Protein AF-W1WI88-F1 (afdb_monomer_lite)

pLDDT: mean 97.7, std 4.2, range [40.69, 98.94]

Radius of gyration: 24.07 Å; chains: 1; bounding box: 67×52×65 Å

Structure (mmCIF, N/CA/C/O backbone):
data_AF-W1WI88-F1
#
_entry.id   AF-W1WI88-F1
#
loop_
_atom_site.group_PDB
_atom_site.id
_atom_site.type_symbol
_atom_site.label_atom_id
_atom_site.label_alt_id
_atom_site.label_comp_id
_atom_site.label_asym_id
_atom_site.label_entity_id
_atom_site.label_seq_id
_atom_site.pdbx_PDB_ins_code
_atom_site.Cartn_x
_atom_site.Cartn_y
_atom_site.Cartn_z
_atom_site.occupancy
_atom_site.B_iso_or_equiv
_atom_site.auth_seq_id
_atom_site.auth_comp_id
_atom_site.auth_asym_id
_atom_site.auth_atom_id
_atom_site.pdbx_PDB_model_num
ATOM 1 N N . CYS A 1 1 ? -7.755 -5.174 -35.617 1.00 89.06 1 CYS A N 1
ATOM 2 C CA . CYS A 1 1 ? -6.726 -5.798 -34.753 1.00 89.06 1 CYS A CA 1
ATOM 3 C C . CYS A 1 1 ? -5.711 -6.658 -35.519 1.00 89.06 1 CYS A C 1
ATOM 5 O O . CYS A 1 1 ? -4.756 -7.088 -34.895 1.00 89.06 1 CYS A O 1
ATOM 7 N N . GLY A 1 2 ? -5.879 -6.930 -36.824 1.00 97.69 2 GLY A N 1
ATOM 8 C CA . GLY A 1 2 ? -4.971 -7.823 -37.565 1.00 97.69 2 GLY A CA 1
ATOM 9 C C . GLY A 1 2 ? -5.277 -9.318 -37.391 1.00 97.69 2 GLY A C 1
ATOM 10 O O . GLY A 1 2 ? -4.699 -10.138 -38.091 1.00 97.69 2 GLY A O 1
ATOM 11 N N . THR A 1 3 ? -6.217 -9.676 -36.510 1.00 98.12 3 THR A N 1
ATOM 12 C CA . THR A 1 3 ? -6.721 -11.046 -36.353 1.00 98.12 3 THR A CA 1
ATOM 13 C C . THR A 1 3 ? -7.597 -11.448 -37.551 1.00 98.12 3 THR A C 1
ATOM 15 O O . THR A 1 3 ? -8.496 -10.678 -37.906 1.00 98.12 3 THR A O 1
ATOM 18 N N . PRO A 1 4 ? -7.388 -12.636 -38.157 1.00 98.56 4 PRO A N 1
ATOM 19 C CA . PRO A 1 4 ? -8.269 -13.179 -39.192 1.00 98.56 4 PRO A CA 1
ATOM 20 C C . PRO A 1 4 ? -9.727 -13.296 -38.731 1.00 98.56 4 PRO A C 1
ATOM 22 O O . PRO A 1 4 ? -10.005 -13.577 -37.563 1.00 98.56 4 PRO A O 1
ATOM 25 N N . LYS A 1 5 ? -10.671 -13.069 -39.650 1.00 98.50 5 LYS A N 1
ATOM 26 C CA . LYS A 1 5 ? -12.104 -12.986 -39.323 1.00 98.50 5 LYS A CA 1
ATOM 27 C C . LYS A 1 5 ? -12.667 -14.310 -38.802 1.00 98.50 5 LYS A C 1
ATOM 29 O O . LYS A 1 5 ? -13.429 -14.302 -37.845 1.00 98.50 5 LYS A O 1
ATOM 34 N N . ASP A 1 6 ? -12.304 -15.421 -39.425 1.00 98.44 6 ASP A N 1
ATOM 35 C CA . ASP A 1 6 ? -12.693 -16.776 -39.029 1.00 98.44 6 ASP A CA 1
ATOM 36 C C . ASP A 1 6 ? -12.187 -17.125 -37.621 1.00 98.44 6 ASP A C 1
ATOM 38 O O . ASP A 1 6 ? -12.952 -17.606 -36.786 1.00 98.44 6 ASP A O 1
ATOM 42 N N . ALA A 1 7 ? -10.931 -16.783 -37.317 1.00 98.50 7 ALA A N 1
ATOM 43 C CA . ALA A 1 7 ? -10.364 -16.963 -35.984 1.00 98.50 7 ALA A CA 1
ATOM 44 C C . ALA A 1 7 ? -11.092 -16.112 -34.929 1.00 98.50 7 ALA A C 1
ATOM 46 O O . ALA A 1 7 ? -11.388 -16.597 -33.838 1.00 98.50 7 ALA A O 1
ATOM 47 N N . PHE A 1 8 ? -11.415 -14.856 -35.256 1.00 98.62 8 PHE A N 1
ATOM 48 C CA . PHE A 1 8 ? -12.185 -13.983 -34.368 1.00 98.62 8 PHE A CA 1
ATOM 49 C C . PHE A 1 8 ? -13.597 -14.524 -34.110 1.00 98.62 8 PHE A C 1
ATOM 51 O O . PHE A 1 8 ? -14.016 -14.595 -32.956 1.00 98.62 8 PHE A O 1
ATOM 58 N N . LEU A 1 9 ? -14.306 -14.954 -35.160 1.00 98.62 9 LEU A N 1
ATOM 59 C CA . LEU A 1 9 ? -15.650 -15.524 -35.038 1.00 98.62 9 LEU A CA 1
ATOM 60 C C . LEU A 1 9 ? -15.662 -16.762 -34.139 1.00 98.62 9 LEU A C 1
ATOM 62 O O . LEU A 1 9 ? -16.508 -16.849 -33.257 1.00 98.62 9 LEU A O 1
ATOM 66 N N . LYS A 1 10 ? -14.670 -17.647 -34.275 1.00 98.56 10 LYS A N 1
ATOM 67 C CA . LYS A 1 10 ? -14.534 -18.826 -33.411 1.00 98.56 10 LYS A CA 1
ATOM 68 C C . LYS A 1 10 ? -14.400 -18.465 -31.926 1.00 98.56 10 LYS A C 1
ATOM 70 O O . LYS A 1 10 ? -14.991 -19.115 -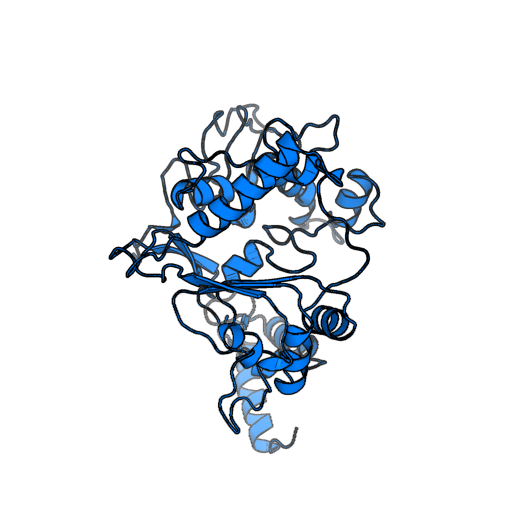31.070 1.00 98.56 10 LYS A O 1
ATOM 75 N N . VAL A 1 11 ? -13.640 -17.416 -31.604 1.00 98.31 11 VAL A N 1
ATOM 76 C CA . VAL A 1 11 ? -13.515 -16.921 -30.221 1.00 98.31 11 VAL A CA 1
ATOM 77 C C . VAL A 1 11 ? -14.839 -16.331 -29.728 1.00 98.31 11 VAL A C 1
ATOM 79 O O . VAL A 1 11 ? -15.234 -16.594 -28.594 1.00 98.31 11 VAL A O 1
ATOM 82 N N . CYS A 1 12 ? -15.542 -15.568 -30.571 1.00 98.56 12 CYS A N 1
ATOM 83 C CA . CYS A 1 12 ? -16.867 -15.046 -30.240 1.00 98.56 12 CYS A CA 1
ATOM 84 C C . CYS A 1 12 ? -17.872 -16.165 -29.950 1.00 98.56 12 CYS A C 1
ATOM 86 O O . CYS A 1 12 ? -18.596 -16.056 -28.968 1.00 98.56 12 CYS A O 1
ATOM 88 N N . GLU A 1 13 ? -17.896 -17.227 -30.758 1.00 98.50 13 GLU A N 1
ATOM 89 C CA . GLU A 1 13 ? -18.774 -18.388 -30.563 1.00 98.50 13 GLU A CA 1
ATOM 90 C C . GLU A 1 13 ? -18.522 -19.055 -29.204 1.00 98.50 13 GLU A C 1
ATOM 92 O O . GLU A 1 13 ? -19.452 -19.201 -28.414 1.00 98.50 13 GLU A O 1
ATOM 97 N N . TYR A 1 14 ? -17.263 -19.359 -28.873 1.00 97.88 14 TYR A N 1
ATOM 98 C CA . TYR A 1 14 ? -16.917 -19.991 -27.593 1.00 97.88 14 TYR A CA 1
ATOM 99 C C . TYR A 1 14 ? -17.259 -19.133 -26.375 1.00 97.88 14 TYR A C 1
ATOM 101 O O . TYR A 1 14 ? -17.728 -19.657 -25.368 1.00 97.88 14 TYR A O 1
ATOM 109 N N . ILE A 1 15 ? -17.048 -17.818 -26.453 1.00 98.06 15 ILE A N 1
ATOM 110 C CA . ILE A 1 15 ? -17.423 -16.904 -25.368 1.00 98.06 15 ILE A CA 1
ATOM 111 C C . ILE A 1 15 ? -18.952 -16.778 -25.276 1.00 98.06 15 ILE A C 1
ATOM 113 O O . ILE A 1 15 ? -19.502 -16.755 -24.179 1.00 98.06 15 ILE A O 1
ATOM 117 N N . ALA A 1 16 ? -19.657 -16.719 -26.408 1.00 98.31 16 ALA A N 1
ATOM 118 C CA . ALA A 1 16 ? -21.111 -16.580 -26.436 1.00 98.31 16 ALA A CA 1
ATOM 119 C C . ALA A 1 16 ? -21.834 -17.804 -25.854 1.00 98.31 16 ALA A C 1
ATOM 121 O O . ALA A 1 16 ? -22.878 -17.641 -25.221 1.00 98.31 16 ALA A O 1
ATOM 122 N N . GLU A 1 17 ? -21.277 -19.012 -25.998 1.00 98.19 17 GLU A N 1
ATOM 123 C CA . GLU A 1 17 ? -21.824 -20.220 -25.364 1.00 98.19 17 GLU A CA 1
ATOM 124 C C . GLU A 1 17 ? -21.946 -20.100 -23.840 1.00 98.19 17 GLU A C 1
ATOM 126 O O . GLU A 1 17 ? -22.826 -20.723 -23.248 1.00 98.19 17 GLU A O 1
ATOM 131 N N . THR A 1 18 ? -21.107 -19.286 -23.195 1.00 98.56 18 THR A N 1
ATOM 132 C CA . THR A 1 18 ? -21.155 -19.077 -21.741 1.00 98.56 18 THR A CA 1
ATOM 133 C C . THR A 1 18 ? -22.167 -18.012 -21.324 1.00 98.56 18 THR A C 1
ATOM 135 O O . THR A 1 18 ? -22.068 -17.480 -20.229 1.00 98.56 18 THR A O 1
ATOM 138 N N . SER A 1 19 ? -23.096 -17.637 -22.206 1.00 98.31 19 SER A N 1
ATOM 139 C CA . SER A 1 19 ? -24.311 -16.912 -21.815 1.00 98.31 19 SER A CA 1
ATOM 140 C C . SER A 1 19 ? -25.380 -17.847 -21.234 1.00 98.31 19 SER A C 1
ATOM 142 O O . SER A 1 19 ? -26.339 -17.379 -20.621 1.00 98.31 19 SER A O 1
ATOM 144 N N . ALA A 1 20 ? -25.232 -19.165 -21.423 1.00 98.19 20 ALA A N 1
ATOM 145 C CA . ALA A 1 20 ? -26.083 -20.163 -20.790 1.00 98.19 20 ALA A CA 1
ATOM 146 C C . ALA A 1 20 ? -25.820 -20.214 -19.276 1.00 98.19 20 ALA A C 1
ATOM 148 O O . ALA A 1 20 ? -24.674 -20.180 -18.842 1.00 98.19 20 ALA A O 1
ATOM 149 N N . HIS A 1 21 ? -26.878 -20.340 -18.471 1.00 95.38 21 HIS A N 1
ATOM 150 C CA . HIS A 1 21 ? -26.800 -20.267 -17.003 1.00 95.38 21 HIS A CA 1
ATOM 151 C C . HIS A 1 21 ? -25.928 -21.346 -16.336 1.00 95.38 21 HIS A C 1
ATOM 153 O O . HIS A 1 21 ? -25.533 -21.181 -15.183 1.00 95.38 21 HIS A O 1
ATOM 159 N N . ASP A 1 22 ? -25.655 -22.449 -17.028 1.00 97.12 22 ASP A N 1
ATOM 160 C CA . ASP A 1 22 ? -24.872 -23.596 -16.560 1.00 97.12 22 ASP A CA 1
ATOM 161 C C . ASP A 1 22 ? -23.448 -23.643 -17.143 1.00 97.12 22 ASP A C 1
ATOM 163 O O . ASP A 1 22 ? -22.700 -24.589 -16.887 1.00 97.12 22 ASP A O 1
ATOM 167 N N . LYS A 1 23 ? -23.047 -22.620 -17.906 1.00 98.25 23 LYS A N 1
ATOM 168 C CA . LYS A 1 23 ? -21.704 -22.472 -18.472 1.00 98.25 23 LYS A CA 1
ATOM 169 C C . LYS A 1 23 ? -21.080 -21.162 -18.010 1.00 98.25 23 LYS A C 1
ATOM 171 O O . LYS A 1 23 ? -21.751 -20.147 -17.906 1.00 98.25 23 LYS A O 1
ATOM 176 N N . THR A 1 24 ? -19.767 -21.162 -17.800 1.00 98.31 24 THR A N 1
ATOM 177 C CA . THR A 1 24 ? -19.031 -19.963 -17.381 1.00 98.31 24 THR A CA 1
ATOM 178 C C . THR A 1 24 ? -17.762 -19.769 -18.195 1.00 98.31 24 THR A C 1
ATOM 180 O O . THR A 1 24 ? -17.035 -20.730 -18.448 1.00 98.31 24 THR A O 1
ATOM 183 N N . ALA A 1 25 ? -17.450 -18.519 -18.543 1.00 97.81 25 ALA A N 1
ATOM 184 C CA . ALA A 1 25 ? -16.123 -18.131 -19.016 1.00 97.81 25 ALA A CA 1
ATOM 185 C C . ALA A 1 25 ? -15.347 -17.446 -17.891 1.00 97.81 25 ALA A C 1
ATOM 187 O O . ALA A 1 25 ? -15.894 -16.624 -17.152 1.00 97.81 25 ALA A O 1
ATOM 188 N N . SER A 1 26 ? -14.048 -17.726 -17.812 1.00 98.19 26 SER A N 1
ATOM 189 C CA . SER A 1 26 ? -13.123 -17.029 -16.923 1.00 98.19 26 SER A CA 1
ATOM 190 C C . SER A 1 26 ? -12.024 -16.352 -17.727 1.00 98.19 26 SER A C 1
ATOM 192 O O . SER A 1 26 ? -11.381 -16.981 -18.567 1.00 98.19 26 SER A O 1
ATOM 194 N N . PHE A 1 27 ? -11.789 -15.068 -17.459 1.00 98.38 27 PHE A N 1
ATOM 195 C CA . PHE A 1 27 ? -10.719 -14.313 -18.106 1.00 98.38 27 PHE A CA 1
ATOM 196 C C . PHE A 1 27 ? -9.508 -14.210 -17.189 1.00 98.38 27 PHE A C 1
ATOM 198 O O . PHE A 1 27 ? -9.597 -13.631 -16.107 1.00 98.38 27 PHE A O 1
ATOM 205 N N . LEU A 1 28 ? -8.374 -14.734 -17.651 1.00 98.69 28 LEU A N 1
ATOM 206 C CA . LEU A 1 28 ? -7.077 -14.633 -16.991 1.00 98.69 28 LEU A CA 1
ATOM 207 C C . LEU A 1 28 ? -6.239 -13.593 -17.735 1.00 98.69 28 LEU A C 1
ATOM 209 O O . LEU A 1 28 ? -5.938 -13.768 -18.916 1.00 98.69 28 LEU A O 1
ATOM 213 N N . TYR A 1 29 ? -5.870 -12.505 -17.064 1.00 98.50 29 TYR A N 1
ATOM 214 C CA . TYR A 1 29 ? -5.080 -11.437 -17.680 1.00 98.50 29 TYR A CA 1
ATOM 215 C C . TYR A 1 29 ? -4.119 -10.782 -16.684 1.00 98.50 29 TYR A C 1
ATOM 217 O O . TYR A 1 29 ? -4.297 -10.883 -15.472 1.00 98.50 29 TYR A O 1
ATOM 225 N N . ALA A 1 30 ? -3.111 -10.087 -17.216 1.00 98.19 30 ALA A N 1
ATOM 226 C CA . ALA A 1 30 ? -2.157 -9.285 -16.451 1.00 98.19 30 ALA A CA 1
ATOM 227 C C . ALA A 1 30 ? -1.624 -8.114 -17.310 1.00 98.19 30 ALA A C 1
ATOM 229 O O . ALA A 1 30 ? -2.399 -7.310 -17.836 1.00 98.19 30 ALA A O 1
ATOM 230 N N . LEU A 1 31 ? -0.301 -8.033 -17.494 1.00 97.31 31 LEU A N 1
ATOM 231 C CA . LEU A 1 31 ? 0.408 -6.880 -18.064 1.00 97.31 31 LEU A CA 1
ATOM 232 C C . LEU A 1 31 ? 0.049 -6.567 -19.521 1.00 97.31 31 LEU A C 1
ATOM 234 O O . LEU A 1 31 ? 0.024 -5.399 -19.914 1.00 97.31 31 LEU A O 1
ATOM 238 N N . GLY A 1 32 ? -0.297 -7.598 -20.299 1.00 97.81 32 GLY A N 1
ATOM 239 C CA . GLY A 1 32 ? -0.681 -7.460 -21.706 1.00 97.81 32 GLY A CA 1
ATOM 240 C C . GLY A 1 32 ? -1.884 -6.540 -21.937 1.00 97.81 32 GLY A C 1
ATOM 241 O O . GLY A 1 32 ? -2.043 -6.028 -23.039 1.00 97.81 32 GLY A O 1
ATOM 242 N N . TRP A 1 33 ? -2.705 -6.280 -20.913 1.00 98.12 33 TRP A N 1
ATOM 243 C CA . TRP A 1 33 ? -3.790 -5.296 -20.989 1.00 98.12 33 TRP A CA 1
ATOM 244 C C . TRP A 1 33 ? -3.512 -4.021 -20.202 1.00 98.12 33 TRP A C 1
ATOM 246 O O . TRP A 1 33 ? -3.953 -2.962 -20.641 1.00 98.12 33 TRP A O 1
ATOM 256 N N . THR A 1 34 ? -2.785 -4.082 -19.082 1.00 97.31 34 THR A N 1
ATOM 257 C CA . THR A 1 34 ? -2.619 -2.935 -18.170 1.00 97.31 34 THR A CA 1
ATOM 258 C C . THR A 1 34 ? -1.582 -1.918 -18.644 1.00 97.31 34 THR A C 1
ATOM 260 O O . THR A 1 34 ? -1.784 -0.725 -18.439 1.00 97.31 34 THR A O 1
ATOM 263 N N . GLN A 1 35 ? -0.495 -2.348 -19.296 1.00 97.31 35 GLN A N 1
ATOM 264 C CA . GLN A 1 35 ? 0.653 -1.482 -19.619 1.00 97.31 35 GLN A CA 1
ATOM 265 C C . GLN A 1 35 ? 0.470 -0.684 -20.918 1.00 97.31 35 GLN A C 1
ATOM 267 O O . GLN A 1 35 ? 1.306 -0.711 -21.817 1.00 97.31 35 GLN A O 1
ATOM 272 N N . HIS A 1 36 ? -0.656 0.016 -21.018 1.00 97.44 36 HIS A N 1
ATOM 273 C CA . HIS A 1 36 ? -1.029 0.843 -22.161 1.00 97.44 36 HIS A CA 1
ATOM 274 C C . HIS A 1 36 ? -1.662 2.139 -21.654 1.00 97.44 36 HIS A C 1
ATOM 276 O O . HIS A 1 36 ? -2.296 2.147 -20.600 1.00 97.44 36 HIS A O 1
ATOM 282 N N . SER A 1 37 ? -1.597 3.216 -22.439 1.00 98.00 37 SER A N 1
ATOM 283 C CA . SER A 1 37 ? -2.299 4.473 -22.124 1.00 98.00 37 SER A CA 1
ATOM 284 C C . SER A 1 37 ? -3.819 4.299 -21.979 1.00 98.00 37 SER A C 1
ATOM 286 O O . SER A 1 37 ? -4.475 5.090 -21.310 1.00 98.00 37 SER A O 1
ATOM 288 N N . VAL A 1 38 ? -4.376 3.235 -22.568 1.00 97.88 38 VAL A N 1
ATOM 289 C CA . VAL A 1 38 ? -5.792 2.845 -22.487 1.00 97.88 38 VAL A CA 1
ATOM 290 C C . VAL A 1 38 ? -6.016 1.571 -21.663 1.00 97.88 38 VAL A C 1
ATOM 292 O O . VAL A 1 38 ? -7.067 0.940 -21.772 1.00 97.88 38 VAL A O 1
ATOM 295 N N . GLY A 1 39 ? -5.050 1.164 -20.834 1.00 98.25 39 GLY A N 1
ATOM 296 C CA . GLY A 1 39 ? -5.084 -0.136 -20.159 1.00 98.25 39 GLY A CA 1
ATOM 297 C C . GLY A 1 39 ? -6.320 -0.352 -19.281 1.00 98.25 39 GLY A C 1
ATOM 298 O O . GLY A 1 39 ? -6.920 -1.426 -19.296 1.00 98.25 39 GLY A O 1
ATOM 299 N N . ALA A 1 40 ? -6.790 0.698 -18.603 1.00 98.12 40 ALA A N 1
ATOM 300 C CA . ALA A 1 40 ? -8.039 0.651 -17.844 1.00 98.12 40 ALA A CA 1
ATOM 301 C C . ALA A 1 40 ? -9.269 0.368 -18.732 1.00 98.12 40 ALA A C 1
ATOM 303 O O . ALA A 1 40 ? -10.177 -0.355 -18.320 1.00 98.12 40 ALA A O 1
ATOM 304 N N . GLN A 1 41 ? -9.298 0.889 -19.965 1.00 98.50 41 GLN A N 1
ATOM 305 C CA . GLN A 1 41 ? -10.407 0.665 -20.900 1.00 98.50 41 GLN A CA 1
ATOM 306 C C . GLN A 1 41 ? -10.398 -0.752 -21.483 1.00 98.50 41 GLN A C 1
ATOM 308 O O . GLN A 1 41 ? -11.467 -1.337 -21.668 1.00 98.50 41 GLN A O 1
ATOM 313 N N . ASN A 1 42 ? -9.216 -1.346 -21.686 1.00 98.62 42 ASN A N 1
ATOM 314 C CA . ASN A 1 42 ? -9.104 -2.763 -22.053 1.00 98.62 42 ASN A CA 1
ATOM 315 C C . ASN A 1 42 ? -9.808 -3.646 -21.007 1.00 98.62 42 ASN A C 1
ATOM 317 O O . ASN A 1 42 ? -10.640 -4.487 -21.345 1.00 98.62 42 ASN A O 1
ATOM 321 N N . ILE A 1 43 ? -9.537 -3.390 -19.724 1.00 98.50 43 ILE A N 1
ATOM 322 C CA . ILE A 1 43 ? -10.124 -4.140 -18.606 1.00 98.50 43 ILE A CA 1
ATOM 323 C C . ILE A 1 43 ? -11.627 -3.877 -18.492 1.00 98.50 43 ILE A C 1
ATOM 325 O O . ILE A 1 43 ? -12.400 -4.823 -18.348 1.00 98.50 43 ILE A O 1
ATOM 329 N N . ARG A 1 44 ? -12.058 -2.612 -18.601 1.00 98.69 44 ARG A N 1
ATOM 330 C CA . ARG A 1 44 ? -13.483 -2.236 -18.608 1.00 98.69 44 ARG A CA 1
ATOM 331 C C . ARG A 1 44 ? -14.264 -2.996 -19.674 1.00 98.69 44 ARG A C 1
ATOM 333 O O . ARG A 1 44 ? -15.341 -3.501 -19.377 1.00 98.69 44 ARG A O 1
ATOM 340 N N . THR A 1 45 ? -13.708 -3.114 -20.877 1.00 98.75 45 THR A N 1
ATOM 341 C CA . THR A 1 45 ? -14.346 -3.825 -21.993 1.00 98.75 45 THR A CA 1
ATOM 342 C C . THR A 1 45 ? -14.577 -5.297 -21.653 1.00 98.75 45 THR A C 1
ATOM 344 O O . THR A 1 45 ? -15.687 -5.798 -21.810 1.00 98.75 45 THR A O 1
ATOM 347 N N . MET A 1 46 ? -13.568 -5.985 -21.115 1.00 98.50 46 MET A N 1
ATOM 348 C CA . MET A 1 46 ? -13.717 -7.383 -20.702 1.00 98.50 46 MET A CA 1
ATOM 349 C C . MET A 1 46 ? -14.675 -7.540 -19.508 1.00 98.50 46 MET A C 1
ATOM 351 O O . MET A 1 46 ? -15.505 -8.447 -19.509 1.00 98.50 46 MET A O 1
ATOM 355 N N . ALA A 1 47 ? -14.643 -6.631 -18.529 1.00 98.69 47 ALA A N 1
ATOM 356 C CA . ALA A 1 47 ? -15.585 -6.661 -17.410 1.00 98.69 47 ALA A CA 1
ATOM 357 C C . ALA A 1 47 ? -17.043 -6.510 -17.885 1.00 98.69 47 ALA A C 1
ATOM 359 O O . ALA A 1 47 ? -17.928 -7.204 -17.391 1.00 98.69 47 ALA A O 1
ATOM 360 N N . MET A 1 48 ? -17.294 -5.653 -18.883 1.00 98.88 48 MET A N 1
ATOM 361 C CA . MET A 1 48 ? -18.613 -5.519 -19.511 1.00 98.88 48 MET A CA 1
ATOM 362 C C . MET A 1 48 ? -19.059 -6.819 -20.190 1.00 98.88 48 MET A C 1
ATOM 364 O O . MET A 1 48 ? -20.220 -7.191 -20.053 1.00 98.88 48 MET A O 1
ATOM 368 N N . ILE A 1 49 ? -18.151 -7.535 -20.863 1.00 98.62 49 ILE A N 1
ATOM 369 C CA . ILE A 1 49 ? -18.446 -8.855 -21.445 1.00 98.62 49 ILE A CA 1
ATOM 370 C C . ILE A 1 49 ? -18.873 -9.836 -20.345 1.00 98.62 49 ILE A C 1
ATOM 372 O O . ILE A 1 49 ? -19.929 -10.450 -20.459 1.00 98.62 49 ILE A O 1
ATOM 376 N N . GLN A 1 50 ? -18.120 -9.934 -19.246 1.00 98.69 50 GLN A N 1
ATOM 377 C CA . GLN A 1 50 ? -18.462 -10.844 -18.144 1.00 98.69 50 GLN A CA 1
ATOM 378 C C . GLN A 1 50 ? -19.806 -10.515 -17.479 1.00 98.69 50 GLN A C 1
ATOM 380 O O . GLN A 1 50 ? -20.515 -11.431 -17.065 1.00 98.69 50 GLN A O 1
ATOM 385 N N . LEU A 1 51 ? -20.176 -9.233 -17.397 1.00 98.69 51 LEU A N 1
ATOM 386 C CA . LEU A 1 51 ? -21.492 -8.810 -16.909 1.00 98.69 51 LEU A CA 1
ATOM 387 C C . LEU A 1 51 ? -22.616 -9.194 -17.879 1.00 98.69 51 LEU A C 1
ATOM 389 O O . LEU A 1 51 ? -23.634 -9.715 -17.435 1.00 98.69 51 LEU A O 1
ATOM 393 N N . LEU A 1 52 ? -22.429 -8.977 -19.186 1.00 98.62 52 LEU A N 1
ATOM 394 C CA . LEU A 1 52 ? -23.411 -9.349 -20.214 1.00 98.62 52 LEU A CA 1
ATOM 395 C C . LEU A 1 52 ? -23.663 -10.861 -20.264 1.00 98.62 52 LEU A C 1
ATOM 397 O O . LEU A 1 52 ? -24.780 -11.281 -20.547 1.00 98.62 52 LEU A O 1
ATOM 401 N N . LEU A 1 53 ? -22.637 -11.664 -19.980 1.00 98.38 53 LEU A N 1
ATOM 402 C CA . LEU A 1 53 ? -22.722 -13.125 -19.954 1.00 98.38 53 LEU A CA 1
ATOM 403 C C . LEU A 1 53 ? -23.201 -13.685 -18.605 1.00 98.38 53 LEU A C 1
ATOM 405 O O . LEU A 1 53 ? -23.431 -14.881 -18.504 1.00 98.38 53 LEU A O 1
ATOM 409 N N . GLY A 1 54 ? -23.339 -12.859 -17.560 1.00 98.31 54 GLY A N 1
ATOM 410 C CA . GLY A 1 54 ? -23.736 -13.335 -16.228 1.00 98.31 54 GLY A CA 1
ATOM 411 C C . GLY A 1 54 ? -22.663 -14.157 -15.497 1.00 98.31 54 GLY A C 1
ATOM 412 O O . GLY A 1 54 ? -22.981 -14.903 -14.577 1.00 98.31 54 GLY A O 1
ATOM 413 N N . ASN A 1 55 ? -21.386 -14.008 -15.863 1.00 98.50 55 ASN A N 1
ATOM 414 C CA . ASN A 1 55 ? -20.283 -14.829 -15.343 1.00 98.50 55 ASN A CA 1
ATOM 415 C C . ASN A 1 55 ? -19.682 -14.327 -14.014 1.00 98.50 55 ASN A C 1
ATOM 417 O O . ASN A 1 55 ? -18.809 -14.980 -13.435 1.00 98.50 55 ASN A O 1
ATOM 421 N N . MET A 1 56 ? -20.077 -13.145 -13.535 1.00 98.56 56 MET A N 1
ATOM 422 C CA . MET A 1 56 ? -19.541 -12.556 -12.302 1.00 98.56 56 MET A CA 1
ATOM 423 C C . MET A 1 56 ? -20.156 -13.206 -11.059 1.00 98.56 56 MET A C 1
ATOM 425 O O . MET A 1 56 ? -21.370 -13.305 -10.947 1.00 98.56 56 MET A O 1
ATOM 429 N N . GLY A 1 57 ? -19.314 -13.605 -10.100 1.00 97.50 57 GLY A N 1
ATOM 430 C CA . GLY A 1 57 ? -19.754 -14.266 -8.862 1.00 97.50 57 GLY A CA 1
ATOM 431 C C . GLY A 1 57 ? -19.932 -15.785 -8.974 1.00 97.50 57 GLY A C 1
ATOM 432 O O . GLY A 1 57 ? -20.206 -16.432 -7.969 1.00 97.50 57 GLY A O 1
ATOM 433 N N . MET A 1 58 ? -19.724 -16.357 -10.163 1.00 98.06 58 MET A N 1
ATOM 434 C CA . MET A 1 58 ? -19.872 -17.790 -10.423 1.00 98.06 58 MET A CA 1
ATOM 435 C C . MET A 1 58 ? -18.549 -18.547 -10.247 1.00 98.06 58 MET A C 1
ATOM 437 O O . MET A 1 58 ? -17.481 -18.059 -10.632 1.00 98.06 58 MET A O 1
ATOM 441 N N . ALA A 1 59 ? -18.615 -19.773 -9.720 1.00 97.94 59 ALA A N 1
ATOM 442 C CA . ALA A 1 59 ? -17.485 -20.703 -9.746 1.00 97.94 59 ALA A CA 1
ATOM 443 C C . ALA A 1 59 ? -17.118 -21.036 -11.202 1.00 97.94 59 ALA A C 1
ATOM 445 O O . ALA A 1 59 ? -17.999 -21.262 -12.023 1.00 97.94 59 ALA A O 1
ATOM 446 N N . GLY A 1 60 ? -15.824 -21.023 -11.535 1.00 97.00 60 GLY A N 1
ATOM 447 C CA . GLY A 1 60 ? -15.360 -21.184 -12.921 1.00 97.00 60 GLY A CA 1
ATOM 448 C C . GLY A 1 60 ? -15.550 -19.949 -13.816 1.00 97.00 60 GLY A C 1
ATOM 449 O O . GLY A 1 60 ? -15.128 -19.977 -14.970 1.00 97.00 60 GLY A O 1
ATOM 450 N N . GLY A 1 61 ? -16.142 -18.866 -13.298 1.00 98.00 61 GLY A N 1
ATOM 451 C CA . GLY A 1 61 ? -16.359 -17.608 -14.010 1.00 98.00 61 GLY A CA 1
ATOM 452 C C . GLY A 1 61 ? -15.401 -16.485 -13.600 1.00 98.00 61 GLY A C 1
ATOM 453 O O . GLY A 1 61 ? -14.223 -16.700 -13.296 1.00 98.00 61 GLY A O 1
ATOM 454 N N . GLY A 1 62 ? -15.933 -15.262 -13.577 1.00 98.06 62 GLY A N 1
ATOM 455 C CA . GLY A 1 62 ? -15.284 -14.088 -13.000 1.00 98.06 62 GLY A CA 1
ATOM 456 C C . GLY A 1 62 ? -14.136 -13.483 -13.810 1.00 98.06 62 GLY A C 1
ATOM 457 O O . GLY A 1 62 ? -13.868 -13.824 -14.963 1.00 98.06 62 GLY A O 1
ATOM 458 N N . VAL A 1 63 ? -13.477 -12.517 -13.178 1.00 98.44 63 VAL A N 1
ATOM 459 C CA . VAL A 1 63 ? -12.350 -11.771 -13.734 1.00 98.44 63 VAL A CA 1
ATOM 460 C C . VAL A 1 63 ? -11.113 -12.077 -12.903 1.00 98.44 63 VAL A C 1
ATOM 462 O O . VAL A 1 63 ? -10.925 -11.527 -11.818 1.00 98.44 63 VAL A O 1
ATOM 465 N N . ASN A 1 64 ? -10.255 -12.947 -13.426 1.00 98.50 64 ASN A N 1
ATOM 466 C CA . ASN A 1 64 ? -9.017 -13.342 -12.775 1.00 98.50 64 ASN A CA 1
ATOM 467 C C . ASN A 1 64 ? -7.880 -12.420 -13.227 1.00 98.50 64 ASN A C 1
ATOM 469 O O . ASN A 1 64 ? -7.058 -12.760 -14.078 1.00 98.50 64 ASN A O 1
ATOM 473 N N . ALA A 1 65 ? -7.849 -11.223 -12.636 1.00 98.19 65 ALA A N 1
ATOM 474 C CA . ALA A 1 65 ? -6.716 -10.311 -12.738 1.00 98.19 65 ALA A CA 1
ATOM 475 C C . ALA A 1 65 ? -5.523 -10.919 -11.985 1.00 98.19 65 ALA A C 1
ATOM 477 O O . ALA A 1 65 ? -5.488 -10.903 -10.752 1.00 98.19 65 ALA A O 1
ATOM 478 N N . LEU A 1 66 ? -4.575 -11.509 -12.711 1.00 97.62 66 LEU A N 1
ATOM 479 C CA . LEU A 1 66 ? -3.445 -12.224 -12.127 1.00 97.62 66 LEU A CA 1
ATOM 480 C C . LEU A 1 66 ? -2.399 -11.222 -11.640 1.00 97.62 66 LEU A C 1
ATOM 482 O O . LEU A 1 66 ? -1.857 -10.429 -12.413 1.00 97.62 66 LEU A O 1
ATOM 486 N N . ARG A 1 67 ? -2.144 -11.238 -10.332 1.00 96.50 67 ARG A N 1
ATOM 487 C CA . ARG A 1 67 ? -1.171 -10.349 -9.686 1.00 96.50 67 ARG A CA 1
ATOM 488 C C . ARG A 1 67 ? 0.256 -10.845 -9.951 1.00 96.50 67 ARG A C 1
ATOM 490 O O . ARG A 1 67 ? 0.469 -12.037 -10.136 1.00 96.50 67 ARG A O 1
ATOM 497 N N . GLY A 1 68 ? 1.205 -9.906 -9.991 1.00 96.25 68 GLY A N 1
ATOM 498 C CA . GLY A 1 68 ? 2.622 -10.155 -10.286 1.00 96.25 68 GLY A CA 1
ATOM 499 C C . GLY A 1 68 ? 3.424 -10.618 -9.067 1.00 96.25 68 GLY A C 1
ATOM 500 O O . GLY A 1 68 ? 3.449 -11.805 -8.763 1.00 96.25 68 GLY A O 1
ATOM 501 N N . HIS A 1 69 ? 4.107 -9.689 -8.383 1.00 98.19 69 HIS A N 1
ATOM 502 C CA . HIS A 1 69 ? 4.894 -10.015 -7.185 1.00 98.19 69 HIS A CA 1
ATOM 503 C C . HIS A 1 69 ? 4.061 -10.741 -6.120 1.00 98.19 69 HIS A C 1
ATOM 505 O O . HIS A 1 69 ? 2.868 -10.473 -5.965 1.00 98.19 69 HIS A O 1
ATOM 511 N N . SER A 1 70 ? 4.734 -11.591 -5.339 1.00 97.81 70 SER A N 1
ATOM 512 C CA . SER A 1 70 ? 4.142 -12.439 -4.294 1.00 97.81 70 SER A CA 1
ATOM 513 C C . SER A 1 70 ? 3.212 -11.693 -3.335 1.00 97.81 70 SER A C 1
ATOM 515 O O . SER A 1 70 ? 2.199 -12.257 -2.935 1.00 97.81 70 SER A O 1
ATOM 517 N N . ASN A 1 71 ? 3.534 -10.437 -3.003 1.00 98.56 71 ASN A N 1
ATOM 518 C CA . ASN A 1 71 ? 2.761 -9.600 -2.085 1.00 98.56 71 ASN A CA 1
ATOM 519 C C . ASN A 1 71 ? 2.310 -8.255 -2.687 1.00 98.56 71 ASN A C 1
ATOM 521 O O . ASN A 1 71 ? 2.015 -7.318 -1.947 1.00 98.56 71 ASN A O 1
ATOM 525 N N . ILE A 1 72 ? 2.239 -8.114 -4.022 1.00 98.31 72 ILE A N 1
ATOM 526 C CA . ILE A 1 72 ? 1.768 -6.845 -4.622 1.00 98.31 72 ILE A CA 1
ATOM 527 C C . ILE A 1 72 ? 0.327 -6.526 -4.208 1.00 98.31 72 ILE A C 1
ATOM 529 O O . ILE A 1 72 ? -0.031 -5.360 -4.061 1.00 98.31 72 ILE A O 1
ATOM 533 N N . GLN A 1 73 ? -0.486 -7.564 -3.982 1.00 98.75 73 GLN A N 1
ATOM 534 C CA . GLN A 1 73 ? -1.833 -7.414 -3.446 1.00 98.75 73 GLN A CA 1
ATOM 535 C C . GLN A 1 73 ? -1.781 -6.812 -2.038 1.00 98.75 73 GLN A C 1
ATOM 537 O O . GLN A 1 73 ? -2.420 -5.793 -1.818 1.00 98.75 73 GLN A O 1
ATOM 542 N N . GLY A 1 74 ? -0.947 -7.347 -1.140 1.00 98.69 74 GLY A N 1
ATOM 543 C CA . GLY A 1 74 ? -0.828 -6.854 0.233 1.00 98.69 74 GLY A CA 1
ATOM 544 C C . GLY A 1 74 ? -0.281 -5.430 0.323 1.00 98.69 74 GLY A C 1
ATOM 545 O O . GLY A 1 74 ? -0.820 -4.621 1.066 1.00 98.69 74 GLY A O 1
ATOM 546 N N . LEU A 1 75 ? 0.726 -5.067 -0.480 1.00 98.69 75 LEU A N 1
ATOM 547 C CA . LEU A 1 75 ? 1.223 -3.681 -0.521 1.00 98.69 75 LEU A CA 1
ATOM 548 C C . LEU A 1 75 ? 0.178 -2.702 -1.083 1.00 98.69 75 LEU A C 1
ATOM 550 O O . LEU A 1 75 ? 0.123 -1.550 -0.656 1.00 98.69 75 LEU A O 1
ATOM 554 N N . THR A 1 76 ? -0.674 -3.159 -2.007 1.00 98.75 76 THR A N 1
ATOM 555 C CA . THR A 1 76 ? -1.823 -2.372 -2.484 1.00 98.75 76 THR A CA 1
ATOM 556 C C . THR A 1 76 ? -2.882 -2.238 -1.389 1.00 98.75 76 THR A C 1
ATOM 558 O O . THR A 1 76 ? -3.375 -1.138 -1.152 1.00 98.75 76 THR A O 1
ATOM 561 N N . ASP A 1 77 ? -3.189 -3.331 -0.685 1.00 98.81 77 ASP A N 1
ATOM 562 C CA . ASP A 1 77 ? -4.127 -3.364 0.442 1.00 98.81 77 ASP A CA 1
ATOM 563 C C . ASP A 1 77 ? -3.673 -2.431 1.578 1.00 98.81 77 ASP A C 1
ATOM 565 O O . ASP A 1 77 ? -4.494 -1.734 2.166 1.00 98.81 77 ASP A O 1
ATOM 569 N N . LEU A 1 78 ? -2.366 -2.357 1.845 1.00 98.81 78 LEU A N 1
ATOM 570 C CA . LEU A 1 78 ? -1.747 -1.470 2.839 1.00 98.81 78 LEU A CA 1
ATOM 571 C C . LEU A 1 78 ? -1.525 -0.032 2.334 1.00 98.81 78 LEU A C 1
ATOM 573 O O . LEU A 1 78 ? -1.084 0.824 3.096 1.00 98.81 78 LEU A O 1
ATOM 577 N N . GLY A 1 79 ? -1.862 0.264 1.076 1.00 98.50 79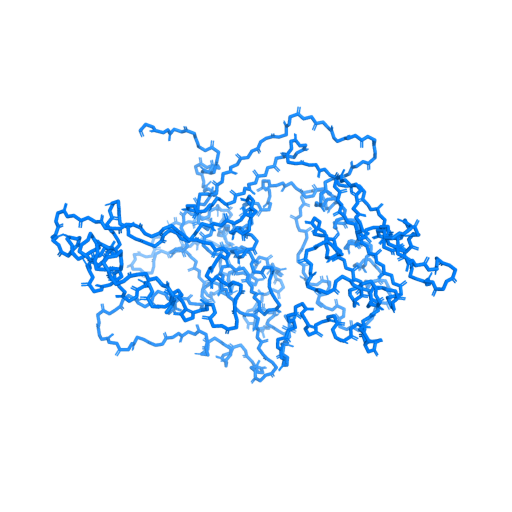 GLY A N 1
ATOM 578 C CA . GLY A 1 79 ? -1.875 1.627 0.553 1.00 98.50 79 GLY A CA 1
ATOM 579 C C . GLY A 1 79 ? -0.498 2.217 0.249 1.00 98.50 79 GLY A C 1
ATOM 580 O O . GLY A 1 79 ? -0.337 3.430 0.340 1.00 98.50 79 GLY A O 1
ATOM 581 N N . LEU A 1 80 ? 0.487 1.406 -0.156 1.00 98.56 80 LEU A N 1
ATOM 582 C CA . LEU A 1 80 ? 1.821 1.877 -0.565 1.00 98.56 80 LEU A CA 1
ATOM 583 C C . LEU A 1 80 ? 1.787 2.483 -1.986 1.00 98.56 80 LEU A C 1
ATOM 585 O O . LEU A 1 80 ? 2.493 2.060 -2.902 1.00 98.56 80 LEU A O 1
ATOM 589 N N . LEU A 1 81 ? 0.922 3.481 -2.170 1.00 98.19 81 LEU A N 1
ATOM 590 C CA . LEU A 1 81 ? 0.720 4.277 -3.379 1.00 98.19 81 LEU A CA 1
ATOM 591 C C . LEU A 1 81 ? 0.575 5.751 -2.978 1.00 98.19 81 LEU A C 1
ATOM 593 O O . LEU A 1 81 ? 0.085 6.062 -1.898 1.00 98.19 81 LEU A O 1
ATOM 597 N N . SER A 1 82 ? 0.965 6.671 -3.866 1.00 98.00 82 SER A N 1
ATOM 598 C CA . SER A 1 82 ? 1.171 8.100 -3.550 1.00 98.00 82 SER A CA 1
ATOM 599 C C . SER A 1 82 ? 0.040 8.800 -2.781 1.00 98.00 82 SER A C 1
ATOM 601 O O . SER A 1 82 ? 0.325 9.743 -2.050 1.00 98.00 82 SER A O 1
ATOM 603 N N . GLN A 1 83 ? -1.219 8.413 -2.988 1.00 98.19 83 GLN A N 1
ATOM 604 C CA . GLN A 1 83 ? -2.394 9.069 -2.398 1.00 98.19 83 GLN A CA 1
ATOM 605 C C . GLN A 1 83 ? -3.206 8.119 -1.513 1.00 98.19 83 GLN A C 1
ATOM 607 O O . GLN A 1 83 ? -4.318 8.451 -1.109 1.00 98.19 83 GLN A O 1
ATOM 612 N N . SER A 1 84 ? -2.691 6.924 -1.241 1.00 98.62 84 SER A N 1
ATOM 613 C CA . SER A 1 84 ? -3.434 5.865 -0.572 1.00 98.62 84 SER A CA 1
ATOM 614 C C . SER A 1 84 ? -3.135 5.807 0.922 1.00 98.62 84 SER A C 1
ATOM 616 O O . SER A 1 84 ? -2.094 6.245 1.402 1.00 98.62 84 SER A O 1
ATOM 618 N N . LEU A 1 85 ? -4.095 5.250 1.647 1.00 98.88 85 LEU A N 1
ATOM 619 C CA . LEU A 1 85 ? -3.996 4.792 3.024 1.00 98.88 85 LEU A CA 1
ATOM 620 C C . LEU A 1 85 ? -4.406 3.308 3.063 1.00 98.88 85 LEU A C 1
ATOM 622 O O . LEU A 1 85 ? -5.089 2.843 2.139 1.00 98.88 85 LEU A O 1
ATOM 626 N N . PRO A 1 86 ? -4.025 2.561 4.114 1.00 98.88 86 PRO A N 1
ATOM 627 C CA . PRO A 1 86 ? -4.437 1.173 4.288 1.00 98.88 86 PRO A CA 1
ATOM 628 C C . PRO A 1 86 ? -5.944 0.941 4.116 1.00 98.88 86 PRO A C 1
ATOM 630 O O . PRO A 1 86 ? -6.780 1.774 4.467 1.00 98.88 86 PRO A O 1
ATOM 633 N N . GLY A 1 87 ? -6.308 -0.221 3.582 1.00 98.62 87 GLY A N 1
ATOM 634 C CA . GLY A 1 87 ? -7.691 -0.621 3.350 1.00 98.62 87 GLY A CA 1
ATOM 635 C C . GLY A 1 87 ? -8.387 0.185 2.256 1.00 98.62 87 GLY A C 1
ATOM 636 O O . GLY A 1 87 ? -9.575 0.475 2.377 1.00 98.62 87 GLY A O 1
ATOM 637 N N . TYR A 1 88 ? -7.668 0.554 1.190 1.00 98.75 88 TYR A N 1
ATOM 638 C CA . TYR A 1 88 ? -8.208 1.335 0.065 1.00 98.75 88 TYR A CA 1
ATOM 639 C C . TYR A 1 88 ? -8.770 2.708 0.471 1.00 98.75 88 TYR A C 1
ATOM 641 O O . TYR A 1 88 ? -9.604 3.281 -0.233 1.00 98.75 88 TYR A O 1
ATOM 649 N N . MET A 1 89 ? -8.322 3.242 1.607 1.00 98.62 89 MET A N 1
ATOM 650 C CA . MET A 1 89 ? -8.616 4.613 1.999 1.00 98.62 89 MET A CA 1
ATOM 651 C C . MET A 1 89 ? -7.706 5.580 1.236 1.00 98.62 89 MET A C 1
ATOM 653 O O . MET A 1 89 ? -6.702 5.190 0.640 1.00 98.62 89 MET A O 1
ATOM 657 N N . THR A 1 90 ? -8.064 6.859 1.234 1.00 98.50 90 THR A N 1
ATOM 658 C CA . THR A 1 90 ? -7.324 7.892 0.493 1.00 98.50 90 THR A CA 1
ATOM 659 C C . THR A 1 90 ? -6.767 8.920 1.467 1.00 98.50 90 THR A C 1
ATOM 661 O O . THR A 1 90 ? -7.470 9.334 2.391 1.00 98.50 90 THR A O 1
ATOM 664 N N . LEU A 1 91 ? -5.523 9.355 1.269 1.00 98.75 91 LEU A N 1
ATOM 665 C CA . LEU A 1 91 ? -4.991 10.538 1.943 1.00 98.75 91 LEU A CA 1
ATOM 666 C C . LEU A 1 91 ? -5.869 11.761 1.629 1.00 98.75 91 LEU A C 1
ATOM 668 O O . LEU A 1 91 ? -6.392 11.873 0.515 1.00 98.75 91 LEU A O 1
ATOM 672 N N . PRO A 1 92 ? -6.036 12.700 2.570 1.00 98.62 92 PRO A N 1
ATOM 673 C CA . PRO A 1 92 ? -6.736 13.943 2.279 1.00 98.62 92 PRO A CA 1
ATOM 674 C C . PRO A 1 92 ? -6.018 14.753 1.191 1.00 98.62 92 PRO A C 1
ATOM 676 O O . PRO A 1 92 ? -4.792 14.804 1.137 1.00 98.62 92 PRO A O 1
ATOM 679 N N . SER A 1 93 ? -6.781 15.416 0.326 1.00 98.56 93 SER A N 1
ATOM 680 C CA . SER A 1 93 ? -6.235 16.474 -0.537 1.00 98.56 93 SER A CA 1
ATOM 681 C C . SER A 1 93 ? -6.095 17.779 0.246 1.00 98.56 93 SER A C 1
ATOM 683 O O . SER A 1 93 ? -6.808 17.993 1.227 1.00 98.56 93 SER A O 1
ATOM 685 N N . GLU A 1 94 ? -5.259 18.708 -0.217 1.00 98.19 94 GLU A N 1
ATOM 686 C CA . GLU A 1 94 ? -5.129 20.040 0.404 1.00 98.19 94 GLU A CA 1
ATOM 687 C C . GLU A 1 94 ? -6.443 20.846 0.422 1.00 98.19 94 GLU A C 1
ATOM 689 O O . GLU A 1 94 ? -6.621 21.736 1.248 1.00 98.19 94 GLU A O 1
ATOM 694 N N . LYS A 1 95 ? -7.395 20.504 -0.457 1.00 98.19 95 LYS A N 1
ATOM 695 C CA . LYS A 1 95 ? -8.717 21.145 -0.550 1.00 98.19 95 LYS A CA 1
ATOM 696 C C . LYS A 1 95 ? -9.689 20.676 0.534 1.00 98.19 95 LYS A C 1
ATOM 698 O O . LYS A 1 95 ? -10.733 21.291 0.723 1.00 98.19 95 LYS A O 1
ATOM 703 N N . GLN A 1 96 ? -9.381 19.573 1.213 1.00 98.50 96 GLN A N 1
ATOM 704 C CA . GLN A 1 96 ? -10.170 19.035 2.318 1.00 98.50 96 GLN A CA 1
ATOM 705 C C . GLN A 1 96 ? -9.563 19.543 3.627 1.00 98.50 96 GLN A C 1
ATOM 707 O O . GLN A 1 96 ? -8.752 18.871 4.263 1.00 98.50 96 GLN A O 1
ATOM 712 N N . THR A 1 97 ? -9.925 20.772 3.987 1.00 97.19 97 THR A N 1
ATOM 713 C CA . THR A 1 97 ? -9.314 21.529 5.090 1.00 97.19 97 THR A CA 1
ATOM 714 C C . THR A 1 97 ? -9.692 21.031 6.481 1.00 97.19 97 THR A C 1
ATOM 716 O O . THR A 1 97 ? -9.072 21.437 7.454 1.00 97.19 97 THR A O 1
ATOM 719 N N . ASP A 1 98 ? -10.693 20.160 6.584 1.00 98.62 98 ASP A N 1
ATOM 720 C CA . ASP A 1 98 ? -11.180 19.599 7.839 1.00 98.62 98 ASP A CA 1
ATOM 721 C C . ASP A 1 98 ? -11.670 18.153 7.652 1.00 98.62 98 ASP A C 1
ATOM 723 O O . ASP A 1 98 ? -11.941 17.691 6.532 1.00 98.62 98 ASP A O 1
ATOM 727 N N . LEU A 1 99 ? -11.796 17.439 8.774 1.00 98.75 99 LEU A N 1
ATOM 728 C CA . LEU A 1 99 ? -12.208 16.038 8.805 1.00 98.75 99 LEU A CA 1
ATOM 729 C C . LEU A 1 99 ? -13.610 15.823 8.221 1.00 98.75 99 LEU A C 1
ATOM 731 O O . LEU A 1 99 ? -13.834 14.838 7.518 1.00 98.75 99 LEU A O 1
ATOM 735 N N . GLN A 1 100 ? -14.558 16.726 8.476 1.00 98.62 100 GLN A N 1
ATOM 736 C CA . GLN A 1 100 ? -15.936 16.564 8.011 1.00 98.62 100 GLN A CA 1
ATOM 737 C C . GLN A 1 100 ? -16.013 16.620 6.482 1.00 98.62 100 GLN A C 1
ATOM 739 O O . GLN A 1 100 ? -16.684 15.790 5.859 1.00 98.62 100 GLN A O 1
ATOM 744 N N . THR A 1 101 ? -15.301 17.562 5.866 1.00 98.56 101 THR A N 1
ATOM 745 C CA . THR A 1 101 ? -15.190 17.712 4.413 1.00 98.56 101 THR A CA 1
ATOM 746 C C . THR A 1 101 ? -14.542 16.475 3.792 1.00 98.56 101 THR A C 1
ATOM 748 O O . THR A 1 101 ? -15.044 15.941 2.798 1.00 98.56 101 THR A O 1
ATOM 751 N N . TYR A 1 102 ? -13.471 15.963 4.405 1.00 98.81 102 TYR A N 1
ATOM 752 C CA . TYR A 1 102 ? -12.819 14.724 3.981 1.00 98.81 102 TYR A CA 1
ATOM 753 C C . TYR A 1 102 ? -13.753 13.506 4.054 1.00 98.81 102 TYR A C 1
ATOM 755 O O . TYR A 1 102 ? -13.905 12.786 3.063 1.00 98.81 102 TYR A O 1
ATOM 763 N N . LEU A 1 103 ? -14.414 13.285 5.194 1.00 98.75 103 LEU A N 1
ATOM 764 C CA . LEU A 1 103 ? -15.312 12.145 5.383 1.00 98.75 103 LEU A CA 1
ATOM 765 C C . LEU A 1 103 ? -16.513 12.223 4.440 1.00 98.75 103 LEU A C 1
ATOM 767 O O . LEU A 1 103 ? -16.878 11.219 3.836 1.00 98.75 103 LEU A O 1
ATOM 771 N N . THR A 1 104 ? -17.087 13.411 4.247 1.00 98.44 104 THR A N 1
ATOM 772 C CA . THR A 1 104 ? -18.214 13.617 3.322 1.00 98.44 104 THR A CA 1
ATOM 773 C C . THR A 1 104 ? -17.834 13.269 1.884 1.00 98.44 104 THR A C 1
ATOM 775 O O . THR A 1 104 ? -18.614 12.631 1.182 1.00 98.44 104 THR A O 1
ATOM 778 N N . ALA A 1 105 ? -16.632 13.652 1.446 1.00 98.38 105 ALA A N 1
ATOM 779 C CA . ALA A 1 105 ? -16.155 13.364 0.096 1.00 98.38 105 ALA A CA 1
ATOM 780 C C . ALA A 1 105 ? -15.881 11.869 -0.144 1.00 98.38 105 ALA A C 1
ATOM 782 O O . ALA A 1 105 ? -16.051 11.393 -1.264 1.00 98.38 105 ALA A O 1
ATOM 783 N N . ASN A 1 106 ? -15.471 11.134 0.894 1.00 98.56 106 ASN A N 1
ATOM 784 C CA . ASN A 1 106 ? -15.102 9.718 0.797 1.00 98.56 106 ASN A CA 1
ATOM 785 C C . ASN A 1 106 ? -16.212 8.748 1.239 1.00 98.56 106 ASN A C 1
ATOM 787 O O . ASN A 1 106 ? -16.057 7.536 1.100 1.00 98.56 106 ASN A O 1
ATOM 791 N N . THR A 1 107 ? -17.340 9.257 1.742 1.00 98.62 107 THR A N 1
ATOM 792 C CA . THR A 1 107 ? -18.491 8.443 2.153 1.00 98.62 107 THR A CA 1
ATOM 793 C C . THR A 1 107 ? -19.593 8.553 1.096 1.00 98.62 107 THR A C 1
ATOM 795 O O . THR A 1 107 ? -20.389 9.498 1.130 1.00 98.62 107 THR A O 1
ATOM 798 N N . PRO A 1 108 ? -19.666 7.623 0.126 1.00 97.62 108 PRO A N 1
ATOM 799 C CA . PRO A 1 108 ? -20.669 7.686 -0.926 1.00 97.62 108 PRO A CA 1
ATOM 800 C C . PRO A 1 108 ? -22.075 7.526 -0.348 1.00 97.62 108 PRO A C 1
ATOM 802 O O . PRO A 1 108 ? -22.311 6.743 0.574 1.00 97.62 108 PRO A O 1
ATOM 805 N N . LYS A 1 109 ? -23.034 8.242 -0.936 1.00 96.19 109 LYS A N 1
ATOM 806 C CA . LYS A 1 109 ? -24.461 8.054 -0.656 1.00 96.19 109 LYS A CA 1
ATOM 807 C C . LYS A 1 109 ? -25.017 6.948 -1.561 1.00 96.19 109 LYS A C 1
ATOM 809 O O . LYS A 1 109 ? -24.593 6.858 -2.716 1.00 96.19 109 LYS A O 1
ATOM 814 N N . PRO A 1 110 ? -25.961 6.122 -1.079 1.00 95.88 110 PRO A N 1
ATOM 815 C CA . PRO A 1 110 ? -26.606 5.133 -1.930 1.00 95.88 110 PRO A CA 1
ATOM 816 C C . PRO A 1 110 ? -27.342 5.841 -3.076 1.00 95.88 110 PRO A C 1
ATOM 818 O O . PRO A 1 110 ? -28.046 6.824 -2.855 1.00 95.88 110 PRO A O 1
ATOM 821 N N . LEU A 1 111 ? -27.162 5.346 -4.302 1.00 96.25 111 LEU A N 1
ATOM 822 C CA . LEU A 1 111 ? -27.824 5.893 -5.495 1.00 96.25 111 LEU A CA 1
ATOM 823 C C . LEU A 1 111 ? -29.218 5.296 -5.730 1.00 96.25 111 LEU A C 1
ATOM 825 O O . LEU A 1 111 ? -30.004 5.856 -6.485 1.00 96.25 111 LEU A O 1
ATOM 829 N N . LEU A 1 112 ? -29.505 4.154 -5.102 1.00 97.38 112 LEU A N 1
ATOM 830 C CA . LEU A 1 112 ? -30.773 3.437 -5.176 1.00 97.38 112 LEU A CA 1
ATOM 831 C C . LEU A 1 112 ? -31.186 2.989 -3.772 1.00 97.38 112 LEU A C 1
ATOM 833 O O . LEU A 1 112 ? -30.339 2.782 -2.898 1.00 97.38 112 LEU A O 1
ATOM 837 N N . GLU A 1 113 ? -32.486 2.814 -3.571 1.00 96.38 113 GLU A N 1
ATOM 838 C CA . GLU A 1 113 ? -33.043 2.247 -2.345 1.00 96.38 113 GLU A CA 1
ATOM 839 C C . GLU A 1 113 ? -32.662 0.760 -2.191 1.00 96.38 113 GLU A C 1
ATOM 841 O O . GLU A 1 113 ? -32.369 0.064 -3.168 1.00 96.38 113 GLU A O 1
ATOM 846 N N . GLY A 1 114 ? -32.618 0.272 -0.946 1.00 95.88 114 GLY A N 1
ATOM 847 C CA . GLY A 1 114 ? -32.336 -1.135 -0.633 1.00 95.88 114 GLY A CA 1
ATOM 848 C C . GLY A 1 114 ? -30.888 -1.584 -0.871 1.00 95.88 114 GLY A C 1
ATOM 849 O O . GLY A 1 114 ? -30.606 -2.779 -0.826 1.00 95.88 114 GLY A O 1
ATOM 850 N N . GLN A 1 115 ? -29.959 -0.659 -1.134 1.00 97.00 115 GLN A N 1
ATOM 851 C CA . GLN A 1 115 ? -28.548 -0.978 -1.364 1.00 97.00 115 GLN A CA 1
ATOM 852 C C . GLN A 1 115 ? -27.753 -1.049 -0.058 1.00 97.00 115 GLN A C 1
ATOM 854 O O . GLN A 1 115 ? -27.899 -0.192 0.810 1.00 97.00 115 GLN A O 1
ATOM 859 N N . VAL A 1 116 ? -26.830 -2.014 0.036 1.00 97.50 116 VAL A N 1
ATOM 860 C CA . VAL A 1 116 ? -25.922 -2.150 1.191 1.00 97.50 116 VAL A CA 1
ATOM 861 C C . VAL A 1 116 ? -25.005 -0.931 1.333 1.00 97.50 116 VAL A C 1
ATOM 863 O O . VAL A 1 116 ? -24.782 -0.471 2.446 1.00 97.50 116 VAL A O 1
ATOM 866 N N . ASN A 1 117 ? -24.458 -0.427 0.215 1.00 97.50 117 ASN A N 1
ATOM 867 C CA . ASN A 1 117 ? -23.509 0.695 0.165 1.00 97.50 117 ASN A CA 1
ATOM 868 C C . ASN A 1 117 ? -22.464 0.655 1.302 1.00 97.50 117 ASN A C 1
ATOM 870 O O . ASN A 1 117 ? -22.411 1.540 2.154 1.00 97.50 117 ASN A O 1
ATOM 874 N N . TYR A 1 118 ? -21.643 -0.401 1.344 1.00 98.19 118 TYR A N 1
ATOM 875 C CA . TYR A 1 118 ? -20.813 -0.682 2.522 1.00 98.19 118 TYR A CA 1
ATOM 876 C C . TYR A 1 118 ? -19.775 0.411 2.830 1.00 98.19 118 TYR A C 1
ATOM 878 O O . TYR A 1 118 ? -19.444 0.634 3.994 1.00 98.19 118 TYR A O 1
ATOM 886 N N . TRP A 1 119 ? -19.335 1.155 1.811 1.00 98.50 119 TRP A N 1
ATOM 887 C CA . TRP A 1 119 ? -18.486 2.342 1.964 1.00 98.50 119 TRP A CA 1
ATOM 888 C C . TRP A 1 119 ? -19.152 3.493 2.733 1.00 98.50 119 TRP A C 1
ATOM 890 O O . TRP A 1 119 ? -18.456 4.393 3.188 1.00 98.50 119 TRP A O 1
ATOM 900 N N . GLY A 1 120 ? -20.461 3.433 2.998 1.00 97.94 120 GLY A N 1
ATOM 901 C CA . GLY A 1 120 ? -21.123 4.284 3.992 1.00 97.94 120 GLY A CA 1
ATOM 902 C C . GLY A 1 120 ? -20.513 4.181 5.401 1.00 97.94 120 GLY A C 1
ATOM 903 O O . GLY A 1 120 ? -20.743 5.048 6.237 1.00 97.94 120 GLY A O 1
ATOM 904 N N . ASN A 1 121 ? -19.707 3.146 5.667 1.00 98.69 121 ASN A N 1
ATOM 905 C CA . ASN A 1 121 ? -18.972 2.950 6.916 1.00 98.69 121 ASN A CA 1
ATOM 906 C C . ASN A 1 121 ? -17.568 3.581 6.937 1.00 98.69 121 ASN A C 1
ATOM 908 O O . ASN A 1 121 ? -16.861 3.396 7.926 1.00 98.69 121 ASN A O 1
ATOM 912 N N . TYR A 1 122 ? -17.169 4.338 5.905 1.00 98.88 122 TYR A N 1
ATOM 913 C CA . TYR A 1 122 ? -15.840 4.961 5.802 1.00 98.88 122 TYR A CA 1
ATOM 914 C C . TYR A 1 122 ? -15.354 5.643 7.100 1.00 98.88 122 TYR A C 1
ATOM 916 O O . TYR A 1 122 ? -14.210 5.395 7.488 1.00 98.88 122 TYR A O 1
ATOM 924 N N . PRO A 1 123 ? -16.180 6.423 7.838 1.00 98.88 123 PRO A N 1
ATOM 925 C CA . PRO A 1 123 ? -15.741 7.052 9.088 1.00 98.88 123 PRO A CA 1
ATOM 926 C C . PRO A 1 123 ? -15.231 6.062 10.142 1.00 98.88 123 PRO A C 1
ATOM 928 O O . PRO A 1 123 ? -14.231 6.336 10.802 1.00 98.88 123 PRO A O 1
ATOM 931 N N . LYS A 1 124 ? -15.855 4.881 10.256 1.00 98.88 124 LYS A N 1
ATOM 932 C CA . LYS A 1 124 ? -15.452 3.840 11.217 1.00 98.88 124 LYS A CA 1
ATOM 933 C C . LYS A 1 124 ? -14.049 3.328 10.909 1.00 98.88 124 LYS A C 1
ATOM 935 O O . LYS A 1 124 ? -13.229 3.148 11.808 1.00 98.88 124 LYS A O 1
ATOM 940 N N . PHE A 1 125 ? -13.769 3.120 9.624 1.00 98.94 125 PHE A N 1
ATOM 941 C CA . PHE A 1 125 ? -12.474 2.637 9.150 1.00 98.94 125 PHE A CA 1
ATOM 942 C C . PHE A 1 125 ? -11.393 3.699 9.355 1.00 98.94 125 PHE A C 1
ATOM 944 O O . PHE A 1 125 ? -10.335 3.400 9.905 1.00 98.94 125 PHE A O 1
ATOM 951 N N . PHE A 1 126 ? -11.694 4.948 8.989 1.00 98.94 126 PHE A N 1
ATOM 952 C CA . PHE A 1 126 ? -10.757 6.058 9.112 1.00 98.94 126 PHE A CA 1
ATOM 953 C C . PHE A 1 126 ? -10.359 6.316 10.568 1.00 98.94 126 PHE A C 1
ATOM 955 O O . PHE A 1 126 ? -9.171 6.331 10.884 1.00 98.94 126 PHE A O 1
ATOM 962 N N . VAL A 1 127 ? -11.334 6.465 11.471 1.00 98.94 127 VAL A N 1
ATOM 963 C CA . VAL A 1 127 ? -11.056 6.724 12.893 1.00 98.94 127 VAL A CA 1
ATOM 964 C C . VAL A 1 127 ? -10.301 5.553 13.520 1.00 98.94 127 VAL A C 1
ATOM 966 O O . VAL A 1 127 ? -9.307 5.775 14.207 1.00 98.94 127 VAL A O 1
ATOM 969 N N . SER A 1 128 ? -10.687 4.308 13.228 1.00 98.94 128 SER A N 1
ATOM 970 C CA . SER A 1 128 ? -9.972 3.131 13.744 1.00 98.94 128 SER A CA 1
ATOM 971 C C . SER A 1 128 ? -8.513 3.063 13.280 1.00 98.94 128 SER A C 1
ATOM 973 O O . SER A 1 128 ? -7.635 2.690 14.063 1.00 98.94 128 SER A O 1
ATOM 975 N N . MET A 1 129 ? -8.228 3.472 12.042 1.00 98.88 129 MET A N 1
ATOM 976 C CA . MET A 1 129 ? -6.857 3.599 11.544 1.00 98.88 129 MET A CA 1
ATOM 977 C C . MET A 1 129 ? -6.104 4.732 12.240 1.00 98.88 129 MET A C 1
ATOM 979 O O . MET A 1 129 ? -4.968 4.531 12.658 1.00 98.88 129 MET A O 1
ATOM 983 N N . MET A 1 130 ? -6.727 5.894 12.452 1.00 98.88 130 MET A N 1
ATOM 984 C CA . MET A 1 130 ? -6.096 6.981 13.213 1.00 98.88 130 MET A CA 1
ATOM 985 C C . MET A 1 130 ? -5.762 6.558 14.648 1.00 98.88 130 MET A C 1
ATOM 987 O O . MET A 1 130 ? -4.710 6.920 15.174 1.00 98.88 130 MET A O 1
ATOM 991 N N . LYS A 1 131 ? -6.604 5.728 15.277 1.00 98.88 131 LYS A N 1
ATOM 992 C CA . LYS A 1 131 ? -6.301 5.125 16.581 1.00 98.88 131 LYS A CA 1
ATOM 993 C C . LYS A 1 131 ? -5.140 4.129 16.525 1.00 98.88 131 LYS A C 1
ATOM 995 O O . LYS A 1 131 ? -4.425 4.023 17.516 1.00 98.88 131 LYS A O 1
ATOM 1000 N N . ALA A 1 132 ? -4.926 3.417 15.416 1.00 98.69 132 ALA A N 1
ATOM 1001 C CA . ALA A 1 132 ? -3.719 2.602 15.226 1.00 98.69 132 ALA A CA 1
ATOM 1002 C C . ALA A 1 132 ? -2.466 3.487 15.075 1.00 98.69 132 ALA A C 1
ATOM 1004 O O . ALA A 1 132 ? -1.501 3.322 15.820 1.00 98.69 132 ALA A O 1
ATOM 1005 N N . PHE A 1 133 ? -2.528 4.504 14.211 1.00 98.75 133 PHE A N 1
ATOM 1006 C CA . PHE A 1 133 ? -1.399 5.394 13.923 1.00 98.75 133 PHE A CA 1
ATOM 1007 C C . PHE A 1 133 ? -0.990 6.283 15.091 1.00 98.75 133 PHE A C 1
ATOM 1009 O O . PHE A 1 133 ? 0.192 6.538 15.274 1.00 98.75 133 PHE A O 1
ATOM 1016 N N . PHE A 1 134 ? -1.939 6.794 15.872 1.00 98.75 134 PHE A N 1
ATOM 1017 C CA . PHE A 1 134 ? -1.653 7.844 16.855 1.00 98.75 134 PHE A CA 1
ATOM 1018 C C . PHE A 1 134 ? -2.072 7.480 18.283 1.00 98.75 134 PHE A C 1
ATOM 1020 O O . PHE A 1 134 ? -1.814 8.242 19.218 1.00 98.75 134 PHE A O 1
ATOM 1027 N N . GLY A 1 135 ? -2.688 6.310 18.487 1.00 98.25 135 GLY A N 1
ATOM 1028 C CA . GLY A 1 135 ? -3.045 5.808 19.812 1.00 98.25 135 GLY A CA 1
ATOM 1029 C C . GLY A 1 135 ? -3.890 6.811 20.596 1.00 98.25 135 GLY A C 1
ATOM 1030 O O . GLY A 1 135 ? -4.863 7.366 20.082 1.00 98.25 135 GLY A O 1
ATOM 1031 N N . ASP A 1 136 ? -3.503 7.073 21.842 1.00 97.94 136 ASP A N 1
ATOM 1032 C CA . ASP A 1 136 ? -4.198 8.000 22.745 1.00 97.94 136 ASP A CA 1
ATOM 1033 C C . ASP A 1 136 ? -4.156 9.462 22.278 1.00 97.94 136 ASP A C 1
ATOM 1035 O O . ASP A 1 136 ? -4.991 10.256 22.699 1.00 97.94 136 ASP A O 1
ATOM 1039 N N . LYS A 1 137 ? -3.234 9.818 21.372 1.00 98.50 137 LYS A N 1
ATOM 1040 C CA . LYS A 1 137 ? -3.123 11.181 20.834 1.00 98.50 137 LYS A CA 1
ATOM 1041 C C . LYS A 1 137 ? -4.188 11.496 19.782 1.00 98.50 137 LYS A C 1
ATOM 1043 O O . LYS A 1 137 ? -4.445 12.668 19.537 1.00 98.50 137 LYS A O 1
ATOM 1048 N N . ALA A 1 138 ? -4.806 10.493 19.155 1.00 98.62 138 ALA A N 1
ATOM 1049 C CA . ALA A 1 138 ? -5.970 10.700 18.295 1.00 98.62 138 ALA A CA 1
ATOM 1050 C C . ALA A 1 138 ? -7.243 10.751 19.151 1.00 98.62 138 ALA A C 1
ATOM 1052 O O . ALA A 1 138 ? -7.704 9.714 19.647 1.00 98.62 138 ALA A O 1
ATOM 1053 N N . THR A 1 139 ? -7.820 11.942 19.302 1.00 98.62 139 THR A N 1
ATOM 1054 C CA . THR A 1 139 ? -9.039 12.183 20.086 1.00 98.62 139 THR A CA 1
ATOM 1055 C C . THR A 1 139 ? -10.086 12.930 19.259 1.00 98.62 139 THR A C 1
ATOM 1057 O O . THR A 1 139 ? -9.785 13.471 18.196 1.00 98.62 139 THR A O 1
ATOM 1060 N N . ALA A 1 140 ? -11.336 12.974 19.718 1.00 98.50 140 ALA A N 1
ATOM 1061 C CA . ALA A 1 140 ? -12.383 13.696 18.997 1.00 98.50 140 ALA A CA 1
ATOM 1062 C C . ALA A 1 140 ? -12.068 15.203 18.905 1.00 98.50 140 ALA A C 1
ATOM 1064 O O . ALA A 1 140 ? -12.304 15.832 17.874 1.00 98.50 140 ALA A O 1
ATOM 1065 N N . GLU A 1 141 ? -11.469 15.767 19.956 1.00 98.50 141 GLU A N 1
ATOM 1066 C CA . GLU A 1 141 ? -11.159 17.194 20.089 1.00 98.50 141 GLU A CA 1
ATOM 1067 C C . GLU A 1 141 ? -10.137 17.678 19.055 1.00 98.50 141 GLU A C 1
ATOM 1069 O O . GLU A 1 141 ? -10.179 18.839 18.654 1.00 98.50 141 GLU A O 1
ATOM 1074 N N . ASN A 1 142 ? -9.240 16.800 18.595 1.00 98.44 142 ASN A N 1
ATOM 1075 C CA . ASN A 1 142 ? -8.248 17.116 17.566 1.00 98.44 142 ASN A CA 1
ATOM 1076 C C . ASN A 1 142 ? -8.542 16.451 16.215 1.00 98.44 142 ASN A C 1
ATOM 1078 O O . ASN A 1 142 ? -7.629 16.245 15.413 1.00 98.44 142 ASN A O 1
ATOM 1082 N N . SER A 1 143 ? -9.808 16.100 15.961 1.00 98.56 143 SER A N 1
ATOM 1083 C CA . SER A 1 143 ? -10.223 15.430 14.723 1.00 98.56 143 SER A CA 1
ATOM 1084 C C . SER A 1 143 ? -9.407 14.163 14.437 1.00 98.56 143 SER A C 1
ATOM 1086 O O . SER A 1 143 ? -9.030 13.888 13.297 1.00 98.56 143 SER A O 1
ATOM 1088 N N . TRP A 1 144 ? -9.099 13.405 15.489 1.00 98.75 144 TRP A N 1
ATOM 1089 C CA . TRP A 1 144 ? -8.346 12.153 15.449 1.00 98.75 144 TRP A CA 1
ATOM 1090 C C . TRP A 1 144 ? -6.936 12.285 14.856 1.00 98.75 144 TRP A C 1
ATOM 1092 O O . TRP A 1 144 ? -6.396 11.315 14.335 1.00 98.75 144 TRP A O 1
ATOM 1102 N N . GLY A 1 145 ? -6.325 13.471 14.915 1.00 98.31 145 GLY A N 1
ATOM 1103 C CA . GLY A 1 145 ? -5.010 13.712 14.317 1.00 98.31 145 GLY A CA 1
ATOM 1104 C C . GLY A 1 145 ? -5.030 13.863 12.791 1.00 98.31 145 GLY A C 1
ATOM 1105 O O . GLY A 1 145 ? -3.987 13.725 12.156 1.00 98.31 145 GLY A O 1
ATOM 1106 N N . PHE A 1 146 ? -6.189 14.163 12.189 1.00 98.69 146 PHE A N 1
ATOM 1107 C CA . PHE A 1 146 ? -6.355 14.373 10.742 1.00 98.69 146 PHE A CA 1
ATOM 1108 C C . PHE A 1 146 ? -5.297 15.307 10.126 1.00 98.69 146 PHE A C 1
ATOM 1110 O O . PHE A 1 146 ? -4.799 15.055 9.028 1.00 98.69 146 PHE A O 1
ATOM 1117 N N . ASP A 1 147 ? -4.906 16.363 10.842 1.00 98.00 147 ASP A N 1
ATOM 1118 C CA . ASP A 1 147 ? -3.912 17.331 10.365 1.00 98.00 147 ASP A CA 1
ATOM 1119 C C . ASP A 1 147 ? -2.464 16.839 10.407 1.00 98.00 147 ASP A C 1
ATOM 1121 O O . ASP A 1 147 ? -1.585 17.452 9.797 1.00 98.00 147 ASP A O 1
ATOM 1125 N N . TRP A 1 148 ? -2.203 15.700 11.048 1.00 98.31 148 TRP A N 1
ATOM 1126 C CA . TRP A 1 148 ? -0.895 15.054 10.992 1.00 98.31 148 TRP A CA 1
ATOM 1127 C C . TRP A 1 148 ? -0.686 14.240 9.714 1.00 98.31 148 TRP A C 1
ATOM 1129 O O . TRP A 1 148 ? 0.454 13.912 9.391 1.00 98.31 148 TRP A O 1
ATOM 1139 N N . LEU A 1 149 ? -1.748 13.940 8.959 1.00 98.38 149 LEU A N 1
ATOM 1140 C CA . LEU A 1 149 ? -1.616 13.286 7.660 1.00 98.38 14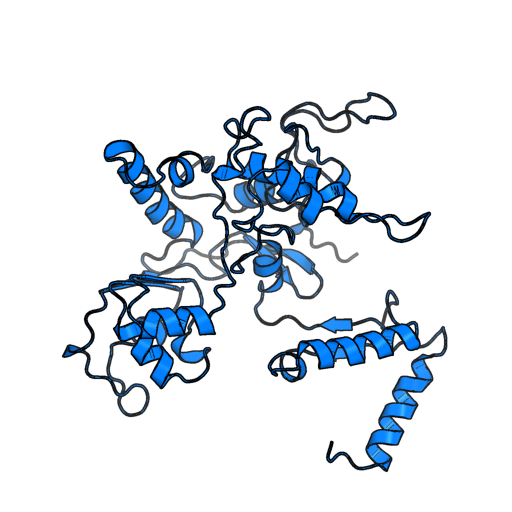9 LEU A CA 1
ATOM 1141 C C . LEU A 1 149 ? -1.125 14.279 6.592 1.00 98.38 149 LEU A C 1
ATOM 1143 O O . LEU A 1 149 ? -1.617 15.413 6.535 1.00 98.38 149 LEU A O 1
ATOM 1147 N N . PRO A 1 150 ? -0.205 13.866 5.699 1.00 97.75 150 PRO A N 1
ATOM 1148 C CA . PRO A 1 150 ? 0.179 14.690 4.565 1.00 97.75 150 PRO A CA 1
ATOM 1149 C C . PRO A 1 150 ? -1.017 14.874 3.625 1.00 97.75 150 PRO A C 1
ATOM 1151 O O . PRO A 1 150 ? -1.695 13.912 3.259 1.00 97.75 150 PRO A O 1
ATOM 1154 N N . LYS A 1 151 ? -1.258 16.123 3.222 1.00 98.25 151 LYS A N 1
ATOM 1155 C CA . LYS A 1 151 ? -2.307 16.480 2.269 1.00 98.25 151 LYS A CA 1
ATOM 1156 C C . LYS A 1 151 ? -1.699 16.671 0.883 1.00 98.25 151 LYS A C 1
ATOM 1158 O O . LYS A 1 151 ? -0.719 17.399 0.749 1.00 98.25 151 LYS A O 1
ATOM 1163 N N . TRP A 1 152 ? -2.248 16.016 -0.136 1.00 98.19 152 TRP A N 1
ATOM 1164 C CA . TRP A 1 152 ? -1.699 16.090 -1.494 1.00 98.19 152 TRP A CA 1
ATOM 1165 C C . TRP A 1 152 ? -2.312 17.238 -2.308 1.00 98.19 152 TRP A C 1
ATOM 1167 O O . TRP A 1 152 ? -3.519 17.486 -2.253 1.00 98.19 152 TRP A O 1
ATOM 1177 N N . ASP A 1 153 ? -1.475 17.907 -3.100 1.00 98.06 153 ASP A N 1
ATOM 1178 C CA . ASP A 1 153 ? -1.848 18.916 -4.102 1.00 98.06 153 ASP A CA 1
ATOM 1179 C C . ASP A 1 153 ? -2.110 18.275 -5.477 1.00 98.06 153 ASP A C 1
ATOM 1181 O O . ASP A 1 153 ? -2.982 18.697 -6.240 1.00 98.06 153 ASP A O 1
ATOM 1185 N N . LYS A 1 154 ? -1.374 17.200 -5.778 1.00 96.38 154 LYS A N 1
ATOM 1186 C CA . LYS A 1 154 ? -1.452 16.418 -7.019 1.00 96.38 154 LYS A CA 1
ATOM 1187 C C . LYS A 1 154 ? -0.988 14.975 -6.798 1.00 96.38 154 LYS A C 1
ATOM 1189 O O . LYS A 1 154 ? -0.532 14.617 -5.716 1.00 96.38 154 LYS A O 1
ATOM 1194 N N . GLY A 1 155 ? -1.097 14.139 -7.830 1.00 94.69 155 GLY A N 1
ATOM 1195 C CA . GLY A 1 155 ? -0.490 12.807 -7.821 1.00 94.69 155 GLY A CA 1
ATOM 1196 C C . GLY A 1 155 ? 1.028 12.890 -7.991 1.00 94.69 155 GLY A C 1
ATOM 1197 O O . GLY A 1 155 ? 1.512 13.723 -8.753 1.00 94.69 155 GLY A O 1
ATOM 1198 N N . TYR A 1 156 ? 1.775 12.031 -7.299 1.00 98.00 156 TYR A N 1
ATOM 1199 C CA . TYR A 1 156 ? 3.225 11.882 -7.460 1.00 98.00 156 TYR A CA 1
ATOM 1200 C C . TYR A 1 156 ? 3.550 10.458 -7.913 1.00 98.00 156 TYR A C 1
ATOM 1202 O O . TYR A 1 156 ? 4.209 9.695 -7.207 1.00 98.00 156 TYR A O 1
ATOM 1210 N N . ASP A 1 157 ? 3.052 10.075 -9.091 1.00 98.12 157 ASP A N 1
ATOM 1211 C CA . ASP A 1 157 ? 3.438 8.806 -9.703 1.00 98.12 157 ASP A CA 1
ATOM 1212 C C . ASP A 1 157 ? 4.925 8.806 -10.092 1.00 98.12 157 ASP A C 1
ATOM 1214 O O . ASP A 1 157 ? 5.586 9.845 -10.164 1.00 98.12 157 ASP A O 1
ATOM 1218 N N . VAL A 1 158 ? 5.460 7.617 -10.357 1.00 98.06 158 VAL A N 1
ATOM 1219 C CA . VAL A 1 158 ? 6.894 7.423 -10.591 1.00 98.06 158 VAL A CA 1
ATOM 1220 C C . VAL A 1 158 ? 7.422 8.209 -11.793 1.00 98.06 158 VAL A C 1
ATOM 1222 O O . VAL A 1 158 ? 8.557 8.680 -11.746 1.00 98.06 158 VAL A O 1
ATOM 1225 N N . LEU A 1 159 ? 6.622 8.414 -12.846 1.00 97.94 159 LEU A N 1
ATOM 1226 C CA . LEU A 1 159 ? 7.057 9.171 -14.022 1.00 97.94 159 LEU A CA 1
ATOM 1227 C C . LEU A 1 159 ? 7.167 10.656 -13.685 1.00 97.94 159 LEU A C 1
ATOM 1229 O O . LEU A 1 159 ? 8.167 11.291 -14.030 1.00 97.94 159 LEU A O 1
ATOM 1233 N N . GLN A 1 160 ? 6.181 11.195 -12.965 1.00 97.88 160 GLN A N 1
ATOM 1234 C CA . GLN A 1 160 ? 6.222 12.571 -12.480 1.00 97.88 160 GLN A CA 1
ATOM 1235 C C . GLN A 1 160 ? 7.359 12.784 -11.472 1.00 97.88 160 GLN A C 1
ATOM 1237 O O . GLN A 1 160 ? 8.077 13.783 -11.548 1.00 97.88 160 GLN A O 1
ATOM 1242 N N . TYR A 1 161 ? 7.560 11.850 -10.544 1.00 98.62 161 TYR A N 1
ATOM 1243 C CA . TYR A 1 161 ? 8.591 11.967 -9.515 1.00 98.62 161 TYR A CA 1
ATOM 1244 C C . TYR A 1 161 ? 10.007 11.911 -10.107 1.00 98.62 161 TYR A C 1
ATOM 1246 O O . TYR A 1 161 ? 10.878 12.690 -9.718 1.00 98.62 161 TYR A O 1
ATOM 1254 N N . PHE A 1 162 ? 10.239 11.062 -11.114 1.00 98.62 162 PHE A N 1
ATOM 1255 C CA . PHE A 1 162 ? 11.517 11.024 -11.832 1.00 98.62 162 PHE A CA 1
ATOM 1256 C C . PHE A 1 162 ? 11.722 12.244 -12.732 1.00 98.62 162 PHE A C 1
ATOM 1258 O O . PHE A 1 162 ? 12.856 12.678 -12.923 1.00 98.62 162 PHE A O 1
ATOM 1265 N N . GLU A 1 163 ? 10.653 12.863 -13.234 1.00 98.44 163 GLU A N 1
ATOM 1266 C CA . GLU A 1 163 ? 10.761 14.160 -13.902 1.00 98.44 163 GLU A CA 1
ATOM 1267 C C . GLU A 1 163 ? 11.188 15.264 -12.922 1.00 98.44 163 GLU A C 1
ATOM 1269 O O . GLU A 1 163 ? 12.114 16.020 -13.207 1.00 98.44 163 GLU A O 1
ATOM 1274 N N . MET A 1 164 ? 10.617 15.292 -11.716 1.00 98.69 164 MET A N 1
ATOM 1275 C CA . MET A 1 164 ? 11.063 16.195 -10.648 1.00 98.69 164 MET A CA 1
ATOM 1276 C C . MET A 1 164 ? 12.525 15.940 -10.247 1.00 98.69 164 MET A C 1
ATOM 1278 O O . MET A 1 164 ? 13.281 16.887 -10.022 1.00 98.69 164 MET A O 1
ATOM 1282 N N . MET A 1 165 ? 12.950 14.675 -10.195 1.00 98.75 165 MET A N 1
ATOM 1283 C CA . MET A 1 165 ? 14.342 14.295 -9.933 1.00 98.75 165 MET A CA 1
ATOM 1284 C C . MET A 1 165 ? 15.276 14.788 -11.048 1.00 98.75 165 MET A C 1
ATOM 1286 O O . MET A 1 165 ? 16.326 15.369 -10.767 1.00 98.75 165 MET A O 1
ATOM 1290 N N . ARG A 1 166 ? 14.859 14.672 -12.317 1.00 98.19 166 ARG A N 1
ATOM 1291 C CA . ARG A 1 166 ? 15.571 15.248 -13.469 1.00 98.19 166 ARG A CA 1
ATOM 1292 C C . ARG A 1 166 ? 15.741 16.760 -13.336 1.00 98.19 166 ARG A C 1
ATOM 1294 O O . ARG A 1 166 ? 16.776 17.289 -13.741 1.00 98.19 166 ARG A O 1
ATOM 1301 N N . GLU A 1 167 ? 14.758 17.453 -12.779 1.00 98.50 167 GLU A N 1
ATOM 1302 C CA . GLU A 1 167 ? 14.786 18.899 -12.529 1.00 98.50 167 GLU A CA 1
ATOM 1303 C C . GLU A 1 167 ? 15.569 19.298 -11.263 1.00 98.50 167 GLU A C 1
ATOM 1305 O O . GLU A 1 167 ? 15.665 20.484 -10.960 1.00 98.50 167 GLU A O 1
ATOM 1310 N N . GLY A 1 168 ? 16.143 18.341 -10.524 1.00 98.38 168 GLY A N 1
ATOM 1311 C CA . GLY A 1 168 ? 16.896 18.610 -9.294 1.00 98.38 168 GLY A CA 1
ATOM 1312 C C . GLY A 1 168 ? 16.017 18.950 -8.085 1.00 98.38 168 GLY A C 1
ATOM 1313 O O . GLY A 1 168 ? 16.500 19.542 -7.124 1.00 98.38 168 GLY A O 1
ATOM 1314 N N . LYS A 1 169 ? 14.726 18.593 -8.120 1.00 98.69 169 LYS A N 1
ATOM 1315 C CA . LYS A 1 169 ? 13.750 18.865 -7.046 1.00 98.69 169 LYS A CA 1
ATOM 1316 C C . LYS A 1 169 ? 13.639 17.738 -6.013 1.00 98.69 169 LYS A C 1
ATOM 1318 O O . LYS A 1 169 ? 12.837 17.838 -5.089 1.00 98.69 169 LYS A O 1
ATOM 1323 N N . VAL A 1 170 ? 14.419 16.667 -6.161 1.00 98.81 170 VAL A N 1
ATOM 1324 C CA . VAL A 1 170 ? 14.421 15.505 -5.262 1.00 98.81 170 VAL A CA 1
ATOM 1325 C C . VAL A 1 170 ? 15.810 15.362 -4.651 1.00 98.81 170 VAL A C 1
ATOM 1327 O O . VAL A 1 170 ? 16.788 15.190 -5.371 1.00 98.81 170 VAL A O 1
ATOM 1330 N N . ASN A 1 171 ? 15.901 15.453 -3.321 1.00 98.62 171 ASN A N 1
ATOM 1331 C CA . ASN A 1 171 ? 17.180 15.348 -2.611 1.00 98.62 171 ASN A CA 1
ATOM 1332 C C . ASN A 1 171 ? 17.598 13.894 -2.372 1.00 98.62 171 ASN A C 1
ATOM 1334 O O . ASN A 1 171 ? 18.783 13.587 -2.459 1.00 98.62 171 ASN A O 1
ATOM 1338 N N . GLY A 1 172 ? 16.648 13.017 -2.055 1.00 98.75 172 GLY A N 1
ATOM 1339 C CA . GLY A 1 172 ? 16.939 11.635 -1.705 1.00 98.75 172 GLY A CA 1
ATOM 1340 C C . GLY A 1 172 ? 15.847 10.678 -2.140 1.00 98.75 172 GLY A C 1
ATOM 1341 O O . GLY A 1 172 ? 14.718 11.095 -2.400 1.00 98.75 172 GLY A O 1
ATOM 1342 N N . TYR A 1 173 ? 16.203 9.401 -2.232 1.00 98.81 173 TYR A N 1
ATOM 1343 C CA . TYR A 1 173 ? 15.291 8.339 -2.643 1.00 98.81 173 TYR A CA 1
ATOM 1344 C C . TYR A 1 173 ? 15.583 7.049 -1.869 1.00 98.81 173 TYR A C 1
ATOM 1346 O O . TYR A 1 173 ? 16.742 6.762 -1.565 1.00 98.81 173 TYR A O 1
ATOM 1354 N N . ILE A 1 174 ? 14.536 6.291 -1.535 1.00 98.81 174 ILE A N 1
ATOM 1355 C CA . ILE A 1 174 ? 14.643 4.983 -0.880 1.00 98.81 174 ILE A CA 1
ATOM 1356 C C . ILE A 1 174 ? 14.101 3.927 -1.843 1.00 98.81 174 ILE A C 1
ATOM 1358 O O . ILE A 1 174 ? 12.950 4.005 -2.268 1.00 98.81 174 ILE A O 1
ATOM 1362 N N . CYS A 1 175 ? 14.932 2.941 -2.164 1.00 98.62 175 CYS A N 1
ATOM 1363 C CA . CYS A 1 175 ? 14.584 1.768 -2.957 1.00 98.62 175 CYS A CA 1
ATOM 1364 C C . CYS A 1 175 ? 14.602 0.534 -2.048 1.00 98.62 175 CYS A C 1
ATOM 1366 O O . CYS A 1 175 ? 15.665 -0.038 -1.814 1.00 98.62 175 CYS A O 1
ATOM 1368 N N . GLN A 1 176 ? 13.439 0.138 -1.533 1.00 98.81 176 GLN A N 1
ATOM 1369 C CA . GLN A 1 176 ? 13.271 -1.077 -0.731 1.00 98.81 176 GLN A CA 1
ATOM 1370 C C . GLN A 1 176 ? 12.686 -2.188 -1.606 1.00 98.81 176 GLN A C 1
ATOM 1372 O O . GLN A 1 176 ? 11.563 -2.048 -2.091 1.00 98.81 176 GLN A O 1
ATOM 1377 N N . GLY A 1 177 ? 13.454 -3.253 -1.857 1.00 98.31 177 GLY A N 1
ATOM 1378 C CA . GLY A 1 177 ? 13.022 -4.398 -2.670 1.00 98.31 177 GLY A CA 1
ATOM 1379 C C . GLY A 1 177 ? 12.535 -4.028 -4.079 1.00 98.31 177 GLY A C 1
ATOM 1380 O O . GLY A 1 177 ? 11.672 -4.703 -4.643 1.00 98.31 177 GLY A O 1
ATOM 1381 N N . PHE A 1 178 ? 13.032 -2.920 -4.643 1.00 98.62 178 PHE A N 1
ATOM 1382 C CA . PHE A 1 178 ? 12.618 -2.401 -5.945 1.00 98.62 178 PHE A CA 1
ATOM 1383 C C . PHE A 1 178 ? 13.827 -1.896 -6.742 1.00 98.62 178 PHE A C 1
ATOM 1385 O O . PHE A 1 178 ? 14.649 -1.135 -6.233 1.00 98.62 178 PHE A O 1
ATOM 1392 N N . ASN A 1 179 ? 13.921 -2.292 -8.015 1.00 98.69 179 ASN A N 1
ATOM 1393 C CA . ASN A 1 179 ? 15.079 -2.023 -8.873 1.00 98.69 179 ASN A CA 1
ATOM 1394 C C . ASN A 1 179 ? 14.710 -1.132 -10.082 1.00 98.69 179 ASN A C 1
ATOM 1396 O O . ASN A 1 179 ? 14.557 -1.645 -11.196 1.00 98.69 179 ASN A O 1
ATOM 1400 N N . PRO A 1 180 ? 14.552 0.195 -9.897 1.00 98.44 180 PRO A N 1
ATOM 1401 C CA . PRO A 1 180 ? 14.077 1.102 -10.944 1.00 98.44 180 PRO A CA 1
ATOM 1402 C C . PRO A 1 180 ? 14.988 1.167 -12.176 1.00 98.44 180 PRO A C 1
ATOM 1404 O O . PRO A 1 180 ? 14.479 1.350 -13.278 1.00 98.44 180 PRO A O 1
ATOM 1407 N N . VAL A 1 181 ? 16.308 0.982 -12.042 1.00 98.62 181 VAL A N 1
ATOM 1408 C CA . VAL A 1 181 ? 17.222 0.965 -13.206 1.00 98.62 181 VAL A CA 1
ATOM 1409 C C . VAL A 1 181 ? 16.853 -0.139 -14.202 1.00 98.62 181 VAL A C 1
ATOM 1411 O O . VAL A 1 181 ? 16.993 0.060 -15.410 1.00 98.62 181 VAL A O 1
ATOM 1414 N N . ALA A 1 182 ? 16.361 -1.279 -13.712 1.00 98.44 182 ALA A N 1
ATOM 1415 C CA . ALA A 1 182 ? 15.927 -2.391 -14.549 1.00 98.44 182 ALA A CA 1
ATOM 1416 C C . ALA A 1 182 ? 14.441 -2.308 -14.940 1.00 98.44 182 ALA A C 1
ATOM 1418 O O . ALA A 1 182 ? 14.082 -2.692 -16.051 1.00 98.44 182 ALA A O 1
ATOM 1419 N N . SER A 1 183 ? 13.570 -1.837 -14.039 1.00 98.31 183 SER A N 1
ATOM 1420 C CA . SER A 1 183 ? 12.114 -1.964 -14.197 1.00 98.31 183 SER A CA 1
ATOM 1421 C C . SER A 1 183 ? 11.412 -0.738 -14.782 1.00 98.31 183 SER A C 1
ATOM 1423 O O . SER A 1 183 ? 10.316 -0.873 -15.332 1.00 98.31 183 SER A O 1
ATOM 1425 N N . PHE A 1 184 ? 11.994 0.460 -14.676 1.00 98.62 184 PHE A N 1
ATOM 1426 C CA . PHE A 1 184 ? 11.372 1.676 -15.202 1.00 98.62 184 PHE A CA 1
ATOM 1427 C C . PHE A 1 184 ? 11.657 1.880 -16.694 1.00 98.62 184 PHE A C 1
ATOM 1429 O O . PHE A 1 184 ? 12.708 1.481 -17.204 1.00 98.62 184 PHE A O 1
ATOM 1436 N N . PRO A 1 185 ? 10.735 2.534 -17.427 1.00 98.25 185 PRO A N 1
ATOM 1437 C CA . PRO A 1 185 ? 10.955 2.841 -18.830 1.00 98.25 185 PRO A CA 1
ATOM 1438 C C . PRO A 1 185 ? 12.097 3.848 -18.994 1.00 98.25 185 PRO A C 1
ATOM 1440 O O . PRO A 1 185 ? 12.264 4.764 -18.192 1.00 98.25 185 PRO A O 1
ATOM 1443 N N . ASN A 1 186 ? 12.830 3.727 -20.103 1.00 98.31 186 ASN A N 1
ATOM 1444 C CA . ASN A 1 186 ? 13.948 4.606 -20.448 1.00 98.31 186 ASN A CA 1
ATOM 1445 C C . ASN A 1 186 ? 15.045 4.645 -19.363 1.00 98.31 186 ASN A C 1
ATOM 1447 O O . ASN A 1 186 ? 15.287 5.665 -18.713 1.00 98.31 186 ASN A O 1
ATOM 1451 N N . LYS A 1 187 ? 15.758 3.523 -19.228 1.00 98.31 187 LYS A N 1
ATOM 1452 C CA . LYS A 1 187 ? 16.892 3.335 -18.312 1.00 98.31 187 LYS A CA 1
ATOM 1453 C C . LYS A 1 187 ? 17.907 4.488 -18.322 1.00 98.31 187 LYS A C 1
ATOM 1455 O O . LYS A 1 187 ? 18.330 4.933 -17.262 1.00 98.31 187 LYS A O 1
ATOM 1460 N N . ASN A 1 188 ? 18.289 5.000 -19.493 1.00 98.06 188 ASN A N 1
ATOM 1461 C CA . ASN A 1 188 ? 19.287 6.075 -19.581 1.00 98.06 188 ASN A CA 1
ATOM 1462 C C . ASN A 1 188 ? 18.788 7.365 -18.916 1.00 98.06 188 ASN A C 1
ATOM 1464 O O . ASN A 1 188 ? 19.539 8.030 -18.201 1.00 98.06 188 ASN A O 1
ATOM 1468 N N . LYS A 1 189 ? 17.497 7.692 -19.085 1.00 98.56 189 LYS A N 1
ATOM 1469 C CA . LYS A 1 189 ? 16.863 8.787 -18.341 1.00 98.56 189 LYS A CA 1
ATOM 1470 C C . LYS A 1 189 ? 16.854 8.490 -16.842 1.00 98.56 189 LYS A C 1
ATOM 1472 O O . LYS A 1 189 ? 17.187 9.381 -16.070 1.00 98.56 189 LYS A O 1
ATOM 1477 N N . VAL A 1 190 ? 16.499 7.269 -16.436 1.00 98.75 190 VAL A N 1
ATOM 1478 C CA . VAL A 1 190 ? 16.462 6.842 -15.024 1.00 98.75 190 VAL A CA 1
ATOM 1479 C C . VAL A 1 190 ? 17.820 7.044 -14.350 1.00 98.75 190 VAL A C 1
ATOM 1481 O O . VAL A 1 190 ? 17.882 7.730 -13.334 1.00 98.75 190 VAL A O 1
ATOM 1484 N N . ILE A 1 191 ? 18.910 6.551 -14.946 1.00 98.62 191 ILE A N 1
ATOM 1485 C CA . ILE A 1 191 ? 20.280 6.756 -14.444 1.00 98.62 191 ILE A CA 1
ATOM 1486 C C . ILE A 1 191 ? 20.597 8.248 -14.341 1.00 98.62 191 ILE A C 1
ATOM 1488 O O . ILE A 1 191 ? 21.030 8.713 -13.293 1.00 98.62 191 ILE A O 1
ATOM 1492 N N . GLY A 1 192 ? 20.309 9.025 -15.392 1.00 98.56 192 GLY A N 1
ATOM 1493 C CA . GLY A 1 192 ? 20.527 10.472 -15.381 1.00 98.56 192 GLY A CA 1
ATOM 1494 C C . GLY A 1 192 ? 19.732 11.219 -14.301 1.00 98.56 192 GLY A C 1
ATOM 1495 O O . GLY A 1 192 ? 20.166 12.283 -13.863 1.00 98.56 192 GLY A O 1
ATOM 1496 N N . CYS A 1 193 ? 18.588 10.684 -13.863 1.00 98.81 193 CYS A N 1
ATOM 1497 C CA . CYS A 1 193 ? 17.826 11.214 -12.731 1.00 98.81 193 CYS A CA 1
ATOM 1498 C C . CYS A 1 193 ? 18.481 10.827 -11.401 1.00 98.81 193 CYS A C 1
ATOM 1500 O O . CYS A 1 193 ? 18.743 11.709 -10.586 1.00 98.81 193 CYS A O 1
ATOM 1502 N N . LEU A 1 194 ? 18.805 9.542 -11.207 1.00 98.81 194 LEU A N 1
ATOM 1503 C CA . LEU A 1 194 ? 19.447 9.051 -9.983 1.00 98.81 194 LEU A CA 1
ATOM 1504 C C . LEU A 1 194 ? 20.783 9.759 -9.716 1.00 98.81 194 LEU A C 1
ATOM 1506 O O . LEU A 1 194 ? 21.051 10.121 -8.577 1.00 98.81 194 LEU A O 1
ATOM 1510 N N . SER A 1 195 ? 21.559 10.074 -10.759 1.00 98.75 195 SER A N 1
ATOM 1511 C CA . SER A 1 195 ? 22.825 10.819 -10.648 1.00 98.75 195 SER A CA 1
ATOM 1512 C C . SER A 1 195 ? 22.686 12.252 -10.121 1.00 98.75 195 SER A C 1
ATOM 1514 O O . SER A 1 195 ? 23.699 12.890 -9.835 1.00 98.75 195 SER A O 1
ATOM 1516 N N . LYS A 1 196 ? 21.461 12.789 -10.021 1.00 98.75 196 LYS A N 1
ATOM 1517 C CA . LYS A 1 196 ? 21.176 14.118 -9.452 1.00 98.75 196 LYS A CA 1
ATOM 1518 C C . LYS A 1 196 ? 20.756 14.073 -7.985 1.00 98.75 196 LYS A C 1
ATOM 1520 O O . LYS A 1 196 ? 20.600 15.132 -7.377 1.00 98.75 196 LYS A O 1
ATOM 1525 N N . LEU A 1 197 ? 20.552 12.883 -7.421 1.00 98.88 197 LEU A N 1
ATOM 1526 C CA . LEU A 1 197 ? 20.246 12.729 -6.004 1.00 98.88 197 LEU A CA 1
ATOM 1527 C C . LEU A 1 197 ? 21.447 13.134 -5.151 1.00 98.88 197 LEU A C 1
ATOM 1529 O O . LEU A 1 197 ? 22.598 12.912 -5.530 1.00 98.88 197 LEU A O 1
ATOM 1533 N N . LYS A 1 198 ? 21.166 13.665 -3.961 1.00 98.81 198 LYS A N 1
ATOM 1534 C CA . LYS A 1 198 ? 22.176 13.855 -2.916 1.00 98.81 198 LYS A CA 1
ATOM 1535 C C . LYS A 1 198 ? 22.468 12.536 -2.214 1.00 98.81 198 LYS A C 1
ATOM 1537 O O . LYS A 1 198 ? 23.630 12.223 -1.995 1.00 98.81 198 LYS A O 1
ATOM 1542 N N . PHE A 1 199 ? 21.428 11.754 -1.919 1.00 98.88 199 PHE A N 1
ATOM 1543 C CA . PHE A 1 199 ? 21.581 10.423 -1.342 1.00 98.88 199 PHE A CA 1
ATOM 1544 C C . PHE A 1 199 ? 20.594 9.404 -1.926 1.00 98.88 199 PHE A C 1
ATOM 1546 O O . PHE A 1 199 ? 19.481 9.744 -2.329 1.00 98.88 199 PHE A O 1
ATOM 1553 N N . LEU A 1 200 ? 20.993 8.138 -1.930 1.00 98.88 200 LEU A N 1
ATOM 1554 C CA . LEU A 1 200 ? 20.167 6.990 -2.286 1.00 98.88 200 LEU A CA 1
ATOM 1555 C C . LEU A 1 200 ? 20.326 5.921 -1.205 1.00 98.88 200 LEU A C 1
ATOM 1557 O O . LEU A 1 200 ? 21.444 5.505 -0.909 1.00 98.88 200 LEU A O 1
ATOM 1561 N N . VAL A 1 201 ? 19.215 5.452 -0.642 1.00 98.88 201 VAL A N 1
ATOM 1562 C CA . VAL A 1 201 ? 19.203 4.288 0.253 1.00 98.88 201 VAL A CA 1
ATOM 1563 C C . VAL A 1 201 ? 18.608 3.110 -0.502 1.00 98.88 201 VAL A C 1
ATOM 1565 O O . VAL A 1 201 ? 17.502 3.200 -1.027 1.00 98.88 201 VAL A O 1
ATOM 1568 N N . THR A 1 202 ? 19.337 2.004 -0.556 1.00 98.81 202 THR A N 1
ATOM 1569 C CA . THR A 1 202 ? 18.866 0.731 -1.108 1.00 98.81 202 THR A CA 1
ATOM 1570 C C . THR A 1 202 ? 18.785 -0.297 0.013 1.00 98.81 202 THR A C 1
ATOM 1572 O O . THR A 1 202 ? 19.724 -0.409 0.802 1.00 98.81 202 THR A O 1
ATOM 1575 N N . ILE A 1 203 ? 17.655 -0.996 0.103 1.00 98.88 203 ILE A N 1
ATOM 1576 C CA . ILE A 1 203 ? 17.387 -2.058 1.078 1.00 98.88 203 ILE A CA 1
ATOM 1577 C C . ILE A 1 203 ? 16.982 -3.290 0.272 1.00 98.88 203 ILE A C 1
ATOM 1579 O O . ILE A 1 203 ? 15.950 -3.261 -0.401 1.00 98.88 203 ILE A O 1
ATOM 1583 N N . ASP A 1 204 ? 17.836 -4.310 0.252 1.00 98.81 204 ASP A N 1
ATOM 1584 C CA . ASP A 1 204 ? 17.636 -5.503 -0.576 1.00 98.81 204 ASP A CA 1
ATOM 1585 C C . ASP A 1 204 ? 18.479 -6.681 -0.040 1.00 98.81 204 ASP A C 1
ATOM 1587 O O . ASP A 1 204 ? 19.600 -6.448 0.437 1.00 98.81 204 ASP A O 1
ATOM 1591 N N . PRO A 1 205 ? 18.002 -7.939 -0.135 1.00 98.50 205 PRO A N 1
ATOM 1592 C CA . PRO A 1 205 ? 18.821 -9.112 0.180 1.00 98.50 205 PRO A CA 1
ATOM 1593 C C . PRO A 1 205 ? 19.901 -9.394 -0.875 1.00 98.50 205 PRO A C 1
ATOM 1595 O O . PRO A 1 205 ? 20.800 -10.208 -0.650 1.00 98.50 205 PRO A O 1
ATOM 1598 N N . LEU A 1 206 ? 19.824 -8.754 -2.045 1.00 98.44 206 LEU A N 1
ATOM 1599 C CA . LEU A 1 206 ? 20.726 -8.948 -3.170 1.00 98.44 206 LEU A CA 1
ATOM 1600 C C . LEU A 1 206 ? 21.384 -7.641 -3.610 1.00 98.44 206 LEU A C 1
ATOM 1602 O O . LEU A 1 206 ? 20.979 -6.523 -3.301 1.00 98.44 206 LEU A O 1
ATOM 1606 N N . ASN A 1 207 ? 22.439 -7.794 -4.404 1.00 96.56 207 ASN A N 1
ATOM 1607 C CA . ASN A 1 207 ? 22.986 -6.671 -5.139 1.00 96.56 207 ASN A CA 1
ATOM 1608 C C . ASN A 1 207 ? 22.083 -6.336 -6.339 1.00 96.56 207 ASN A C 1
ATOM 1610 O O . ASN A 1 207 ? 21.662 -7.241 -7.055 1.00 96.56 207 ASN A O 1
ATOM 1614 N N . THR A 1 208 ? 21.844 -5.049 -6.599 1.00 98.62 208 THR A N 1
ATOM 1615 C CA . THR A 1 208 ? 20.969 -4.590 -7.694 1.00 98.62 208 THR A CA 1
ATOM 1616 C C . THR A 1 208 ? 21.659 -3.565 -8.589 1.00 98.62 208 THR A C 1
ATOM 1618 O O . THR A 1 208 ? 22.539 -2.823 -8.138 1.00 98.62 208 THR A O 1
ATOM 1621 N N . GLU A 1 209 ? 21.230 -3.461 -9.850 1.00 98.69 209 GLU A N 1
ATOM 1622 C CA . GLU A 1 209 ? 21.690 -2.424 -10.784 1.00 98.69 209 GLU A CA 1
ATOM 1623 C C . GLU A 1 209 ? 21.458 -1.024 -10.216 1.00 98.69 209 GLU A C 1
ATOM 1625 O O . GLU A 1 209 ? 22.301 -0.148 -10.374 1.00 98.69 209 GLU A O 1
ATOM 1630 N N . THR A 1 210 ? 20.353 -0.816 -9.497 1.00 98.81 210 THR A N 1
ATOM 1631 C CA . THR A 1 210 ? 20.075 0.467 -8.843 1.00 98.81 210 THR A CA 1
ATOM 1632 C C . THR A 1 210 ? 21.095 0.800 -7.759 1.00 98.81 210 THR A C 1
ATOM 1634 O O . THR A 1 210 ? 21.528 1.943 -7.687 1.00 98.81 210 THR A O 1
ATOM 1637 N N . SER A 1 211 ? 21.549 -0.167 -6.956 1.00 98.44 211 SER A N 1
ATOM 1638 C CA . SER A 1 211 ? 22.578 0.099 -5.934 1.00 98.44 211 SER A CA 1
ATOM 1639 C C . SER A 1 211 ? 23.963 0.432 -6.518 1.00 98.44 211 SER A C 1
ATOM 1641 O O . SER A 1 211 ? 24.759 1.114 -5.873 1.00 98.44 211 SER A O 1
ATOM 1643 N N . ASN A 1 212 ? 24.235 0.014 -7.761 1.00 98.19 212 ASN A N 1
ATOM 1644 C CA . ASN A 1 212 ? 25.496 0.272 -8.468 1.00 98.19 212 ASN A CA 1
ATOM 1645 C C . ASN A 1 212 ? 25.312 1.173 -9.695 1.00 98.19 212 ASN A C 1
ATOM 1647 O O . ASN A 1 212 ? 26.153 1.163 -10.589 1.00 98.19 212 ASN A O 1
ATOM 1651 N N . PHE A 1 213 ? 24.239 1.970 -9.757 1.00 98.69 213 PHE A N 1
ATOM 1652 C CA . PHE A 1 213 ? 23.925 2.782 -10.941 1.00 98.69 213 PHE A CA 1
ATOM 1653 C C . PHE A 1 213 ? 25.060 3.752 -11.326 1.00 98.69 213 PHE A C 1
ATOM 1655 O O . PHE A 1 213 ? 25.174 4.160 -12.481 1.00 98.69 213 PHE A O 1
ATOM 1662 N N . TRP A 1 214 ? 25.894 4.109 -10.347 1.00 98.56 214 TRP A N 1
ATOM 1663 C CA . TRP A 1 214 ? 27.042 4.999 -10.462 1.00 98.56 214 TRP A CA 1
ATOM 1664 C C . TRP A 1 214 ? 28.316 4.317 -10.989 1.00 98.56 214 TRP A C 1
ATOM 1666 O O . TRP A 1 214 ? 29.272 5.015 -11.331 1.00 98.56 214 TRP A O 1
ATOM 1676 N N . GLN A 1 215 ? 28.361 2.983 -11.058 1.00 98.50 215 GLN A N 1
ATOM 1677 C CA . GLN A 1 215 ? 29.520 2.216 -11.529 1.00 98.50 215 GLN A CA 1
ATOM 1678 C C . GLN A 1 215 ? 29.468 1.993 -13.039 1.00 98.50 215 GLN A C 1
ATOM 1680 O O . GLN A 1 215 ? 28.431 1.620 -13.588 1.00 98.50 215 GLN A O 1
ATOM 1685 N N . ASN A 1 216 ? 30.603 2.174 -13.716 1.00 98.19 216 ASN A N 1
ATOM 1686 C CA . ASN A 1 216 ? 30.717 1.836 -15.130 1.00 98.19 216 ASN A CA 1
ATOM 1687 C C . ASN A 1 216 ? 30.735 0.309 -15.327 1.00 98.19 216 ASN A C 1
ATOM 1689 O O . ASN A 1 216 ? 31.546 -0.384 -14.714 1.00 98.19 216 ASN A O 1
ATOM 1693 N N . HIS A 1 217 ? 29.885 -0.197 -16.221 1.00 97.88 217 HIS A N 1
ATOM 1694 C CA . HIS A 1 217 ? 29.864 -1.606 -16.636 1.00 97.88 217 HIS A CA 1
ATOM 1695 C C . HIS A 1 217 ? 29.917 -1.746 -18.169 1.00 97.88 217 HIS A C 1
ATOM 1697 O O . HIS A 1 217 ? 29.227 -2.583 -18.754 1.00 97.88 217 HIS A O 1
ATOM 1703 N N . GLY A 1 218 ? 30.708 -0.901 -18.838 1.00 97.00 218 GLY A N 1
ATOM 1704 C CA . GLY A 1 218 ? 30.776 -0.842 -20.300 1.00 97.00 218 GLY A CA 1
ATOM 1705 C C . GLY A 1 218 ? 29.418 -0.503 -20.917 1.00 97.00 218 GLY A C 1
ATOM 1706 O O . GLY A 1 218 ? 28.656 0.277 -20.352 1.00 97.00 218 GLY A O 1
ATOM 1707 N N . GLU A 1 219 ? 29.080 -1.143 -22.037 1.00 95.56 219 GLU A N 1
ATOM 1708 C CA . GLU A 1 219 ? 27.808 -0.927 -22.749 1.00 95.56 219 GLU A CA 1
ATOM 1709 C C . GLU A 1 219 ? 26.564 -1.205 -21.885 1.00 95.56 219 GLU A C 1
ATOM 1711 O O . GLU A 1 219 ? 25.486 -0.667 -22.136 1.00 95.56 219 GLU A O 1
ATOM 1716 N N . LEU A 1 220 ? 26.699 -2.019 -20.830 1.00 96.00 220 LEU A N 1
ATOM 1717 C CA . LEU A 1 220 ? 25.598 -2.313 -19.916 1.00 96.00 220 LEU A CA 1
ATOM 1718 C C . LEU A 1 220 ? 25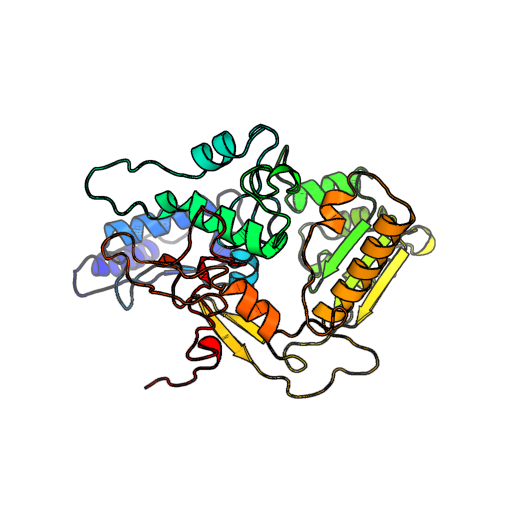.308 -1.157 -18.955 1.00 96.00 220 LEU A C 1
ATOM 1720 O O . LEU A 1 220 ? 24.179 -1.056 -18.482 1.00 96.00 220 LEU A O 1
ATOM 1724 N N . ASN A 1 221 ? 26.278 -0.294 -18.647 1.00 98.06 221 ASN A N 1
ATOM 1725 C CA . ASN A 1 221 ? 26.065 0.922 -17.859 1.00 98.06 221 ASN A CA 1
ATOM 1726 C C . ASN A 1 221 ? 27.202 1.919 -18.109 1.00 98.06 221 ASN A C 1
ATOM 1728 O O . ASN A 1 221 ? 28.166 1.988 -17.343 1.00 98.06 221 ASN A O 1
ATOM 1732 N N . GLU A 1 222 ? 27.109 2.669 -19.204 1.00 97.12 222 GLU A N 1
ATOM 1733 C CA . GLU A 1 222 ? 28.163 3.594 -19.611 1.00 97.12 222 GLU A CA 1
ATOM 1734 C C . GLU A 1 222 ? 28.037 4.920 -18.847 1.00 97.12 222 GLU A C 1
ATOM 1736 O O . GLU A 1 222 ? 27.380 5.867 -19.280 1.00 97.12 222 GLU A O 1
ATOM 1741 N N . VAL A 1 223 ? 28.653 4.972 -17.665 1.00 98.25 223 VAL A N 1
ATOM 1742 C CA . VAL A 1 223 ? 28.688 6.158 -16.796 1.00 98.25 223 VAL A CA 1
ATOM 1743 C C . VAL A 1 223 ? 30.118 6.532 -16.418 1.00 98.25 223 VAL A C 1
ATOM 1745 O O . VAL A 1 223 ? 31.015 5.692 -16.410 1.00 98.25 223 VAL A O 1
ATOM 1748 N N . ASP A 1 224 ? 30.330 7.799 -16.074 1.00 98.00 224 ASP A N 1
ATOM 1749 C CA . ASP A 1 224 ? 31.574 8.285 -15.478 1.00 98.00 224 ASP A CA 1
ATOM 1750 C C . ASP A 1 224 ? 31.350 8.480 -13.977 1.00 98.00 224 ASP A C 1
ATOM 1752 O O . ASP A 1 224 ? 30.742 9.468 -13.555 1.00 98.00 224 ASP A O 1
ATOM 1756 N N . SER A 1 225 ? 31.825 7.526 -13.173 1.00 97.81 225 SER A N 1
ATOM 1757 C CA . SER A 1 225 ? 31.638 7.530 -11.719 1.00 97.81 225 SER A CA 1
ATOM 1758 C C . SER A 1 225 ? 32.165 8.810 -11.063 1.00 97.81 225 SER A C 1
ATOM 1760 O O . SER A 1 225 ? 31.592 9.259 -10.078 1.00 97.81 225 SER A O 1
ATOM 1762 N N . SER A 1 226 ? 33.195 9.456 -11.631 1.00 98.06 226 SER A N 1
ATOM 1763 C CA . SER A 1 226 ? 33.759 10.696 -11.074 1.00 98.06 226 SER A CA 1
ATOM 1764 C C . SER A 1 226 ? 32.800 11.890 -11.143 1.00 98.06 226 SER A C 1
ATOM 1766 O O . SER A 1 226 ? 32.961 12.863 -10.407 1.00 98.06 226 SER A O 1
ATOM 1768 N N . LYS A 1 227 ? 31.778 11.820 -12.005 1.00 98.31 227 LYS A N 1
ATOM 1769 C CA . LYS A 1 227 ? 30.774 12.875 -12.199 1.00 98.31 227 LYS A CA 1
ATOM 1770 C C . LYS A 1 227 ? 29.503 12.656 -11.382 1.00 98.31 227 LYS A C 1
ATOM 1772 O O . LYS A 1 227 ? 28.657 13.547 -11.350 1.00 98.31 227 LYS A O 1
ATOM 1777 N N . ILE A 1 228 ? 29.360 11.514 -10.712 1.00 98.69 228 ILE A N 1
ATOM 1778 C CA . ILE A 1 228 ? 28.171 11.168 -9.928 1.00 98.69 228 ILE A CA 1
ATOM 1779 C C . ILE A 1 228 ? 28.484 11.385 -8.450 1.00 98.69 228 ILE A C 1
ATOM 1781 O O . ILE A 1 228 ? 29.335 10.710 -7.886 1.00 98.69 228 ILE A O 1
ATOM 1785 N N . GLN A 1 229 ? 27.802 12.352 -7.837 1.00 98.56 229 GLN A N 1
ATOM 1786 C CA . GLN A 1 229 ? 28.077 12.797 -6.461 1.00 98.56 229 GLN A CA 1
ATOM 1787 C C . GLN A 1 229 ? 27.088 12.234 -5.432 1.00 98.56 229 GLN A C 1
ATOM 1789 O O . GLN A 1 229 ? 27.097 12.647 -4.276 1.00 98.56 229 GLN A O 1
ATOM 1794 N N . THR A 1 230 ? 26.197 11.338 -5.852 1.00 98.88 230 THR A N 1
ATOM 1795 C CA . THR A 1 230 ? 25.186 10.742 -4.978 1.00 98.88 230 THR A CA 1
ATOM 1796 C C . THR A 1 230 ? 25.843 9.844 -3.936 1.00 98.88 230 THR A C 1
ATOM 1798 O O . THR A 1 230 ? 26.547 8.898 -4.284 1.00 98.88 230 THR A O 1
ATOM 1801 N N . GLU A 1 231 ? 25.565 10.094 -2.660 1.00 98.88 231 GLU A N 1
ATOM 1802 C CA . GLU A 1 231 ? 25.942 9.186 -1.580 1.00 98.88 231 GLU A CA 1
ATOM 1803 C C . GLU A 1 231 ? 25.008 7.968 -1.582 1.00 98.88 231 GLU A C 1
ATOM 1805 O O . GLU A 1 231 ? 23.787 8.113 -1.496 1.00 98.88 231 GLU A O 1
ATOM 1810 N N . VAL A 1 232 ? 25.560 6.759 -1.708 1.00 98.81 232 VAL A N 1
ATOM 1811 C CA . VAL A 1 232 ? 24.759 5.530 -1.797 1.00 98.81 232 VAL A CA 1
ATOM 1812 C C . VAL A 1 232 ? 24.952 4.669 -0.556 1.00 98.81 232 VAL A C 1
ATOM 1814 O O . VAL A 1 232 ? 26.048 4.179 -0.287 1.00 98.81 232 VAL A O 1
ATOM 1817 N N . PHE A 1 233 ? 23.854 4.422 0.155 1.00 98.81 233 PHE A N 1
ATOM 1818 C CA . PHE A 1 233 ? 23.775 3.470 1.256 1.00 98.81 233 PHE A CA 1
ATOM 1819 C C . PHE A 1 233 ? 23.143 2.173 0.748 1.00 98.81 233 PHE A C 1
ATOM 1821 O O . PHE A 1 233 ? 22.016 2.179 0.247 1.00 98.81 233 PHE A O 1
ATOM 1828 N N . ARG A 1 234 ? 23.854 1.051 0.881 1.00 98.50 234 ARG A N 1
ATOM 1829 C CA . ARG A 1 234 ? 23.325 -0.287 0.583 1.00 98.50 234 ARG A CA 1
ATOM 1830 C C . ARG A 1 234 ? 23.202 -1.078 1.874 1.00 98.50 234 ARG A C 1
ATOM 1832 O O . ARG A 1 234 ? 24.213 -1.456 2.460 1.00 98.50 234 ARG A O 1
ATOM 1839 N N . LEU A 1 235 ? 21.967 -1.280 2.314 1.00 98.75 235 LEU A N 1
ATOM 1840 C CA . LEU A 1 235 ? 21.628 -1.928 3.574 1.00 98.75 235 LEU A CA 1
ATOM 1841 C C . LEU A 1 235 ? 21.156 -3.359 3.270 1.00 98.75 235 LEU A C 1
ATOM 1843 O O . LEU A 1 235 ? 20.149 -3.512 2.578 1.00 98.75 235 LEU A O 1
ATOM 1847 N N . PRO A 1 236 ? 21.884 -4.399 3.716 1.00 98.69 236 PRO A N 1
ATOM 1848 C CA . PRO A 1 236 ? 21.507 -5.780 3.438 1.00 98.69 236 PRO A CA 1
ATOM 1849 C C . PRO A 1 236 ? 20.281 -6.165 4.269 1.00 98.69 236 PRO A C 1
ATOM 1851 O O . PRO A 1 236 ? 20.328 -6.080 5.499 1.00 98.69 236 PRO A O 1
ATOM 1854 N N . SER A 1 237 ? 19.208 -6.587 3.603 1.00 98.81 237 SER A N 1
ATOM 1855 C CA . SER A 1 237 ? 18.017 -7.114 4.270 1.00 98.81 237 SER A CA 1
ATOM 1856 C C . SER A 1 237 ? 17.955 -8.640 4.213 1.00 98.81 237 SER A C 1
ATOM 1858 O O . SER A 1 237 ? 18.715 -9.298 3.502 1.00 98.81 237 SER A O 1
ATOM 1860 N N . THR A 1 238 ? 17.041 -9.200 4.983 1.00 98.75 238 THR A N 1
ATOM 1861 C CA . THR A 1 238 ? 16.567 -10.585 4.904 1.00 98.75 238 THR A CA 1
ATOM 1862 C C . THR A 1 238 ? 15.858 -10.896 3.580 1.00 98.75 238 THR A C 1
ATOM 1864 O O . THR A 1 238 ? 15.379 -10.014 2.858 1.00 98.75 238 THR A O 1
ATOM 1867 N N . CYS A 1 239 ? 15.742 -12.188 3.273 1.00 98.62 239 CYS A N 1
ATOM 1868 C CA . CYS A 1 239 ? 14.816 -12.720 2.276 1.00 98.62 239 CYS A CA 1
ATOM 1869 C C . CYS A 1 239 ? 13.609 -13.427 2.928 1.00 98.62 239 CYS A C 1
ATOM 1871 O O . CYS A 1 239 ? 13.541 -13.613 4.140 1.00 98.62 239 CYS A O 1
ATOM 1873 N N . PHE A 1 240 ? 12.653 -13.887 2.110 1.00 98.38 240 PHE A N 1
ATOM 1874 C CA . PHE A 1 240 ? 11.398 -14.504 2.578 1.00 98.38 240 PHE A CA 1
ATOM 1875 C C . PHE A 1 240 ? 11.571 -15.711 3.522 1.00 98.38 240 PHE A C 1
ATOM 1877 O O . PHE A 1 240 ? 10.643 -16.056 4.247 1.00 98.38 240 PHE A O 1
ATOM 1884 N N . ALA A 1 241 ? 12.716 -16.399 3.471 1.00 98.56 241 ALA A N 1
ATOM 1885 C CA . ALA A 1 241 ? 12.987 -17.591 4.274 1.00 98.56 241 ALA A CA 1
ATOM 1886 C C . ALA A 1 241 ? 13.558 -17.266 5.665 1.00 98.56 241 ALA A C 1
ATOM 1888 O O . ALA A 1 241 ? 13.753 -18.172 6.476 1.00 98.56 241 ALA A O 1
ATOM 1889 N N . GLU A 1 242 ? 13.848 -15.997 5.943 1.00 98.69 242 GLU A N 1
ATOM 1890 C CA . GLU A 1 242 ? 14.598 -15.556 7.125 1.00 98.69 242 GLU A CA 1
ATOM 1891 C C . GLU A 1 242 ? 13.722 -14.782 8.122 1.00 98.69 242 GLU A C 1
ATOM 1893 O O . GLU A 1 242 ? 14.199 -14.341 9.169 1.00 98.69 242 GLU A O 1
ATOM 1898 N N . GLU A 1 243 ? 12.419 -14.689 7.841 1.00 98.44 243 GLU A N 1
ATOM 1899 C CA . GLU A 1 243 ? 11.430 -13.990 8.656 1.00 98.44 243 GLU A CA 1
ATOM 1900 C C . GLU A 1 243 ? 10.145 -14.800 8.843 1.00 98.44 243 GLU A C 1
ATOM 1902 O O . GLU A 1 243 ? 9.760 -15.623 8.013 1.00 98.44 243 GLU A O 1
ATOM 1907 N N . ASN A 1 244 ? 9.456 -14.536 9.954 1.00 98.25 244 ASN A N 1
ATOM 1908 C CA . ASN A 1 244 ? 8.030 -14.817 10.042 1.00 98.25 244 ASN A CA 1
ATOM 1909 C C . ASN A 1 244 ? 7.276 -13.667 9.381 1.00 98.25 244 ASN A C 1
ATOM 1911 O O . ASN A 1 244 ? 7.668 -12.511 9.520 1.00 98.25 244 ASN A O 1
ATOM 1915 N N . GLY A 1 245 ? 6.131 -13.938 8.772 1.00 98.44 245 GLY A N 1
ATOM 1916 C CA . GLY A 1 245 ? 5.321 -12.859 8.224 1.00 98.44 245 GLY A CA 1
ATOM 1917 C C . GLY A 1 245 ? 4.121 -13.359 7.457 1.00 98.44 245 GLY A C 1
ATOM 1918 O O . GLY A 1 245 ? 3.836 -14.554 7.426 1.00 98.44 245 GLY A O 1
ATOM 1919 N N . SER A 1 246 ? 3.411 -12.439 6.810 1.00 98.69 246 SER A N 1
ATOM 1920 C CA . SER A 1 246 ? 2.310 -12.781 5.914 1.00 98.69 246 SER A CA 1
ATOM 1921 C C . SER A 1 246 ? 2.452 -12.091 4.566 1.00 98.69 246 SER A C 1
ATOM 1923 O O . SER A 1 246 ? 2.983 -10.986 4.468 1.00 98.69 246 SER A O 1
ATOM 1925 N N . ILE A 1 247 ? 1.967 -12.761 3.526 1.00 98.69 247 ILE A N 1
ATOM 1926 C CA . ILE A 1 247 ? 1.824 -12.202 2.181 1.00 98.69 247 ILE A CA 1
ATOM 1927 C C . ILE A 1 247 ? 0.421 -12.486 1.653 1.00 98.69 247 ILE A C 1
ATOM 1929 O O . ILE A 1 247 ? -0.213 -13.464 2.054 1.00 98.69 247 ILE A O 1
ATOM 1933 N N . VAL A 1 248 ? -0.058 -11.640 0.743 1.00 98.62 248 VAL A N 1
ATOM 1934 C CA . VAL A 1 248 ? -1.381 -11.753 0.130 1.00 98.62 248 VAL A CA 1
ATOM 1935 C C . VAL A 1 248 ? -1.253 -12.207 -1.315 1.00 98.62 248 VAL A C 1
ATOM 1937 O O . VAL A 1 248 ? -0.726 -11.483 -2.160 1.00 98.62 248 VAL A O 1
ATOM 1940 N N . ASN A 1 249 ? -1.774 -13.396 -1.617 1.00 98.25 249 ASN A N 1
ATOM 1941 C CA . ASN A 1 249 ? -1.750 -13.925 -2.979 1.00 98.25 249 ASN A CA 1
ATOM 1942 C C . ASN A 1 249 ? -2.821 -13.273 -3.888 1.00 98.25 249 ASN A C 1
ATOM 1944 O O . ASN A 1 249 ? -3.680 -12.504 -3.453 1.00 98.25 249 ASN A O 1
ATOM 1948 N N . SER A 1 250 ? -2.829 -13.632 -5.178 1.00 98.12 250 SER A N 1
ATOM 1949 C CA . SER A 1 250 ? -3.788 -13.106 -6.171 1.00 98.12 250 SER A CA 1
ATOM 1950 C C . SER A 1 250 ? -5.266 -13.414 -5.848 1.00 98.12 250 SER A C 1
ATOM 1952 O O . SER A 1 250 ? -6.167 -12.708 -6.306 1.00 98.12 250 SER A O 1
ATOM 1954 N N . GLY A 1 251 ? -5.532 -14.458 -5.062 1.00 97.81 251 GLY A N 1
ATOM 1955 C CA . GLY A 1 251 ? -6.861 -14.827 -4.568 1.00 97.81 251 GLY A CA 1
ATOM 1956 C C . GLY A 1 251 ? -7.314 -14.038 -3.335 1.00 97.81 251 GLY A C 1
ATOM 1957 O O . GLY A 1 251 ? -8.454 -14.216 -2.907 1.00 97.81 251 GLY A O 1
ATOM 1958 N N . ARG A 1 252 ? -6.464 -13.135 -2.815 1.00 98.31 252 ARG A N 1
ATOM 1959 C CA . ARG A 1 252 ? -6.619 -12.373 -1.559 1.00 98.31 252 ARG A CA 1
ATOM 1960 C C . ARG A 1 252 ? -6.408 -13.202 -0.289 1.00 98.31 252 ARG A C 1
ATOM 1962 O O . ARG A 1 252 ? -6.875 -12.818 0.778 1.00 98.31 252 ARG A O 1
ATOM 1969 N N . TRP A 1 253 ? -5.724 -14.340 -0.377 1.00 98.25 253 TRP A N 1
ATOM 1970 C CA . TRP A 1 253 ? -5.406 -15.127 0.813 1.00 98.25 253 TRP A CA 1
ATOM 1971 C C . TRP A 1 253 ? -4.201 -14.522 1.519 1.00 98.25 253 TRP A C 1
ATOM 1973 O O . TRP A 1 253 ? -3.112 -14.504 0.947 1.00 98.25 253 TRP A O 1
ATOM 1983 N N . LEU A 1 254 ? -4.404 -14.052 2.751 1.00 98.38 254 LEU A N 1
ATOM 1984 C CA . LEU A 1 254 ? -3.329 -13.706 3.676 1.00 98.38 254 LEU A CA 1
ATOM 1985 C C . LEU A 1 254 ? -2.737 -15.012 4.208 1.00 98.38 254 LEU A C 1
ATOM 1987 O O . LEU A 1 254 ? -3.405 -15.749 4.934 1.00 98.38 254 LEU A O 1
ATOM 1991 N N . GLN A 1 255 ? -1.501 -15.317 3.828 1.00 98.44 255 GLN A N 1
ATOM 1992 C CA . GLN A 1 255 ? -0.843 -16.573 4.176 1.00 98.44 255 GLN A CA 1
ATOM 1993 C C . GLN A 1 255 ? 0.382 -16.298 5.038 1.00 98.44 255 GLN A C 1
ATOM 1995 O O . GLN A 1 255 ? 1.313 -15.619 4.605 1.00 98.44 255 GLN A O 1
ATOM 2000 N N . TRP A 1 256 ? 0.376 -16.842 6.255 1.00 98.62 256 TRP A N 1
ATOM 2001 C CA . TRP A 1 256 ? 1.518 -16.768 7.162 1.00 98.62 256 TRP A CA 1
ATOM 2002 C C . TRP A 1 256 ? 2.674 -17.641 6.658 1.00 98.62 256 TRP A C 1
ATOM 2004 O O . TRP A 1 256 ? 2.425 -18.678 6.051 1.00 98.62 256 TRP A O 1
ATOM 2014 N N . HIS A 1 257 ? 3.919 -17.288 6.940 1.00 98.38 257 HIS A N 1
ATOM 2015 C CA . HIS A 1 257 ? 5.098 -18.134 6.756 1.00 98.38 257 HIS A CA 1
ATOM 2016 C C . HIS A 1 257 ? 6.026 -18.002 7.966 1.00 98.38 257 HIS A C 1
ATOM 2018 O O . HIS A 1 257 ? 5.860 -17.104 8.793 1.00 98.38 257 HIS A O 1
ATOM 2024 N N . TRP A 1 258 ? 6.967 -18.936 8.084 1.00 98.44 258 TRP A N 1
ATOM 2025 C CA . TRP A 1 258 ? 7.869 -19.028 9.225 1.00 98.44 258 TRP A CA 1
ATOM 2026 C C . TRP A 1 258 ? 9.318 -18.957 8.777 1.00 98.44 258 TRP A C 1
ATOM 2028 O O . TRP A 1 258 ? 9.681 -19.519 7.741 1.00 98.44 258 TRP A O 1
ATOM 2038 N N . LYS A 1 259 ? 10.131 -18.331 9.621 1.00 98.56 259 LYS A N 1
ATOM 2039 C CA . LYS A 1 259 ? 11.578 -18.274 9.495 1.00 98.56 259 LYS A CA 1
ATOM 2040 C C . LYS A 1 259 ? 12.172 -19.683 9.476 1.00 98.56 259 LYS A C 1
ATOM 2042 O O . LYS A 1 259 ? 11.907 -20.489 10.367 1.00 98.56 259 LYS A O 1
ATOM 2047 N N . GLY A 1 260 ? 12.996 -19.957 8.471 1.00 98.50 260 GLY A N 1
ATOM 2048 C CA . GLY A 1 260 ? 13.743 -21.204 8.315 1.00 98.50 260 GLY A CA 1
ATOM 2049 C C . GLY A 1 260 ? 15.209 -21.110 8.746 1.00 98.50 260 GLY A C 1
ATOM 2050 O O . GLY A 1 260 ? 15.764 -22.108 9.198 1.00 98.50 260 GLY A O 1
ATOM 2051 N N . ALA A 1 261 ? 15.835 -19.936 8.622 1.00 98.25 261 ALA A N 1
ATOM 2052 C CA . ALA A 1 261 ? 17.229 -19.695 9.006 1.00 98.25 261 ALA A CA 1
ATOM 2053 C C . ALA A 1 261 ? 17.479 -18.215 9.337 1.00 98.25 261 ALA A C 1
ATOM 2055 O O . ALA A 1 261 ? 16.644 -17.363 9.043 1.00 98.25 261 ALA A O 1
ATOM 2056 N N . ASP A 1 262 ? 18.622 -17.912 9.953 1.00 98.44 262 ASP A N 1
ATOM 2057 C CA . ASP A 1 262 ? 19.118 -16.537 10.073 1.00 98.44 262 ASP A CA 1
ATOM 2058 C C . ASP A 1 262 ? 19.702 -16.045 8.742 1.00 98.44 262 ASP A C 1
ATOM 2060 O O . ASP A 1 262 ? 20.218 -16.835 7.948 1.00 98.44 262 ASP A O 1
ATOM 2064 N N . ALA A 1 263 ? 19.640 -14.731 8.523 1.00 98.25 263 ALA A N 1
ATOM 2065 C CA . ALA A 1 263 ? 20.189 -14.092 7.336 1.00 98.25 263 ALA A CA 1
ATOM 2066 C C . ALA A 1 263 ? 21.731 -14.121 7.321 1.00 98.25 263 ALA A C 1
ATOM 2068 O O . ALA A 1 263 ? 22.374 -14.167 8.377 1.00 98.25 263 ALA A O 1
ATOM 2069 N N . PRO A 1 264 ? 22.367 -14.080 6.139 1.00 97.94 264 PRO A N 1
ATOM 2070 C CA . PRO A 1 264 ? 23.819 -14.116 6.041 1.00 97.94 264 PRO A CA 1
ATOM 2071 C C . PRO A 1 264 ? 24.480 -12.818 6.532 1.00 97.94 264 PRO A C 1
ATOM 2073 O O . PRO A 1 264 ? 24.043 -11.702 6.247 1.00 97.94 264 PRO A O 1
ATOM 2076 N N . GLY A 1 265 ? 25.634 -12.961 7.186 1.00 97.88 265 GLY A N 1
ATOM 2077 C CA . GLY A 1 265 ? 26.500 -11.837 7.540 1.00 97.88 265 GLY A CA 1
ATOM 2078 C C . GLY A 1 265 ? 25.871 -10.896 8.568 1.00 97.88 265 GLY A C 1
ATOM 2079 O O . GLY A 1 265 ? 25.668 -11.283 9.712 1.00 97.88 265 GLY A O 1
ATOM 2080 N N . ILE A 1 266 ? 25.645 -9.643 8.166 1.00 97.88 266 ILE A N 1
ATOM 2081 C CA . ILE A 1 266 ? 25.090 -8.572 9.015 1.00 97.88 266 ILE A CA 1
ATOM 2082 C C . ILE A 1 266 ? 23.707 -8.108 8.534 1.00 97.88 266 ILE A C 1
ATOM 2084 O O . ILE A 1 266 ? 23.296 -6.991 8.844 1.00 97.88 266 ILE A O 1
ATOM 2088 N N . ALA A 1 267 ? 23.044 -8.915 7.702 1.00 98.69 267 ALA A N 1
ATOM 2089 C CA . ALA A 1 267 ? 21.711 -8.609 7.209 1.00 98.69 267 ALA A CA 1
ATOM 2090 C C . ALA A 1 267 ? 20.703 -8.548 8.365 1.00 98.69 267 ALA A C 1
ATOM 2092 O O . ALA A 1 267 ? 20.783 -9.328 9.315 1.00 98.69 267 ALA A O 1
ATOM 2093 N N . LEU A 1 268 ? 19.772 -7.603 8.272 1.00 98.56 268 LEU A N 1
ATOM 2094 C CA . LEU A 1 268 ? 18.720 -7.366 9.261 1.00 98.56 268 LEU A CA 1
ATOM 2095 C C . LEU A 1 268 ? 17.350 -7.495 8.602 1.00 98.56 268 LEU A C 1
ATOM 2097 O O . LEU A 1 268 ? 17.235 -7.379 7.381 1.00 98.56 268 LEU A O 1
ATOM 2101 N N . THR A 1 269 ? 16.305 -7.681 9.401 1.00 98.62 269 THR A N 1
ATOM 2102 C CA . THR A 1 269 ? 14.939 -7.621 8.872 1.00 98.62 269 THR A CA 1
ATOM 2103 C C . THR A 1 269 ? 14.624 -6.237 8.301 1.00 98.62 269 THR A C 1
ATOM 2105 O O . THR A 1 269 ? 15.163 -5.219 8.757 1.00 98.62 269 THR A O 1
ATOM 2108 N N . ASP A 1 270 ? 13.704 -6.157 7.337 1.00 98.75 270 ASP A N 1
ATOM 2109 C CA . ASP A 1 270 ? 13.213 -4.865 6.833 1.00 98.75 270 ASP A CA 1
ATOM 2110 C C . ASP A 1 270 ? 12.669 -3.986 7.979 1.00 98.75 270 ASP A C 1
ATOM 2112 O O . ASP A 1 270 ? 12.912 -2.775 8.030 1.00 98.75 270 ASP A O 1
ATOM 2116 N N . GLY A 1 271 ? 11.985 -4.611 8.945 1.00 98.56 271 GLY A N 1
ATOM 2117 C CA . GLY A 1 271 ? 11.458 -3.956 10.142 1.00 98.56 271 GLY A CA 1
ATOM 2118 C C . GLY A 1 271 ? 12.545 -3.337 11.024 1.00 98.56 271 GLY A C 1
ATOM 2119 O O . GLY A 1 271 ? 12.402 -2.190 11.455 1.00 98.56 271 GLY A O 1
ATOM 2120 N N . GLU A 1 272 ? 13.652 -4.040 11.268 1.00 98.69 272 GLU A N 1
ATOM 2121 C CA . GLU A 1 272 ? 14.789 -3.521 12.042 1.00 98.69 272 GLU A CA 1
ATOM 2122 C C . GLU A 1 272 ? 15.496 -2.360 11.335 1.00 98.69 272 GLU A C 1
ATOM 2124 O O . GLU A 1 272 ? 15.831 -1.355 11.972 1.00 98.69 272 GLU A O 1
ATOM 2129 N N . ILE A 1 273 ? 15.695 -2.455 10.014 1.00 98.88 273 ILE A N 1
ATOM 2130 C CA . ILE A 1 273 ? 16.334 -1.393 9.223 1.00 98.88 273 ILE A CA 1
ATOM 2131 C C . ILE A 1 273 ? 15.503 -0.109 9.306 1.00 98.88 273 ILE A C 1
ATOM 2133 O O . ILE A 1 273 ? 16.027 0.958 9.652 1.00 98.88 273 ILE A O 1
ATOM 2137 N N . LEU A 1 274 ? 14.195 -0.210 9.051 1.00 98.75 274 LEU A N 1
ATOM 2138 C CA . LEU A 1 274 ? 13.277 0.926 9.135 1.00 98.75 274 LEU A CA 1
ATOM 2139 C C . LEU A 1 274 ? 13.180 1.476 10.564 1.00 98.75 274 LEU A C 1
ATOM 2141 O O . LEU A 1 274 ? 13.258 2.693 10.747 1.00 98.75 274 LEU A O 1
ATOM 2145 N N . SER A 1 275 ? 13.106 0.610 11.580 1.00 98.69 275 SER A N 1
ATOM 2146 C CA . SER A 1 275 ? 13.128 1.017 12.995 1.00 98.69 275 SER A CA 1
ATOM 2147 C C . SER A 1 275 ? 14.391 1.799 13.333 1.00 98.69 275 SER A C 1
ATOM 2149 O O . SER A 1 275 ? 14.340 2.845 13.981 1.00 98.69 275 SER A O 1
ATOM 2151 N N . GLY A 1 276 ? 15.542 1.323 12.860 1.00 98.50 276 GLY A N 1
ATOM 2152 C CA . GLY A 1 276 ? 16.828 1.960 13.078 1.00 98.50 276 GLY A CA 1
ATOM 2153 C C . GLY A 1 276 ? 16.888 3.377 12.511 1.00 98.50 276 GLY A C 1
ATOM 2154 O O . GLY A 1 276 ? 17.391 4.280 13.188 1.00 98.50 276 GLY A O 1
ATOM 2155 N N . ILE A 1 277 ? 16.377 3.586 11.298 1.00 98.56 277 ILE A N 1
ATOM 2156 C CA . ILE A 1 277 ? 16.305 4.911 10.667 1.00 98.56 277 ILE A CA 1
ATOM 2157 C C . ILE A 1 277 ? 15.302 5.790 11.421 1.00 98.56 277 ILE A C 1
ATOM 2159 O O . ILE A 1 277 ? 15.626 6.906 11.836 1.00 98.56 277 ILE A O 1
ATOM 2163 N N . PHE A 1 278 ? 14.096 5.273 11.647 1.00 98.56 278 PHE A N 1
ATOM 2164 C CA . PHE A 1 278 ? 12.985 6.030 12.204 1.00 98.56 278 PHE A CA 1
ATOM 2165 C C . PHE A 1 278 ? 13.224 6.488 13.642 1.00 98.56 278 PHE A C 1
ATOM 2167 O O . PHE A 1 278 ? 13.014 7.658 13.958 1.00 98.56 278 PHE A O 1
ATOM 2174 N N . LEU A 1 279 ? 13.717 5.609 14.517 1.00 98.56 279 LEU A N 1
ATOM 2175 C CA . LEU A 1 279 ? 13.968 5.947 15.919 1.00 98.56 279 LEU A CA 1
ATOM 2176 C C . LEU A 1 279 ? 15.096 6.976 16.071 1.00 98.56 279 LEU A C 1
ATOM 2178 O O . LEU A 1 279 ? 15.019 7.842 16.943 1.00 98.56 279 LEU A O 1
ATOM 2182 N N . ARG A 1 280 ? 16.116 6.931 15.203 1.00 98.44 280 ARG A N 1
ATOM 2183 C CA . ARG A 1 280 ? 17.179 7.950 15.166 1.00 98.44 280 ARG A CA 1
ATOM 2184 C C . ARG A 1 280 ? 16.637 9.295 14.692 1.00 98.44 280 ARG A C 1
ATOM 2186 O O . ARG A 1 280 ? 16.875 10.298 15.361 1.00 98.44 280 ARG A O 1
ATOM 2193 N N . LEU A 1 281 ? 15.857 9.306 13.608 1.00 98.00 281 LEU A N 1
ATOM 2194 C CA . LEU A 1 281 ? 15.185 10.510 13.110 1.00 98.00 281 LEU A CA 1
ATOM 2195 C C . LEU A 1 281 ? 14.293 11.126 14.195 1.00 98.00 281 LEU A C 1
ATOM 2197 O O . LEU A 1 281 ? 14.405 12.307 14.509 1.00 98.00 281 LEU A O 1
ATOM 2201 N N . ARG A 1 282 ? 13.450 10.308 14.825 1.00 98.00 282 ARG A N 1
ATOM 2202 C CA . ARG A 1 282 ? 12.550 10.720 15.904 1.00 98.00 282 ARG A CA 1
ATOM 2203 C C . ARG A 1 282 ? 13.298 11.305 17.097 1.00 98.00 282 ARG A C 1
ATOM 2205 O O . ARG A 1 282 ? 12.881 12.337 17.614 1.00 98.00 282 ARG A O 1
ATOM 2212 N N . LYS A 1 283 ? 14.401 10.677 17.519 1.00 98.44 283 LYS A N 1
ATOM 2213 C CA . LYS A 1 283 ? 15.259 11.201 18.589 1.00 98.44 283 LYS A CA 1
ATOM 2214 C C . LYS A 1 283 ? 15.802 12.587 18.232 1.00 98.44 283 LYS A C 1
ATOM 2216 O O . LYS A 1 283 ? 15.705 13.493 19.051 1.00 98.44 283 LYS A O 1
ATOM 2221 N N . MET A 1 284 ? 16.298 12.769 17.006 1.00 98.38 284 MET A N 1
ATOM 2222 C CA . MET A 1 284 ? 16.784 14.073 16.540 1.00 98.38 284 MET A CA 1
ATOM 2223 C C . MET A 1 284 ? 15.681 15.135 16.579 1.00 98.38 284 MET A C 1
ATOM 2225 O O . MET A 1 284 ? 15.910 16.210 17.119 1.00 98.38 284 MET A O 1
ATOM 2229 N N . TYR A 1 285 ? 14.476 14.826 16.092 1.00 98.31 285 TYR A N 1
ATOM 2230 C CA . TYR A 1 285 ? 13.331 15.741 16.170 1.00 98.31 285 TYR A CA 1
ATOM 2231 C C . TYR A 1 285 ? 12.940 16.090 17.613 1.00 98.31 285 TYR A C 1
ATOM 2233 O O . TYR A 1 285 ? 12.601 17.238 17.892 1.00 98.31 285 TYR A O 1
ATOM 2241 N N . ALA A 1 286 ? 12.995 15.126 18.534 1.00 97.94 286 ALA A N 1
ATOM 2242 C CA . ALA A 1 286 ? 12.678 15.356 19.942 1.00 97.94 286 ALA A CA 1
ATOM 2243 C C . ALA A 1 286 ? 13.714 16.253 20.643 1.00 97.94 286 ALA A C 1
ATOM 2245 O O . ALA A 1 286 ? 13.348 17.073 21.479 1.00 97.94 286 ALA A O 1
ATOM 2246 N N . GLU A 1 287 ? 14.997 16.105 20.306 1.00 98.19 287 GLU A N 1
ATOM 2247 C CA . GLU A 1 287 ? 16.097 16.859 20.924 1.00 98.19 287 GLU A CA 1
ATOM 2248 C C . GLU A 1 287 ? 16.322 18.233 20.277 1.00 98.19 287 GLU A C 1
ATOM 2250 O O . GLU A 1 287 ? 16.721 19.177 20.955 1.00 98.19 287 GLU A O 1
ATOM 2255 N N . GLN A 1 288 ? 16.097 18.346 18.967 1.00 97.88 288 GLN A N 1
ATOM 2256 C CA . GLN A 1 288 ? 16.525 19.494 18.157 1.00 97.88 288 GLN A CA 1
ATOM 2257 C C . GLN A 1 288 ? 15.350 20.275 17.550 1.00 97.88 288 GLN A C 1
ATOM 2259 O O . GLN A 1 288 ? 15.550 21.359 17.002 1.00 97.88 288 GLN A O 1
ATOM 2264 N N . GLY A 1 289 ? 14.124 19.753 17.638 1.00 96.50 289 GLY A N 1
ATOM 2265 C CA . GLY A 1 289 ? 12.974 20.295 16.921 1.00 96.50 289 GLY A CA 1
ATOM 2266 C C . GLY A 1 289 ? 13.091 20.096 15.406 1.00 96.50 289 GLY A C 1
ATOM 2267 O O . GLY A 1 289 ? 13.762 19.186 14.923 1.00 96.50 289 GLY A O 1
ATOM 2268 N N . GLY A 1 290 ? 12.402 20.939 14.639 1.00 96.19 290 GLY A N 1
ATOM 2269 C CA . GLY A 1 290 ? 12.398 20.891 13.178 1.00 96.19 290 GLY A CA 1
ATOM 2270 C C . GLY A 1 290 ? 11.081 21.387 12.594 1.00 96.19 290 GLY A C 1
ATOM 2271 O O . GLY A 1 290 ? 10.206 21.861 13.316 1.00 96.19 290 GLY A O 1
ATOM 2272 N N . ALA A 1 291 ? 10.928 21.275 11.276 1.00 96.75 291 ALA A N 1
ATOM 2273 C CA . ALA A 1 291 ? 9.653 21.552 10.623 1.00 96.75 291 ALA A CA 1
ATOM 2274 C C . ALA A 1 291 ? 8.649 20.425 10.920 1.00 96.75 291 ALA A C 1
ATOM 2276 O O . ALA A 1 291 ? 8.968 19.256 10.708 1.00 96.75 291 ALA A O 1
ATOM 2277 N N . ASN A 1 292 ? 7.445 20.786 11.376 1.00 93.75 292 ASN A N 1
ATOM 2278 C CA . ASN A 1 292 ? 6.320 19.877 11.646 1.00 93.75 292 ASN A CA 1
ATOM 2279 C C . ASN A 1 292 ? 6.684 18.632 12.492 1.00 93.75 292 ASN A C 1
ATOM 2281 O O . ASN A 1 292 ? 6.390 17.506 12.082 1.00 93.75 292 ASN A O 1
ATOM 2285 N N . PRO A 1 293 ? 7.302 18.802 13.680 1.00 96.50 293 PRO A N 1
ATOM 2286 C CA . PRO A 1 293 ? 7.802 17.685 14.486 1.00 96.50 293 PRO A CA 1
ATOM 2287 C C . PRO A 1 293 ? 6.686 16.723 14.916 1.00 96.50 293 PRO A C 1
ATOM 2289 O O . PRO A 1 293 ? 6.906 15.516 15.002 1.00 96.50 293 PRO A O 1
ATOM 2292 N N . ASP A 1 294 ? 5.474 17.237 15.123 1.00 96.31 294 ASP A N 1
ATOM 2293 C CA . ASP A 1 294 ? 4.317 16.474 15.591 1.00 96.31 294 ASP A CA 1
ATOM 2294 C C . ASP A 1 294 ? 3.991 15.268 14.704 1.00 96.31 294 ASP A C 1
ATOM 2296 O O . ASP A 1 294 ? 3.660 14.208 15.226 1.00 96.31 294 ASP A O 1
ATOM 2300 N N . GLN A 1 295 ? 4.157 15.369 13.381 1.00 93.81 295 GLN A N 1
ATOM 2301 C CA . GLN A 1 295 ? 3.891 14.250 12.465 1.00 93.81 295 GLN A CA 1
ATOM 2302 C C . GLN A 1 295 ? 4.832 13.059 12.720 1.00 93.81 295 GLN A C 1
ATOM 2304 O O . GLN A 1 295 ? 4.428 11.902 12.613 1.00 93.81 295 GLN A O 1
ATOM 2309 N N . VAL A 1 296 ? 6.076 13.333 13.126 1.00 96.06 296 VAL A N 1
ATOM 2310 C CA . VAL A 1 296 ? 7.089 12.312 13.439 1.00 96.06 296 VAL A CA 1
ATOM 2311 C C . VAL A 1 296 ? 6.937 11.798 14.875 1.00 96.06 296 VAL A C 1
ATOM 2313 O O . VAL A 1 296 ? 7.066 10.593 15.132 1.00 96.06 296 VAL A O 1
ATOM 2316 N N . LEU A 1 297 ? 6.670 12.707 15.818 1.00 97.69 297 LEU A N 1
ATOM 2317 C CA . LEU A 1 297 ? 6.614 12.426 17.257 1.00 97.69 297 LEU A CA 1
ATOM 2318 C C . LEU A 1 297 ? 5.276 11.816 17.714 1.00 97.69 297 LEU A C 1
ATOM 2320 O O . LEU A 1 297 ? 5.221 11.182 18.773 1.00 97.69 297 LEU A O 1
ATOM 2324 N N . ASN A 1 298 ? 4.190 12.012 16.960 1.00 98.00 298 ASN A N 1
ATOM 2325 C CA . ASN A 1 298 ? 2.862 11.512 17.329 1.00 98.00 298 ASN A CA 1
ATOM 2326 C C . ASN A 1 298 ? 2.527 10.145 16.743 1.00 98.00 298 ASN A C 1
ATOM 2328 O O . ASN A 1 298 ? 1.707 9.453 17.342 1.00 98.00 298 ASN A O 1
ATOM 2332 N N . MET A 1 299 ? 3.187 9.730 15.657 1.00 98.25 299 MET A N 1
ATOM 2333 C CA . MET A 1 299 ? 3.080 8.362 15.147 1.00 98.25 299 MET A CA 1
ATOM 2334 C C . MET A 1 299 ? 3.463 7.358 16.246 1.00 98.25 299 MET A C 1
ATOM 2336 O O . MET A 1 299 ? 4.485 7.513 16.920 1.00 98.25 299 MET A O 1
ATOM 2340 N N . THR A 1 300 ? 2.664 6.326 16.457 1.00 98.00 300 THR A N 1
ATOM 2341 C CA . THR A 1 300 ? 2.947 5.270 17.429 1.00 98.00 300 THR A CA 1
ATOM 2342 C C . THR A 1 300 ? 4.137 4.433 16.965 1.00 98.00 300 THR A C 1
ATOM 2344 O O . THR A 1 300 ? 4.510 4.413 15.795 1.00 98.00 300 THR A O 1
ATOM 2347 N N . TRP A 1 301 ? 4.815 3.799 17.918 1.00 98.00 301 TRP A N 1
ATOM 2348 C CA . TRP A 1 301 ? 5.825 2.772 17.642 1.00 98.00 301 TRP A CA 1
ATOM 2349 C C . TRP A 1 301 ? 5.867 1.816 18.833 1.00 98.00 301 TRP A C 1
ATOM 2351 O O . TRP A 1 301 ? 6.867 1.689 19.540 1.00 98.00 301 TRP A O 1
ATOM 2361 N N . ASN A 1 302 ? 4.693 1.262 19.136 1.00 95.69 302 ASN A N 1
ATOM 2362 C CA . ASN A 1 302 ? 4.382 0.615 20.409 1.00 95.69 302 ASN A CA 1
ATOM 2363 C C . ASN A 1 302 ? 4.671 -0.889 20.355 1.00 95.69 302 ASN A C 1
ATOM 2365 O O . ASN A 1 302 ? 3.811 -1.700 20.693 1.00 95.69 302 ASN A O 1
ATOM 2369 N N . TYR A 1 303 ? 5.876 -1.237 19.920 1.00 98.31 303 TYR A N 1
ATOM 2370 C CA . TYR A 1 303 ? 6.355 -2.614 19.872 1.00 98.31 303 TYR A CA 1
ATOM 2371 C C . TYR A 1 303 ? 7.123 -2.948 21.147 1.00 98.31 303 TYR A C 1
ATOM 2373 O O . TYR A 1 303 ? 7.807 -2.084 21.707 1.00 98.31 303 TYR A O 1
ATOM 2381 N N . ALA A 1 304 ? 7.027 -4.198 21.603 1.00 98.25 304 ALA A N 1
ATOM 2382 C CA . ALA A 1 304 ? 7.684 -4.657 22.826 1.00 98.25 304 ALA A CA 1
ATOM 2383 C C . ALA A 1 304 ? 9.200 -4.403 22.795 1.00 98.25 304 ALA A C 1
ATOM 2385 O O . ALA A 1 304 ? 9.792 -4.004 23.800 1.00 98.25 304 ALA A O 1
ATOM 2386 N N . ILE A 1 305 ? 9.810 -4.582 21.620 1.00 98.25 305 ILE A N 1
ATOM 2387 C CA . ILE A 1 305 ? 11.197 -4.222 21.333 1.00 98.25 305 ILE A CA 1
ATOM 2388 C C . ILE A 1 305 ? 11.176 -3.197 20.190 1.00 98.25 305 ILE A C 1
ATOM 2390 O O . ILE A 1 305 ? 11.085 -3.580 19.028 1.00 98.25 305 ILE A O 1
ATOM 2394 N N . PRO A 1 306 ? 11.268 -1.882 20.475 1.00 97.88 306 PRO A N 1
ATOM 2395 C CA . PRO A 1 306 ? 11.077 -0.847 19.455 1.00 97.88 306 PRO A CA 1
ATOM 2396 C C . PRO A 1 306 ? 12.009 -0.939 18.241 1.00 97.88 306 PRO A C 1
ATOM 2398 O O . PRO A 1 306 ? 11.648 -0.477 17.165 1.00 97.88 306 PRO A O 1
ATOM 2401 N N . HIS A 1 307 ? 13.214 -1.488 18.406 1.00 97.69 307 HIS A N 1
ATOM 2402 C CA . HIS A 1 307 ? 14.178 -1.641 17.315 1.00 97.69 307 HIS A CA 1
ATOM 2403 C C . HIS A 1 307 ? 14.007 -2.941 16.521 1.00 97.69 307 HIS A C 1
ATOM 2405 O O . HIS A 1 307 ? 14.643 -3.065 15.484 1.00 97.69 307 HIS A O 1
ATOM 2411 N N . GLU A 1 308 ? 13.158 -3.865 16.981 1.00 97.44 308 GLU A N 1
ATOM 2412 C CA . GLU A 1 308 ? 12.895 -5.162 16.351 1.00 97.44 308 GLU A CA 1
ATOM 2413 C C . GLU A 1 308 ? 11.385 -5.505 16.437 1.00 97.44 308 GLU A C 1
ATOM 2415 O O . GLU A 1 308 ? 10.995 -6.419 17.176 1.00 97.44 308 GLU A O 1
ATOM 2420 N N . PRO A 1 309 ? 10.504 -4.756 15.737 1.00 98.19 309 PRO A N 1
ATOM 2421 C CA . PRO A 1 309 ? 9.068 -5.028 15.723 1.00 98.19 309 PRO A CA 1
ATOM 2422 C C . PRO A 1 309 ? 8.783 -6.447 15.237 1.00 98.19 309 PRO A C 1
ATOM 2424 O O . PRO A 1 309 ? 9.267 -6.848 14.177 1.00 98.19 309 PRO A O 1
ATOM 2427 N N . LYS A 1 310 ? 7.980 -7.214 15.981 1.00 98.50 310 LYS A N 1
ATOM 2428 C CA . LYS A 1 310 ? 7.642 -8.581 15.572 1.00 98.50 310 LYS A CA 1
ATOM 2429 C C . LYS A 1 310 ? 6.479 -8.587 14.588 1.00 98.50 310 LYS A C 1
ATOM 2431 O O . LYS A 1 310 ? 5.495 -7.865 14.758 1.00 98.50 310 LYS A O 1
ATOM 2436 N N . SER A 1 311 ? 6.551 -9.462 13.588 1.00 98.69 311 SER A N 1
ATOM 2437 C CA . SER A 1 311 ? 5.510 -9.624 12.567 1.00 98.69 311 SER A CA 1
ATOM 2438 C C . SER A 1 311 ? 4.135 -9.909 13.171 1.00 98.69 311 SER A C 1
ATOM 2440 O O . SER A 1 311 ? 3.119 -9.460 12.646 1.00 98.69 311 SER A O 1
ATOM 2442 N N . GLU A 1 312 ? 4.085 -10.632 14.290 1.00 98.69 312 GLU A N 1
ATOM 2443 C CA . GLU A 1 312 ? 2.864 -10.926 15.036 1.00 98.69 312 GLU A CA 1
ATOM 2444 C C . GLU A 1 312 ? 2.226 -9.657 15.625 1.00 98.69 312 GLU A C 1
ATOM 2446 O O . GLU A 1 312 ? 1.008 -9.495 15.553 1.00 98.69 312 GLU A O 1
ATOM 2451 N N . GLU A 1 313 ? 3.028 -8.732 16.164 1.00 98.69 313 GLU A N 1
ATOM 2452 C CA . GLU A 1 313 ? 2.539 -7.458 16.707 1.00 98.69 313 GLU A CA 1
ATOM 2453 C C . GLU A 1 313 ? 1.918 -6.600 15.599 1.00 98.69 313 GLU A C 1
ATOM 2455 O O . GLU A 1 313 ? 0.791 -6.122 15.743 1.00 98.69 313 GLU A O 1
ATOM 2460 N N . VAL A 1 314 ? 2.610 -6.474 14.462 1.00 98.69 314 VAL A N 1
ATOM 2461 C CA . VAL A 1 314 ? 2.144 -5.693 13.304 1.00 98.69 314 VAL A CA 1
ATOM 2462 C C . VAL A 1 314 ? 0.909 -6.330 12.653 1.00 98.69 314 VAL A C 1
ATOM 2464 O O . VAL A 1 314 ? -0.013 -5.626 12.232 1.00 98.69 314 VAL A O 1
ATOM 2467 N N . ALA A 1 315 ? 0.837 -7.662 12.599 1.00 98.88 315 ALA A N 1
ATOM 2468 C CA . ALA A 1 315 ? -0.336 -8.374 12.099 1.00 98.88 315 ALA A CA 1
ATOM 2469 C C . ALA A 1 315 ? -1.567 -8.163 12.995 1.00 98.88 315 ALA A C 1
ATOM 2471 O O . ALA A 1 315 ? -2.656 -7.898 12.485 1.00 98.88 315 ALA A O 1
ATOM 2472 N N . MET A 1 316 ? -1.402 -8.218 14.320 1.00 98.81 316 MET A N 1
ATOM 2473 C CA . MET A 1 316 ? -2.475 -7.910 15.274 1.00 98.81 316 MET A CA 1
ATOM 2474 C C . MET A 1 316 ? -2.891 -6.433 15.233 1.00 98.81 316 MET A C 1
ATOM 2476 O O . MET A 1 316 ? -4.068 -6.114 15.399 1.00 98.81 316 MET A O 1
ATOM 2480 N N . GLU A 1 317 ? -1.958 -5.511 14.989 1.00 98.75 317 GLU A N 1
ATOM 2481 C CA . GLU A 1 317 ? -2.282 -4.098 14.759 1.00 98.75 317 GLU A CA 1
ATOM 2482 C C . GLU A 1 317 ? -3.102 -3.921 13.474 1.00 98.75 317 GLU A C 1
ATOM 2484 O O . GLU A 1 317 ? -4.133 -3.243 13.480 1.00 98.75 317 GLU A O 1
ATOM 2489 N N . SER A 1 318 ? -2.693 -4.593 12.394 1.00 98.75 318 SER A N 1
ATOM 2490 C CA . SER A 1 318 ? -3.396 -4.585 11.108 1.00 98.75 318 SER A CA 1
ATOM 2491 C C . SER A 1 318 ? -4.802 -5.176 11.222 1.00 98.75 318 SER A C 1
ATOM 2493 O O . SER A 1 318 ? -5.737 -4.602 10.670 1.00 98.75 318 SER A O 1
ATOM 2495 N N . ASN A 1 319 ? -4.968 -6.271 11.974 1.00 98.88 319 ASN A N 1
ATOM 2496 C CA . ASN A 1 319 ? -6.264 -6.870 12.297 1.00 98.88 319 ASN A CA 1
ATOM 2497 C C . ASN A 1 319 ? -7.144 -5.922 13.125 1.00 98.88 319 ASN A C 1
ATOM 2499 O O . ASN A 1 319 ? -8.310 -5.691 12.809 1.00 98.88 319 ASN A O 1
ATOM 2503 N N . GLY A 1 320 ? -6.571 -5.356 14.182 1.00 98.75 320 GLY A N 1
ATOM 2504 C CA . GLY A 1 320 ? -7.238 -4.428 15.075 1.00 98.75 320 GLY A CA 1
ATOM 2505 C C . GLY A 1 320 ? -7.756 -5.041 16.374 1.00 98.75 320 GLY A C 1
ATOM 2506 O O . GLY A 1 320 ? -7.876 -6.256 16.546 1.00 98.75 320 GLY A O 1
ATOM 2507 N N . LYS A 1 321 ? -8.066 -4.157 17.322 1.00 98.62 321 LYS A N 1
ATOM 2508 C CA . LYS A 1 321 ? -8.511 -4.483 18.680 1.00 98.62 321 LYS A CA 1
ATOM 2509 C C . LYS A 1 321 ? -9.527 -3.484 19.220 1.00 98.62 321 LYS A C 1
ATOM 2511 O O . LYS A 1 321 ? -9.599 -2.331 18.788 1.00 98.62 321 LYS A O 1
ATOM 2516 N N . ALA A 1 322 ? -10.251 -3.920 20.239 1.00 98.81 322 ALA A N 1
ATOM 2517 C CA . ALA A 1 322 ? -11.107 -3.076 21.054 1.00 98.81 322 ALA A CA 1
ATOM 2518 C C . ALA A 1 322 ? -10.274 -2.264 22.067 1.00 98.81 322 ALA A C 1
ATOM 2520 O O . ALA A 1 322 ? -9.493 -2.821 22.841 1.00 98.81 322 ALA A O 1
ATOM 2521 N N . LEU A 1 323 ? -10.437 -0.941 22.086 1.00 98.62 323 LEU A N 1
ATOM 2522 C CA . LEU A 1 323 ? -9.830 -0.025 23.066 1.00 98.62 323 LEU A CA 1
ATOM 2523 C C . LEU A 1 323 ? -10.744 0.229 24.278 1.00 98.62 323 LEU A C 1
ATOM 2525 O O . LEU A 1 323 ? -10.272 0.638 25.342 1.00 98.62 323 LEU A O 1
ATOM 2529 N N . ALA A 1 324 ? -12.032 -0.077 24.134 1.00 98.44 324 ALA A N 1
ATOM 2530 C CA . ALA A 1 324 ? -13.042 -0.133 25.187 1.00 98.44 324 ALA A CA 1
ATOM 2531 C C . ALA A 1 324 ? -13.945 -1.360 24.974 1.00 98.44 324 ALA A C 1
ATOM 2533 O O . ALA A 1 324 ? -13.836 -2.028 23.950 1.00 98.44 324 ALA A O 1
ATOM 2534 N N . ASP A 1 325 ? -14.826 -1.671 25.926 1.00 98.38 325 ASP A N 1
ATOM 2535 C CA . ASP A 1 325 ? -15.865 -2.679 25.695 1.00 98.38 325 ASP A CA 1
ATOM 2536 C C . ASP A 1 325 ? -16.768 -2.207 24.545 1.00 98.38 325 ASP A C 1
ATOM 2538 O O . ASP A 1 325 ? -17.369 -1.136 24.618 1.00 98.38 325 ASP A O 1
ATOM 2542 N N . ILE A 1 326 ? -16.857 -3.005 23.482 1.00 97.69 326 ILE A N 1
ATOM 2543 C CA . ILE A 1 326 ? -17.709 -2.720 22.329 1.00 97.69 326 ILE A CA 1
ATOM 2544 C C . ILE A 1 326 ? -19.062 -3.363 22.577 1.00 97.69 326 ILE A C 1
ATOM 2546 O O . ILE A 1 326 ? -19.145 -4.575 22.779 1.00 97.69 326 ILE A O 1
ATOM 2550 N N . THR A 1 327 ? -20.123 -2.566 22.539 1.00 95.38 327 THR A N 1
ATOM 2551 C CA . THR A 1 327 ? -21.497 -3.038 22.714 1.00 95.38 327 THR A CA 1
ATOM 2552 C C . THR A 1 327 ? -22.223 -3.153 21.381 1.00 95.38 327 THR A C 1
ATOM 2554 O O . THR A 1 327 ? -21.937 -2.424 20.432 1.00 95.38 327 THR A O 1
ATOM 2557 N N . ASP A 1 328 ? -23.160 -4.088 21.286 1.00 91.19 328 ASP A N 1
ATOM 2558 C CA . ASP A 1 328 ? -24.143 -4.132 20.210 1.00 91.19 328 ASP A CA 1
ATOM 2559 C C . ASP A 1 328 ? -25.151 -2.981 20.404 1.00 91.19 328 ASP A C 1
ATOM 2561 O O . ASP A 1 328 ? -25.797 -2.922 21.451 1.00 91.19 328 ASP A O 1
ATOM 2565 N N . PRO A 1 329 ? -25.324 -2.070 19.429 1.00 85.94 329 PRO A N 1
ATOM 2566 C CA . PRO A 1 329 ? -26.263 -0.960 19.553 1.00 85.94 329 PRO A CA 1
ATOM 2567 C C . PRO A 1 329 ? -27.726 -1.401 19.698 1.00 85.94 329 PRO A C 1
ATOM 2569 O O . PRO A 1 329 ? -28.524 -0.655 20.256 1.00 85.94 329 PRO A O 1
ATOM 2572 N N . ALA A 1 330 ? -28.091 -2.583 19.190 1.00 90.94 330 ALA A N 1
ATOM 2573 C CA . ALA A 1 330 ? -29.460 -3.088 19.241 1.00 90.94 330 ALA A CA 1
ATOM 2574 C C . ALA A 1 330 ? -29.810 -3.704 20.602 1.00 90.94 330 ALA A C 1
ATOM 2576 O O . ALA A 1 330 ? -30.945 -3.583 21.058 1.00 90.94 330 ALA A O 1
ATOM 2577 N N . THR A 1 331 ? -28.850 -4.368 21.251 1.00 93.62 331 THR A N 1
ATOM 2578 C CA . THR A 1 331 ? -29.092 -5.136 22.487 1.00 93.62 331 THR A CA 1
ATOM 2579 C C . THR A 1 331 ? -28.415 -4.550 23.725 1.00 93.62 331 THR A C 1
ATOM 2581 O O . THR A 1 331 ? -28.773 -4.905 24.846 1.00 93.62 331 THR A O 1
ATOM 2584 N N . GLY A 1 332 ? -27.423 -3.676 23.552 1.00 92.81 332 GLY A N 1
ATOM 2585 C CA . GLY A 1 332 ? -26.562 -3.162 24.619 1.00 92.81 332 GLY A CA 1
ATOM 2586 C C . GLY A 1 332 ? -25.554 -4.184 25.160 1.00 92.81 332 GLY A C 1
ATOM 2587 O O . GLY A 1 332 ? -24.749 -3.845 26.027 1.00 92.81 332 GLY A O 1
ATOM 2588 N N . ALA A 1 333 ? -25.567 -5.426 24.666 1.00 95.69 333 ALA A N 1
ATOM 2589 C CA . ALA A 1 333 ? -24.667 -6.475 25.125 1.00 95.69 333 ALA A CA 1
ATOM 2590 C C . ALA A 1 333 ? -23.227 -6.201 24.676 1.00 95.69 333 ALA A C 1
ATOM 2592 O O . ALA A 1 333 ? -22.994 -5.755 23.554 1.00 95.69 333 ALA A O 1
ATOM 2593 N N . VAL A 1 334 ? -22.245 -6.499 25.530 1.00 96.81 334 VAL A N 1
ATOM 2594 C CA . VAL A 1 334 ? -20.828 -6.408 25.148 1.00 96.81 334 VAL A CA 1
ATOM 2595 C C . VAL A 1 334 ? -20.493 -7.541 24.177 1.00 96.81 334 VAL A C 1
ATOM 2597 O O . VAL A 1 334 ? -20.585 -8.709 24.547 1.00 96.81 334 VAL A O 1
ATOM 2600 N N . ILE A 1 335 ? -20.080 -7.184 22.961 1.00 96.31 335 ILE A N 1
ATOM 2601 C CA . ILE A 1 335 ? -19.712 -8.114 21.882 1.00 96.31 335 ILE A CA 1
ATOM 2602 C C . ILE A 1 335 ? -18.201 -8.315 21.746 1.00 96.31 335 ILE A C 1
ATOM 2604 O O . ILE A 1 335 ? -17.774 -9.351 21.248 1.00 96.31 335 ILE A O 1
ATOM 2608 N N . VAL A 1 336 ? -17.389 -7.354 22.199 1.00 97.69 336 VAL A N 1
ATOM 2609 C CA . VAL A 1 336 ? -15.924 -7.479 22.275 1.00 97.69 336 VAL A CA 1
ATOM 2610 C C . VAL A 1 336 ? -15.443 -6.771 23.536 1.00 97.69 336 VAL A C 1
ATOM 2612 O O . VAL A 1 336 ? -15.827 -5.628 23.785 1.00 97.69 336 VAL A O 1
ATOM 2615 N N . LYS A 1 337 ? -14.618 -7.431 24.351 1.00 98.38 337 LYS A N 1
ATOM 2616 C CA . LYS A 1 337 ? -14.068 -6.833 25.577 1.00 98.38 337 LYS A CA 1
ATOM 2617 C C . LYS A 1 337 ? -12.858 -5.959 25.269 1.00 98.38 337 LYS A C 1
ATOM 2619 O O . LYS A 1 337 ? -12.085 -6.263 24.359 1.00 98.38 337 LYS A O 1
ATOM 2624 N N . LYS A 1 338 ? -12.643 -4.912 26.071 1.00 98.56 338 LYS A N 1
ATOM 2625 C CA . LYS A 1 338 ? -11.441 -4.069 25.990 1.00 98.56 338 LYS A CA 1
ATOM 2626 C C . LYS A 1 338 ? -10.168 -4.925 25.936 1.00 98.56 338 LYS A C 1
ATOM 2628 O O . LYS A 1 338 ? -9.961 -5.803 26.769 1.00 98.56 338 LYS A O 1
ATOM 2633 N N . GLY A 1 339 ? -9.297 -4.627 24.976 1.00 98.00 339 GLY A N 1
ATOM 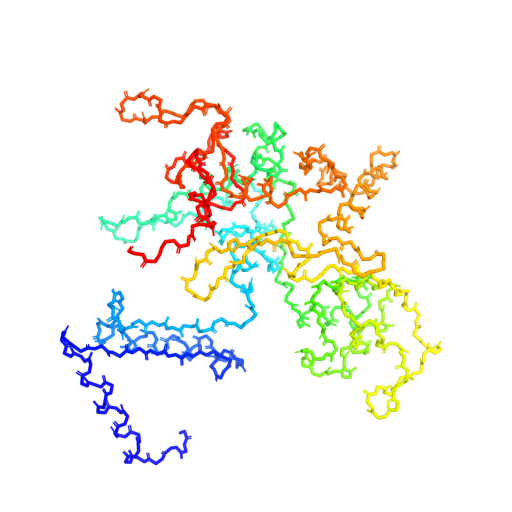2634 C CA . GLY A 1 339 ? -8.017 -5.298 24.758 1.00 98.00 339 GLY A CA 1
ATOM 2635 C C . GLY A 1 339 ? -8.077 -6.519 23.837 1.00 98.00 339 GLY A C 1
ATOM 2636 O O . GLY A 1 339 ? -7.028 -6.939 23.353 1.00 98.00 339 GLY A O 1
ATOM 2637 N N . GLN A 1 340 ? -9.261 -7.070 23.548 1.00 98.56 340 GLN A N 1
ATOM 2638 C CA . GLN A 1 340 ? -9.391 -8.214 22.642 1.00 98.56 340 GLN A CA 1
ATOM 2639 C C . GLN A 1 340 ? -9.202 -7.808 21.176 1.00 98.56 340 GLN A C 1
ATOM 2641 O O . GLN A 1 340 ? -9.577 -6.706 20.767 1.00 98.56 340 GLN A O 1
ATOM 2646 N N . GLN A 1 341 ? -8.640 -8.727 20.386 1.00 98.69 341 GLN A N 1
ATOM 2647 C CA . GLN A 1 341 ? -8.607 -8.622 18.927 1.00 98.69 341 GLN A CA 1
ATOM 2648 C C . GLN A 1 341 ? -10.026 -8.628 18.349 1.00 98.69 341 GLN A C 1
ATOM 2650 O O . GLN A 1 341 ? -10.920 -9.283 18.889 1.00 98.69 341 GLN A O 1
ATOM 2655 N N . LEU A 1 342 ? -10.221 -7.911 17.243 1.00 98.56 342 LEU A N 1
ATOM 2656 C CA . LEU A 1 342 ? -11.480 -7.924 16.501 1.00 98.56 342 LEU A CA 1
ATOM 2657 C C . LEU A 1 342 ? -11.568 -9.187 15.638 1.00 98.56 342 LEU A C 1
ATOM 2659 O O . LEU A 1 342 ? -10.573 -9.619 15.054 1.00 98.56 342 LEU A O 1
ATOM 2663 N N . SER A 1 343 ? -12.769 -9.746 15.521 1.00 98.25 343 SER A N 1
ATOM 2664 C CA . SER A 1 343 ? -13.050 -10.903 14.655 1.00 98.25 343 SER A CA 1
ATOM 2665 C C . SER A 1 343 ? -13.655 -10.495 13.309 1.00 98.25 343 SER A C 1
ATOM 2667 O O . SER A 1 343 ? -13.762 -11.319 12.406 1.00 98.25 343 SER A O 1
ATOM 2669 N N . SER A 1 344 ? -14.082 -9.237 13.161 1.00 98.31 344 SER A N 1
ATOM 2670 C CA . SER A 1 344 ? -14.637 -8.702 11.915 1.00 98.31 344 SER A CA 1
ATOM 2671 C C . SER A 1 344 ? -14.561 -7.177 11.880 1.00 98.31 344 SER A C 1
ATOM 2673 O O . SER A 1 344 ? -14.777 -6.514 12.895 1.00 98.31 344 SER A O 1
ATOM 2675 N N . PHE A 1 345 ? -14.381 -6.601 10.690 1.00 98.31 345 PHE A N 1
ATOM 2676 C CA . PHE A 1 345 ? -14.503 -5.154 10.475 1.00 98.31 345 PHE A CA 1
ATOM 2677 C C . PHE A 1 345 ? -15.889 -4.588 10.816 1.00 98.31 345 PHE A C 1
ATOM 2679 O O . PHE A 1 345 ? -16.011 -3.390 11.061 1.00 98.31 345 PHE A O 1
ATOM 2686 N N . ALA A 1 346 ? -16.934 -5.422 10.889 1.00 97.44 346 ALA A N 1
ATOM 2687 C CA . ALA A 1 346 ? -18.266 -4.992 11.321 1.00 97.44 346 ALA A CA 1
ATOM 2688 C C . ALA A 1 346 ? -18.294 -4.484 12.778 1.00 97.44 346 ALA A C 1
ATOM 2690 O O . ALA A 1 346 ? -19.244 -3.816 13.180 1.00 97.44 346 ALA A O 1
ATOM 2691 N N . GLN A 1 347 ? -17.257 -4.793 13.562 1.00 98.00 347 GLN A N 1
ATOM 2692 C CA . GLN A 1 347 ? -17.104 -4.365 14.953 1.00 98.00 347 GLN A CA 1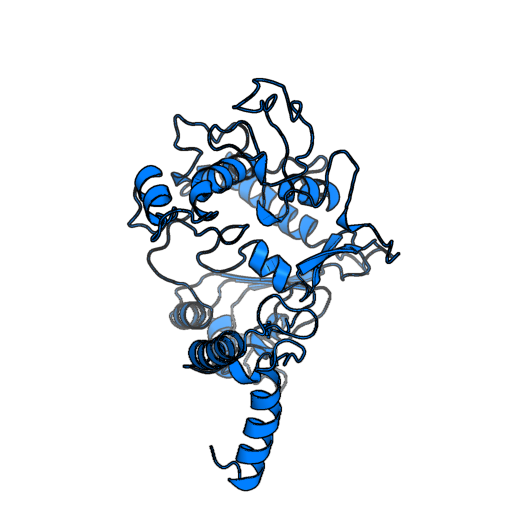
ATOM 2693 C C . GLN A 1 347 ? -16.431 -2.990 15.088 1.00 98.00 347 GLN A C 1
ATOM 2695 O O . GLN A 1 347 ? -16.401 -2.447 16.191 1.00 98.00 347 GLN A O 1
ATOM 2700 N N . LEU A 1 348 ? -15.894 -2.426 13.998 1.00 98.56 348 LEU A N 1
ATOM 2701 C CA . LEU A 1 348 ? -15.226 -1.123 14.008 1.00 98.56 348 LEU A CA 1
ATOM 2702 C C . LEU A 1 348 ? -16.209 0.012 14.323 1.00 98.56 348 LEU A C 1
ATOM 2704 O O . LEU A 1 348 ? -17.387 -0.040 13.965 1.00 98.56 348 LEU A O 1
ATOM 2708 N N . ARG A 1 349 ? -15.703 1.058 14.977 1.00 98.38 349 ARG A N 1
ATOM 2709 C CA . ARG A 1 349 ? -16.440 2.249 15.413 1.00 98.38 349 ARG A CA 1
ATOM 2710 C C . ARG A 1 349 ? -15.738 3.527 14.955 1.00 98.38 349 ARG A C 1
ATOM 2712 O O . ARG A 1 349 ? -14.551 3.523 14.640 1.00 98.38 349 ARG A O 1
ATOM 2719 N N . ASP A 1 350 ? -16.491 4.618 14.908 1.00 98.56 350 ASP A N 1
ATOM 2720 C CA . ASP A 1 350 ? -16.041 5.971 14.553 1.00 98.56 350 ASP A CA 1
ATOM 2721 C C . ASP A 1 350 ? -15.895 6.905 15.770 1.00 98.56 350 ASP A C 1
ATOM 2723 O O . ASP A 1 350 ? -15.655 8.099 15.618 1.00 98.56 350 ASP A O 1
ATOM 2727 N N . ASP A 1 351 ? -15.984 6.358 16.982 1.00 98.25 351 ASP A N 1
ATOM 2728 C CA . ASP A 1 351 ? -15.911 7.073 18.264 1.00 98.25 351 ASP A CA 1
ATOM 2729 C C . ASP A 1 351 ? -14.557 6.903 18.982 1.00 98.25 351 ASP A C 1
ATOM 2731 O O . ASP A 1 351 ? -14.387 7.311 20.131 1.00 98.25 351 ASP A O 1
ATOM 2735 N N . GLY A 1 352 ? -13.586 6.269 18.320 1.00 98.50 352 GLY A N 1
ATOM 2736 C CA . GLY A 1 352 ? -12.253 6.016 18.865 1.00 98.50 352 GLY A CA 1
ATOM 2737 C C . GLY A 1 352 ? -12.156 4.817 19.816 1.00 98.50 352 GLY A C 1
ATOM 2738 O O . GLY A 1 352 ? -11.085 4.594 20.386 1.00 98.50 352 GLY A O 1
ATOM 2739 N N . THR A 1 353 ? -13.221 4.023 19.980 1.00 98.62 353 THR A N 1
ATOM 2740 C CA . THR A 1 353 ? -13.211 2.814 20.828 1.00 98.62 353 THR A CA 1
ATOM 2741 C C . THR A 1 353 ? -12.591 1.588 20.159 1.00 98.62 353 THR A C 1
ATOM 2743 O O . THR A 1 353 ? -12.341 0.589 20.832 1.00 98.62 353 THR A O 1
ATOM 2746 N N . THR A 1 354 ? -12.274 1.652 18.866 1.00 98.88 354 THR A N 1
ATOM 2747 C CA . THR A 1 354 ? -11.573 0.597 18.121 1.00 98.88 354 THR A CA 1
ATOM 2748 C C . THR A 1 354 ? -10.301 1.121 17.469 1.00 98.88 354 THR A C 1
ATOM 2750 O O . THR A 1 354 ? -10.203 2.291 17.111 1.00 98.88 354 THR A O 1
ATOM 2753 N N . SER A 1 355 ? -9.315 0.241 17.304 1.00 98.81 355 SER A N 1
ATOM 2754 C CA . SER A 1 355 ? -8.076 0.494 16.564 1.00 98.81 355 SER A CA 1
ATOM 2755 C C . SER A 1 355 ? -7.890 -0.605 15.528 1.00 98.81 355 SER A C 1
ATOM 2757 O O . SER A 1 355 ? -8.121 -1.767 15.851 1.00 98.81 355 SER A O 1
ATOM 2759 N N . CYS A 1 356 ? -7.518 -0.258 14.297 1.00 98.88 356 CYS A N 1
ATOM 2760 C CA . CYS A 1 356 ? -7.289 -1.217 13.216 1.00 98.88 356 CYS A CA 1
ATOM 2761 C C . CYS A 1 356 ? -6.411 -0.592 12.127 1.00 98.88 356 CYS A C 1
ATOM 2763 O O . CYS A 1 356 ? -6.817 0.389 11.508 1.00 98.88 356 CYS A O 1
ATOM 2765 N N . GLY A 1 357 ? -5.223 -1.153 11.898 1.00 98.50 357 GLY A N 1
ATOM 2766 C CA . GLY A 1 357 ? -4.262 -0.647 10.916 1.00 98.50 357 GLY A CA 1
ATOM 2767 C C . GLY A 1 357 ? -4.681 -0.877 9.462 1.00 98.50 357 GLY A C 1
ATOM 2768 O O . GLY A 1 357 ? -4.297 -0.100 8.596 1.00 98.50 357 GLY A O 1
ATOM 2769 N N . CYS A 1 358 ? -5.494 -1.901 9.177 1.00 98.88 358 CYS A N 1
ATOM 2770 C CA . CYS A 1 358 ? -6.039 -2.160 7.844 1.00 98.88 358 CYS A CA 1
ATOM 2771 C C . CYS A 1 358 ? -7.412 -2.839 7.955 1.00 98.88 358 CYS A C 1
ATOM 2773 O O . CYS A 1 358 ? -7.502 -4.040 8.193 1.00 98.88 358 CYS A O 1
ATOM 2775 N N . TRP A 1 359 ? -8.505 -2.089 7.767 1.00 98.88 359 TRP A N 1
ATOM 2776 C CA . TRP A 1 359 ? -9.856 -2.580 8.090 1.00 98.88 359 TRP A CA 1
ATOM 2777 C C . TRP A 1 359 ? -10.248 -3.875 7.362 1.00 98.88 359 TRP A C 1
ATOM 2779 O O . TRP A 1 359 ? -10.906 -4.730 7.943 1.00 98.88 359 TRP A O 1
ATOM 2789 N N . ILE A 1 360 ? -9.798 -4.072 6.122 1.00 98.81 360 ILE A N 1
ATOM 2790 C CA . ILE A 1 360 ? -10.058 -5.305 5.360 1.00 98.81 360 ILE A CA 1
ATOM 2791 C C . ILE A 1 360 ? -9.326 -6.538 5.911 1.00 98.81 360 ILE A C 1
ATOM 2793 O O . ILE A 1 360 ? -9.653 -7.655 5.517 1.00 98.81 360 ILE A O 1
ATOM 2797 N N . PHE A 1 361 ? -8.351 -6.359 6.807 1.00 98.88 361 PHE A N 1
ATOM 2798 C CA . PHE A 1 361 ? -7.634 -7.440 7.487 1.00 98.88 361 PHE A CA 1
ATOM 2799 C C . PHE A 1 361 ? -8.220 -7.760 8.870 1.00 98.88 361 PHE A C 1
ATOM 2801 O O . PHE A 1 361 ? -7.766 -8.714 9.505 1.00 98.88 361 PHE A O 1
ATOM 2808 N N . ALA A 1 362 ? -9.234 -7.026 9.343 1.00 98.69 362 ALA A N 1
ATOM 2809 C CA . ALA A 1 362 ? -9.946 -7.368 10.572 1.00 98.69 362 ALA A CA 1
ATOM 2810 C C . ALA A 1 362 ? -10.658 -8.724 10.422 1.00 98.69 362 ALA A C 1
ATOM 2812 O O . ALA A 1 362 ? -11.565 -8.879 9.601 1.00 98.69 362 ALA A O 1
ATOM 2813 N N . GLY A 1 363 ? -10.233 -9.701 11.222 1.00 98.44 363 GLY A N 1
ATOM 2814 C CA . GLY A 1 363 ? -10.562 -11.122 11.091 1.00 98.44 363 GLY A CA 1
ATOM 2815 C C . GLY A 1 363 ? -9.370 -12.018 10.715 1.00 98.44 363 GLY A C 1
ATOM 2816 O O . GLY A 1 363 ? -9.522 -13.233 10.688 1.00 98.44 363 GLY A O 1
ATOM 2817 N N . SER A 1 364 ? -8.188 -11.463 10.427 1.00 98.69 364 SER A N 1
ATOM 2818 C CA . SER A 1 364 ? -6.976 -12.234 10.085 1.00 98.69 364 SER A CA 1
ATOM 2819 C C . SER A 1 364 ? -6.227 -12.780 11.307 1.00 98.69 364 SER A C 1
ATOM 2821 O O . SER A 1 364 ? -5.589 -13.833 11.225 1.00 98.69 364 SER A O 1
ATOM 2823 N N . TRP A 1 365 ? -6.338 -12.109 12.455 1.00 98.62 365 TRP A N 1
ATOM 2824 C CA . TRP A 1 365 ? -5.778 -12.543 13.734 1.00 98.62 365 TRP A CA 1
ATOM 2825 C C . TRP A 1 365 ? -6.759 -12.234 14.862 1.00 98.62 365 TRP A C 1
ATOM 2827 O O . TRP A 1 365 ? -6.798 -11.136 15.402 1.00 98.62 365 TRP A O 1
ATOM 2837 N N . THR A 1 366 ? -7.569 -13.215 15.229 1.00 98.25 366 THR A N 1
ATOM 2838 C CA . THR A 1 366 ? -8.721 -13.037 16.122 1.00 98.25 366 THR A CA 1
ATOM 2839 C C . THR A 1 366 ? -8.395 -13.523 17.543 1.00 98.25 366 THR A C 1
ATOM 2841 O O . THR A 1 366 ? -7.275 -13.986 17.790 1.00 98.25 366 THR A O 1
ATOM 2844 N N . PRO A 1 367 ? -9.329 -13.461 18.513 1.00 97.44 367 PRO A N 1
ATOM 2845 C CA . PRO A 1 367 ? -9.148 -14.115 19.813 1.00 97.44 367 PRO A CA 1
ATOM 2846 C C . PRO A 1 367 ? -8.878 -15.627 19.709 1.00 97.44 367 PRO A C 1
ATOM 2848 O O . PRO A 1 367 ? -8.228 -16.196 20.582 1.00 97.44 367 PRO A O 1
ATOM 2851 N N . GLU A 1 368 ? -9.318 -16.268 18.622 1.00 96.56 368 GLU A N 1
ATOM 2852 C CA . GLU A 1 368 ? -9.031 -17.670 18.292 1.00 96.56 368 GLU A CA 1
ATOM 2853 C C . GLU A 1 368 ? -7.620 -17.884 17.703 1.00 96.56 368 GLU A C 1
ATOM 2855 O O . GLU A 1 368 ? -7.246 -19.016 17.393 1.00 96.56 368 GLU A O 1
ATOM 2860 N N . GLY A 1 369 ? -6.833 -16.818 17.534 1.00 97.44 369 GLY A N 1
ATOM 2861 C CA . GLY A 1 369 ? -5.447 -16.848 17.072 1.00 97.44 369 GLY A CA 1
ATOM 2862 C C . GLY A 1 369 ? -5.257 -16.439 15.609 1.00 97.44 369 GLY A C 1
ATOM 2863 O O . GLY A 1 369 ? -6.132 -15.853 14.966 1.00 97.44 369 GLY A O 1
ATOM 2864 N N . ASN A 1 370 ? -4.073 -16.750 15.080 1.00 98.12 370 ASN A N 1
ATOM 2865 C CA . ASN A 1 370 ? -3.656 -16.398 13.726 1.00 98.12 370 ASN A CA 1
ATOM 2866 C C . ASN A 1 370 ? -4.393 -17.247 12.673 1.00 98.12 370 ASN A C 1
ATOM 2868 O O . ASN A 1 370 ? -4.074 -18.420 12.462 1.00 98.12 370 ASN A O 1
ATOM 2872 N N . GLN A 1 371 ? -5.352 -16.642 11.972 1.00 98.00 371 GLN A N 1
ATOM 2873 C CA . GLN A 1 371 ? -6.138 -17.322 10.941 1.00 98.00 371 GLN A CA 1
ATOM 2874 C C . GLN A 1 371 ? -5.310 -17.577 9.673 1.00 98.00 371 GLN A C 1
ATOM 2876 O O . GLN A 1 371 ? -5.513 -18.576 8.988 1.00 98.00 371 GLN A O 1
ATOM 2881 N N . MET A 1 372 ? -4.320 -16.723 9.399 1.00 97.88 372 MET A N 1
ATOM 2882 C CA . MET A 1 372 ? -3.416 -16.810 8.242 1.00 97.88 372 MET A CA 1
ATOM 2883 C C . MET A 1 372 ? -2.464 -18.017 8.320 1.00 97.88 372 MET A C 1
ATOM 2885 O O . MET A 1 372 ? -1.880 -18.445 7.317 1.00 97.88 372 MET A O 1
ATOM 2889 N N . ALA A 1 373 ? -2.275 -18.567 9.522 1.00 96.81 373 ALA A N 1
ATOM 2890 C CA . ALA A 1 373 ? -1.480 -19.766 9.769 1.00 96.81 373 ALA A CA 1
ATOM 2891 C C . ALA A 1 373 ? -2.258 -21.069 9.530 1.00 96.81 373 ALA A C 1
ATOM 2893 O O . ALA A 1 373 ? -1.648 -22.138 9.507 1.00 96.81 373 ALA A O 1
ATOM 2894 N N . ARG A 1 374 ? -3.581 -21.009 9.321 1.00 92.94 374 ARG A N 1
ATOM 2895 C CA . ARG A 1 374 ? -4.380 -22.203 9.027 1.00 92.94 374 ARG A CA 1
ATOM 2896 C C . ARG A 1 374 ? -3.921 -22.832 7.708 1.00 92.94 374 ARG A C 1
ATOM 2898 O O . ARG A 1 374 ? -3.549 -22.145 6.755 1.00 92.94 374 ARG A O 1
ATOM 2905 N N . ARG A 1 375 ? -3.876 -24.163 7.696 1.00 84.06 375 ARG A N 1
ATOM 2906 C CA . ARG A 1 375 ? -3.460 -25.000 6.554 1.00 84.06 375 ARG A CA 1
ATOM 2907 C C . ARG A 1 375 ? -4.490 -26.061 6.205 1.00 84.06 375 ARG A C 1
ATOM 2909 O O . ARG A 1 375 ? -4.226 -26.887 5.338 1.00 84.06 375 ARG A O 1
ATOM 2916 N N . ASP A 1 376 ? -5.609 -26.065 6.921 1.00 72.06 376 ASP A N 1
ATOM 2917 C CA . ASP A 1 376 ? -6.647 -27.044 6.683 1.00 72.06 376 ASP A CA 1
ATOM 2918 C C . ASP A 1 376 ? -7.325 -26.724 5.351 1.00 72.06 376 ASP A C 1
ATOM 2920 O O . ASP A 1 376 ? -7.920 -25.658 5.185 1.00 72.06 376 ASP A O 1
ATOM 2924 N N . ASN A 1 377 ? -7.127 -27.624 4.393 1.00 54.19 377 ASN A N 1
ATOM 2925 C CA . ASN A 1 377 ? -7.736 -27.581 3.070 1.00 54.19 377 ASN A CA 1
ATOM 2926 C C . ASN A 1 377 ? -8.973 -28.503 3.009 1.00 54.19 377 ASN A C 1
ATOM 2928 O O . ASN A 1 377 ? -9.457 -28.751 1.903 1.00 54.19 377 ASN A O 1
ATOM 2932 N N . ALA A 1 378 ? -9.390 -29.085 4.147 1.00 40.69 378 ALA A N 1
ATOM 2933 C CA . ALA A 1 378 ? -10.499 -30.034 4.244 1.00 40.69 378 ALA A CA 1
ATOM 2934 C C . ALA A 1 378 ? -11.878 -29.374 4.142 1.00 40.69 378 ALA A C 1
ATOM 2936 O O . ALA A 1 378 ? -12.049 -28.229 4.624 1.00 40.69 378 ALA A O 1
#

InterPro domains:
  IPR006656 Molybdopterin oxidoreductase [PF00384] (3-210)

Foldseek 3Di:
DPDDPVVVVVVVVVLLVLLDPPHAAEDEDEDVQQVDPCSVVSVVVVVVSLVNSVQPPDDNYHYQHADDDQFPVVCVQCQVFQQGHHQRHGQAAPVQVALVSRLVVQQDDDPDPPDPSVSVCVLLQVLQQLCLFQPPNQAVVCNSCSVLTDHHNDGDDPVNVLVCLLVLNAAEDEAEQHACCPPPPPNVSSLSSQLSHQEYEYEEQDDYCNQCQLDDPDPVRHHDNVSRNYHYHYAHADDPQQAWAWGQGSVRQTATDHHDDHRPDPHYHPQLVCLVVLVVVLVCCVVPNDPPNCSSVRTDQPAPDSNHRHNQNVLQQQQKAFCAQQADPVPRHRPHHHPFGAQALVSGDSRNRIHHSHRVSNNCQGNVGGVNHDDDPD

Organism: NCBI:txid1403943

Sequence (378 aa):
CGTPKDAFLKVCEYIAETSAHDKTASFLYALGWTQHSVGAQNIRTMAMIQLLLGNMGMAGGGVNALRGHSNIQGLTDLGLLSQSLPGYMTLPSEKQTDLQTYLTANTPKPLLEGQVNYWGNYPKFFVSMMKAFFGDKATAENSWGFDWLPKWDKGYDVLQYFEMMREGKVNGYICQGFNPVASFPNKNKVIGCLSKLKFLVTIDPLNTETSNFWQNHGELNEVDSSKIQTEVFRLPSTCFAEENGSIVNSGRWLQWHWKGADAPGIALTDGEILSGIFLRLRKMYAEQGGANPDQVLNMTWNYAIPHEPKSEEVAMESNGKALADITDPATGAVIVKKGQQLSSFAQLRDDGTTSCGCWIFAGSWTPEGNQMARRDNA

Secondary structure (DSSP, 8-state):
----HHHHHHHHHHHHGGGSTT----EEESHHHHSSTTHHHHHHHHHHHHHHTT-TTSTT-SEEE---STTHHHHHHTT-STTEETTTEEPPBTT--SHHHHHHHHSPPPSSTT---GGGGHHHHHHHHHHHHHGGG--GGGGGGGGGSPPBSS---HHHHHHHHHTT---EEEEES--HHHHSS-HHHHHHHHTT-SEEEEEESS--TTTTTTS-BTBTS---GGG---EEEEEEBP-TTSS-EEEE-TT--EEEE---SPPSTT-B-HHHHHHHHHHHHHHHHHHH--SSHHHHHHS----SSTTS--HHHHHHHHH-EESSPEEPTTT--EEE-TTPBPS-GGG--SSSSEE-S-GGGTTSEETTEEGGG-----